Protein AF-A0A5J4VTK4-F1 (afdb_monomer_lite)

Foldseek 3Di:
DEAEPVDDDDAARVVVVLVVVCVVAQAEEYEYAEADEYAHQENEFARGEYEYEYDPPYPHAHEYHYDFDDPPPVCVVVVVVVDDDARRPAARYEFYHAGEYAYERHEYEDHPDEHPYANYEYAEAYYAHYEQYEYYYDPVQVVPPPAARPDAYAHANYEYQFHEYEYELYEYDAGEYEPYANYEYHHDPPPGYDPPDAQAPGEHEYHNYEYENYWYDYPPPATAENYYYERHEYEYANYEYYNPPVHVVVVVVVVVPDDDDDDDDDDDDDDDDQDFPPDAQGAHHEYEHHEYEYYHQYEQECGQRAHYHYHLYEYEDPDLNAAYYQNFNCVQQDDDDDPPPDDDPLRQPDLGLRHYYEFEANYEYEYAPSRQQDPVPADLAAQYHWDPPQDDDPPDDDPHHHPGTYYYDDNRNPGPAHRGDWAWDDKEWEQDPVNQWIKMKTFTAQQHLTTRKKKKKWFDDDQADPVRDGDVVVVVVGVVRMDIDRSNPAPAHRYSGMTIHIDGDPDPDPDGWMWMWMADPSRPDIYDIDTHHYPDDPPVNVVVVVVVVVVVVVVVVVVVVVVVVVVVVVVVVVVVVVVVVVVVVVVVVVVVVVVPD

Radius of gyration: 38.84 Å; chains: 1; bounding box: 82×51×166 Å

pLDDT: mean 75.75, std 18.36, range [23.72, 98.62]

Sequence (597 aa):
MIIDSTSTLIDGQLTQFVAMMLQQDPVYNIQFQKGIMVNETTLNVRYNKLSISKDDDVQEEVIFRTKQTIISPSYLPFQENGAFVEPFPQQLIAVEQSGEIYIKSIVILHFYEKSLNSVIQVKDEAIFNGKQLIFRPIKEQLDGMSSLPTTEQTSPYLQCLGGFTILESCQFQPTNFINSAAIRTMHEIGINGKEGNQLDDCNLTFKDCQIIGMNRIDEAENSGSAIDAIGMKITLEACLFDMNIEQYNMMKNKINKQNIKRNEDEQTQNEVHLIPTCGWNTAYIRQNTGSLILSKGTQLSNLNNGAISLLGANLTIADTDVQFLNNIDNSMLQGFNRNEDEYEPIIIKPTLLRRNIACGYGSRITSPIESFTENGLQEDSLWILKTDEGKKIDGQQQDIVYEIECQLAEGLRDVKSPLFIPHIDEVNGIMSQDKLGLDITIIGRHLIRCGVVKYKICEKMKVTNEDGQEIEEKVEERELHCQTELMENAHHWDNESQFSIQTRYQIVRKWKIMEIWLIFADGSQISEVLDINIGKLSASAILIIAITCLLIFGIFATFLVILLCYEYKQKKKINEFKQKENEDQQNLLETQTSQYE

Organism: NCBI:txid222440

Structure (mmCIF, N/CA/C/O backbone):
data_AF-A0A5J4VTK4-F1
#
_entry.id   AF-A0A5J4VTK4-F1
#
loop_
_atom_site.group_PDB
_atom_site.id
_atom_site.type_symbol
_atom_site.label_atom_id
_atom_site.label_alt_id
_atom_site.label_comp_id
_atom_site.label_asym_id
_atom_site.label_entity_id
_atom_site.label_seq_id
_atom_site.pdbx_PDB_ins_code
_atom_site.Cartn_x
_atom_site.Cartn_y
_atom_site.Cartn_z
_atom_site.occupancy
_atom_site.B_iso_or_equiv
_atom_site.auth_seq_id
_atom_site.auth_comp_id
_atom_site.auth_asym_id
_atom_site.auth_atom_id
_atom_site.pdbx_PDB_model_num
ATOM 1 N N . MET A 1 1 ? -21.214 -11.985 29.141 1.00 86.75 1 MET A N 1
ATOM 2 C CA . MET A 1 1 ? -22.559 -11.473 28.808 1.00 86.75 1 MET A CA 1
ATOM 3 C C . MET A 1 1 ? -23.050 -12.141 27.538 1.00 86.75 1 MET A C 1
ATOM 5 O O . MET A 1 1 ? -22.275 -12.225 26.595 1.00 86.75 1 MET A O 1
ATOM 9 N N . ILE A 1 2 ? -24.305 -12.589 27.508 1.00 90.00 2 ILE A N 1
ATOM 10 C CA . ILE A 1 2 ? -24.976 -13.032 26.279 1.00 90.00 2 ILE A CA 1
ATOM 11 C C . ILE A 1 2 ? -26.026 -11.974 25.934 1.00 90.00 2 ILE A C 1
ATOM 13 O O . ILE A 1 2 ? -26.772 -11.555 26.817 1.00 90.00 2 ILE A O 1
ATOM 17 N N . ILE A 1 3 ? -26.038 -11.515 24.684 1.00 89.00 3 ILE A N 1
ATOM 18 C CA . ILE A 1 3 ? -26.990 -10.536 24.152 1.00 89.00 3 ILE A CA 1
ATOM 19 C C . ILE A 1 3 ? -27.879 -11.262 23.147 1.00 89.00 3 ILE A C 1
ATOM 21 O O . ILE A 1 3 ? -27.452 -11.576 22.040 1.00 89.00 3 ILE A O 1
ATOM 25 N N . ASP A 1 4 ? -29.118 -11.522 23.540 1.00 89.44 4 ASP A N 1
ATOM 26 C CA . ASP A 1 4 ? -30.088 -12.329 22.797 1.00 89.44 4 ASP A CA 1
ATOM 27 C C . ASP A 1 4 ? -31.353 -11.527 22.435 1.00 89.44 4 ASP A C 1
ATOM 29 O O . ASP A 1 4 ? -31.430 -10.307 22.625 1.00 89.44 4 ASP A O 1
ATOM 33 N N . SER A 1 5 ? -32.390 -12.197 21.924 1.00 82.31 5 SER A N 1
ATOM 34 C CA . SER A 1 5 ? -33.684 -11.582 21.589 1.00 82.31 5 SER A CA 1
ATOM 35 C C . SER A 1 5 ? -34.345 -10.837 22.751 1.00 82.31 5 SER A C 1
ATOM 37 O O . SER A 1 5 ? -35.077 -9.884 22.498 1.00 82.31 5 SER A O 1
ATOM 39 N N . THR A 1 6 ? -34.058 -11.205 24.001 1.00 83.31 6 THR A N 1
ATOM 40 C CA . THR A 1 6 ? -34.632 -10.571 25.200 1.00 83.31 6 THR A CA 1
ATOM 41 C C . THR A 1 6 ? -33.852 -9.340 25.661 1.00 83.31 6 THR A C 1
ATOM 43 O O . THR A 1 6 ? -34.375 -8.508 26.399 1.00 83.31 6 THR A O 1
ATOM 46 N N . SER A 1 7 ? -32.615 -9.189 25.188 1.00 83.44 7 SER A N 1
ATOM 47 C CA . SER A 1 7 ? -31.725 -8.095 25.566 1.00 83.44 7 SER A CA 1
ATOM 48 C C . SER A 1 7 ? -32.083 -6.795 24.839 1.00 83.44 7 SER A C 1
ATOM 50 O O . SER A 1 7 ? -32.144 -6.753 23.608 1.00 83.44 7 SER A O 1
ATOM 52 N N . THR A 1 8 ? -32.263 -5.702 25.576 1.00 75.50 8 THR A N 1
ATOM 53 C CA . THR A 1 8 ? -32.376 -4.343 25.022 1.00 75.50 8 THR A CA 1
ATOM 54 C C . THR A 1 8 ? -31.141 -3.542 25.409 1.00 75.50 8 THR A C 1
ATOM 56 O O . THR A 1 8 ? -30.919 -3.325 26.600 1.00 75.50 8 THR A O 1
ATOM 59 N N . LEU A 1 9 ? -30.353 -3.116 24.418 1.00 79.06 9 LEU A N 1
ATOM 60 C CA . LEU A 1 9 ? -29.235 -2.195 24.617 1.00 79.06 9 LEU A CA 1
ATOM 61 C C . LEU A 1 9 ? -29.674 -0.779 24.248 1.00 79.06 9 LEU A C 1
ATOM 63 O O . LEU A 1 9 ? -30.136 -0.547 23.132 1.00 79.06 9 LEU A O 1
ATOM 67 N N . ILE A 1 10 ? -29.546 0.147 25.193 1.00 82.00 10 ILE A N 1
ATOM 68 C CA . ILE A 1 10 ? -29.694 1.592 24.970 1.00 82.00 10 ILE A CA 1
ATOM 69 C C . ILE A 1 10 ? -28.323 2.225 24.703 1.00 82.00 10 ILE A C 1
ATOM 71 O O . ILE A 1 10 ? -27.294 1.689 25.107 1.00 82.00 10 ILE A O 1
ATOM 75 N N . ASP A 1 11 ? -28.305 3.379 24.036 1.00 81.38 11 ASP A N 1
ATOM 76 C CA . ASP A 1 11 ? -27.073 4.049 23.604 1.00 81.38 11 ASP A CA 1
ATOM 77 C C . ASP A 1 11 ? -26.061 4.282 24.745 1.00 81.38 11 ASP A C 1
ATOM 79 O O . ASP A 1 11 ? -26.325 5.052 25.677 1.00 81.38 11 ASP A O 1
ATOM 83 N N . GLY A 1 12 ? -24.854 3.731 24.606 1.00 77.62 12 GLY A N 1
ATOM 84 C CA . GLY A 1 12 ? -23.749 3.847 25.562 1.00 77.62 12 GLY A CA 1
ATOM 85 C C . GLY A 1 12 ? -23.780 2.802 26.681 1.00 77.62 12 GLY A C 1
ATOM 86 O O . GLY A 1 12 ? -22.939 2.840 27.584 1.00 77.62 12 GLY A O 1
ATOM 87 N N . GLN A 1 13 ? -24.758 1.893 26.675 1.00 85.06 13 GLN A N 1
ATOM 88 C CA . GLN A 1 13 ? -24.916 0.907 27.738 1.00 85.06 13 GLN A CA 1
ATOM 89 C C . GLN A 1 13 ? -23.802 -0.143 27.715 1.00 85.06 13 GLN A C 1
ATOM 91 O O . GLN A 1 13 ? -23.363 -0.558 28.789 1.00 85.06 13 GLN A O 1
ATOM 96 N N . LEU A 1 14 ? -23.311 -0.556 26.537 1.00 86.62 14 LEU A N 1
ATOM 97 C CA . LEU A 1 14 ? -22.219 -1.527 26.468 1.00 86.62 14 LEU A CA 1
ATOM 98 C C . LEU A 1 14 ? -20.933 -0.921 27.032 1.00 86.62 14 LEU A C 1
ATOM 100 O O . LEU A 1 14 ? -20.249 -1.580 27.808 1.00 86.62 14 LEU A O 1
ATOM 104 N N . THR A 1 15 ? -20.655 0.348 26.722 1.00 85.25 15 THR A N 1
ATOM 105 C CA . THR A 1 15 ? -19.528 1.114 27.269 1.00 85.25 15 THR A CA 1
ATOM 106 C C . THR A 1 15 ? -19.550 1.112 28.795 1.00 85.25 15 THR A C 1
ATOM 108 O O . THR A 1 15 ? -18.576 0.712 29.435 1.00 85.25 15 THR A O 1
ATOM 111 N N . GLN A 1 16 ? -20.670 1.532 29.391 1.00 85.50 16 GLN A N 1
ATOM 112 C CA . GLN A 1 16 ? -20.808 1.606 30.849 1.00 85.50 16 GLN A CA 1
ATOM 113 C C . GLN A 1 16 ? -20.663 0.228 31.496 1.00 85.50 16 GLN A C 1
ATOM 115 O O . GLN A 1 16 ? -20.003 0.082 32.526 1.00 85.50 16 GLN A O 1
ATOM 120 N N . PHE A 1 17 ? -21.258 -0.788 30.873 1.00 84.50 17 PHE A N 1
ATOM 121 C CA . PHE A 1 17 ? -21.205 -2.152 31.364 1.00 84.50 17 PHE A CA 1
ATOM 122 C C . PHE A 1 17 ? -19.789 -2.732 31.309 1.00 84.50 17 PHE A C 1
ATOM 124 O O . PHE A 1 17 ? -19.308 -3.256 32.310 1.00 84.50 17 PHE A O 1
ATOM 131 N N . VAL A 1 18 ? -19.093 -2.595 30.178 1.00 85.31 18 VAL A N 1
ATOM 132 C CA . VAL A 1 18 ? -17.705 -3.049 30.014 1.00 85.31 18 VAL A CA 1
ATOM 133 C C . VAL A 1 18 ? -16.794 -2.356 31.022 1.00 85.31 18 VAL A C 1
ATOM 135 O O . VAL A 1 18 ? -16.045 -3.034 31.718 1.00 85.31 18 VAL A O 1
ATOM 138 N N . ALA A 1 19 ? -16.906 -1.034 31.177 1.00 84.94 19 ALA A N 1
ATOM 139 C CA . ALA A 1 19 ? -16.098 -0.284 32.136 1.00 84.94 19 ALA A CA 1
ATOM 140 C C . ALA A 1 19 ? -16.278 -0.790 33.578 1.00 84.94 19 ALA A C 1
ATOM 142 O O . ALA A 1 19 ? -15.306 -0.904 34.322 1.00 84.94 19 ALA A O 1
ATOM 143 N N . MET A 1 20 ? -17.510 -1.132 33.964 1.00 84.62 20 MET A N 1
ATOM 144 C CA . MET A 1 20 ? -17.801 -1.719 35.272 1.00 84.62 20 MET A CA 1
ATOM 145 C C . MET A 1 20 ? -17.258 -3.148 35.394 1.00 84.62 20 MET A C 1
ATOM 147 O O . MET A 1 20 ? -16.662 -3.491 36.413 1.00 84.62 20 MET A O 1
ATOM 151 N N . MET A 1 21 ? -17.441 -3.985 34.370 1.00 83.38 21 MET A N 1
ATOM 152 C CA . MET A 1 21 ? -17.022 -5.385 34.428 1.00 83.38 21 MET A CA 1
ATOM 153 C C . MET A 1 21 ? -15.505 -5.538 34.445 1.00 83.38 21 MET A C 1
ATOM 155 O O . MET A 1 21 ? -15.005 -6.350 35.212 1.00 83.38 21 MET A O 1
ATOM 159 N N . LEU A 1 22 ? -14.761 -4.728 33.689 1.00 83.06 22 LEU A N 1
ATOM 160 C CA . LEU A 1 22 ? -13.296 -4.780 33.687 1.00 83.06 22 LEU A CA 1
ATOM 161 C C . LEU A 1 22 ? -12.677 -4.300 35.015 1.00 83.06 22 LEU A C 1
ATOM 163 O O . LEU A 1 22 ? -11.527 -4.609 35.309 1.00 83.06 22 LEU A O 1
ATOM 167 N N . GLN A 1 23 ? -13.424 -3.593 35.869 1.00 83.75 23 GLN A N 1
ATOM 168 C CA . GLN A 1 23 ? -12.978 -3.332 37.245 1.00 83.75 23 GLN A CA 1
ATOM 169 C C . GLN A 1 23 ? -13.120 -4.558 38.157 1.00 83.75 23 GLN A C 1
ATOM 171 O O . GLN A 1 23 ? -12.436 -4.642 39.175 1.00 83.75 23 GLN A O 1
ATOM 176 N N . GLN A 1 24 ? -14.021 -5.484 37.821 1.00 77.81 24 GLN A N 1
ATOM 177 C CA . GLN A 1 24 ? -14.362 -6.643 38.648 1.00 77.81 24 GLN A CA 1
ATOM 178 C C . GLN A 1 24 ? -13.682 -7.929 38.171 1.00 77.81 24 GLN A C 1
ATOM 180 O O . GLN A 1 24 ? -13.294 -8.750 39.000 1.00 77.81 24 GLN A O 1
ATOM 185 N N . ASP A 1 25 ? -13.537 -8.097 36.858 1.00 80.69 25 ASP A N 1
ATOM 186 C CA . ASP A 1 25 ? -12.965 -9.278 36.222 1.00 80.69 25 ASP A CA 1
ATOM 187 C C . ASP A 1 25 ? -11.844 -8.869 35.247 1.00 80.69 25 ASP A C 1
ATOM 189 O O . ASP A 1 25 ? -12.077 -8.068 34.332 1.00 80.69 25 ASP A O 1
ATOM 193 N N . PRO A 1 26 ? -10.614 -9.395 35.407 1.00 83.12 26 PRO A N 1
ATOM 194 C CA . PRO A 1 26 ? -9.536 -9.159 34.456 1.00 83.12 26 PRO A CA 1
ATOM 195 C C . PRO A 1 26 ? -9.819 -9.718 33.056 1.00 83.12 26 PRO A C 1
ATOM 197 O O . PRO A 1 26 ? -9.162 -9.277 32.114 1.00 83.12 26 PRO A O 1
ATOM 200 N N . VAL A 1 27 ? -10.756 -10.662 32.894 1.00 91.62 27 VAL A N 1
ATOM 201 C CA . VAL A 1 27 ? -11.090 -11.280 31.605 1.00 91.62 27 VAL A CA 1
ATOM 202 C C . VAL A 1 27 ? -12.602 -11.321 31.412 1.00 91.62 27 VAL A C 1
ATOM 204 O O . VAL A 1 27 ? -13.312 -12.000 32.143 1.00 91.62 27 VAL A O 1
ATOM 207 N N . TYR A 1 28 ? -13.112 -10.657 30.378 1.00 91.62 28 TYR A N 1
ATOM 208 C CA . TYR A 1 28 ? -14.549 -10.589 30.137 1.00 91.62 28 TYR A CA 1
ATOM 209 C C . TYR A 1 28 ? -14.941 -10.963 28.709 1.00 91.62 28 TYR A C 1
ATOM 211 O O . TYR A 1 28 ? -14.278 -10.576 27.753 1.00 91.62 28 TYR A O 1
ATOM 219 N N . ASN A 1 29 ? -16.056 -11.686 28.558 1.00 93.44 29 ASN A N 1
ATOM 220 C CA . ASN A 1 29 ? -16.553 -12.165 27.266 1.00 93.44 29 ASN A CA 1
ATOM 221 C C . ASN A 1 29 ? -17.979 -11.666 26.998 1.00 93.44 29 ASN A C 1
ATOM 223 O O . ASN A 1 29 ? -18.852 -11.756 27.868 1.00 93.44 29 ASN A O 1
ATOM 227 N N . ILE A 1 30 ? -18.231 -11.188 25.782 1.00 94.12 30 ILE A N 1
ATOM 228 C CA . ILE A 1 30 ? -19.524 -10.724 25.277 1.00 94.12 30 ILE A CA 1
ATOM 229 C C . ILE A 1 30 ? -19.846 -11.497 23.999 1.00 94.12 30 ILE A C 1
ATOM 231 O O . ILE A 1 30 ? -19.037 -11.552 23.074 1.00 94.12 30 ILE A O 1
ATOM 235 N N . GLN A 1 31 ? -21.038 -12.081 23.955 1.00 95.94 31 GLN A N 1
ATOM 236 C CA . GLN A 1 31 ? -21.503 -12.915 22.853 1.00 95.94 31 GLN A CA 1
ATOM 237 C C . GLN A 1 31 ? -22.860 -12.409 22.360 1.00 95.94 31 GLN A C 1
ATOM 239 O O . GLN A 1 31 ? -23.790 -12.255 23.155 1.00 95.94 31 GLN A O 1
ATOM 244 N N . PHE A 1 32 ? -22.972 -12.128 21.064 1.00 95.25 32 PHE A N 1
ATOM 245 C CA . PHE A 1 32 ? -24.200 -11.674 20.416 1.00 95.25 32 PHE A CA 1
ATOM 246 C C . PHE A 1 32 ? -24.893 -12.837 19.701 1.00 95.25 32 PHE A C 1
ATOM 248 O O . PHE A 1 32 ? -24.349 -13.407 18.760 1.00 95.25 32 PHE A O 1
ATOM 255 N N . GLN A 1 33 ? -26.126 -13.123 20.116 1.00 94.44 33 GLN A N 1
ATOM 256 C CA . GLN A 1 33 ? -27.018 -14.157 19.573 1.00 94.44 33 GLN A CA 1
ATOM 257 C C . GLN A 1 33 ? -28.134 -13.582 18.690 1.00 94.44 33 GLN A C 1
ATOM 259 O O . GLN A 1 33 ? -29.095 -14.269 18.351 1.00 94.44 33 GLN A O 1
ATOM 264 N N . LYS A 1 34 ? -28.025 -12.302 18.327 1.00 91.62 34 LYS A N 1
ATOM 265 C CA . LYS A 1 34 ? -28.882 -11.626 17.351 1.00 91.62 34 LYS A CA 1
ATOM 266 C C . LYS A 1 34 ? -28.140 -10.463 16.705 1.00 91.62 34 LYS A C 1
ATOM 268 O O . LYS A 1 34 ? -27.243 -9.890 17.328 1.00 91.62 34 LYS A O 1
ATOM 273 N N . GLY A 1 35 ? -28.575 -10.050 15.518 1.00 89.94 35 GLY A N 1
ATOM 274 C CA . GLY A 1 35 ? -28.160 -8.762 14.968 1.00 89.94 35 GLY A CA 1
ATOM 275 C C . GLY A 1 35 ? -28.711 -7.597 15.778 1.00 89.94 35 GLY A C 1
ATOM 276 O O . GLY A 1 35 ? -29.854 -7.608 16.243 1.00 89.94 35 GLY A O 1
ATOM 277 N N . ILE A 1 36 ? -27.878 -6.581 15.958 1.00 89.94 36 ILE A N 1
ATOM 278 C CA . ILE A 1 36 ? -28.219 -5.365 16.690 1.00 89.94 36 ILE A CA 1
ATOM 279 C C . ILE A 1 36 ? -27.283 -4.234 16.268 1.00 89.94 36 ILE A C 1
ATOM 281 O O . ILE A 1 36 ? -26.106 -4.456 15.988 1.00 89.94 36 ILE A O 1
ATOM 285 N N . MET A 1 37 ? -27.803 -3.010 16.237 1.00 88.75 37 MET A N 1
ATOM 286 C CA . MET A 1 37 ? -26.981 -1.809 16.136 1.00 88.75 37 MET A CA 1
ATOM 287 C C . MET A 1 37 ? -26.679 -1.301 17.541 1.00 88.75 37 MET A C 1
ATOM 289 O O . MET A 1 37 ? -27.594 -1.100 18.337 1.00 88.75 37 MET A O 1
ATOM 293 N N . VAL A 1 38 ? -25.400 -1.105 17.833 1.00 88.75 38 VAL A N 1
ATOM 294 C CA . VAL A 1 38 ? -24.902 -0.665 19.129 1.00 88.75 38 VAL A CA 1
ATOM 295 C C . VAL A 1 38 ? -24.258 0.710 18.956 1.00 88.75 38 VAL A C 1
ATOM 297 O O . VAL A 1 38 ? -23.249 0.847 18.262 1.00 88.75 38 VAL A O 1
ATOM 300 N N . ASN A 1 39 ? -24.865 1.728 19.570 1.00 88.06 39 ASN A N 1
ATOM 301 C CA . ASN A 1 39 ? -24.347 3.095 19.580 1.00 88.06 39 ASN A CA 1
ATOM 302 C C . ASN A 1 39 ? -23.563 3.327 20.872 1.00 88.06 39 ASN A C 1
ATOM 304 O O . ASN A 1 39 ? -24.159 3.380 21.946 1.00 88.06 39 ASN A O 1
ATOM 308 N N . GLU A 1 40 ? -22.247 3.495 20.786 1.00 87.62 40 GLU A N 1
ATOM 309 C CA . GLU A 1 40 ? -21.359 3.496 21.954 1.00 87.62 40 GLU A CA 1
ATOM 310 C C . GLU A 1 40 ? -20.489 4.741 22.050 1.00 87.62 40 GLU A C 1
ATOM 312 O O . GLU A 1 40 ? -20.177 5.375 21.049 1.00 87.62 40 GLU A O 1
ATOM 317 N N . THR A 1 41 ? -20.101 5.113 23.270 1.00 84.69 41 THR A N 1
ATOM 318 C CA . THR A 1 41 ? -19.226 6.272 23.485 1.00 84.69 41 THR A CA 1
ATOM 319 C C . THR A 1 41 ? -17.755 5.897 23.345 1.00 84.69 41 THR A C 1
ATOM 321 O O . THR A 1 41 ? -17.055 6.527 22.563 1.00 84.69 41 THR A O 1
ATOM 324 N N . THR A 1 42 ? -17.286 4.878 24.075 1.00 89.94 42 THR A N 1
ATOM 325 C CA . THR A 1 42 ? -15.923 4.342 23.933 1.00 89.94 42 THR A CA 1
ATOM 326 C C . THR A 1 42 ? -15.808 2.976 24.609 1.00 89.94 42 THR A C 1
ATOM 328 O O . THR A 1 42 ? -16.220 2.797 25.752 1.00 89.94 42 THR A O 1
ATOM 331 N N . LEU A 1 43 ? -15.212 1.999 23.941 1.00 92.62 43 LEU A N 1
ATOM 332 C CA . LEU A 1 43 ? -14.792 0.745 24.556 1.00 92.62 43 LEU A CA 1
ATOM 333 C C . LEU A 1 43 ? -13.307 0.861 24.896 1.00 92.62 43 LEU A C 1
ATOM 335 O O . LEU A 1 43 ? -12.457 0.647 24.035 1.00 92.62 43 LEU A O 1
ATOM 339 N N . ASN A 1 44 ? -13.007 1.229 26.144 1.00 92.50 44 ASN A N 1
ATOM 340 C CA . ASN A 1 44 ? -11.635 1.399 26.621 1.00 92.50 44 ASN A CA 1
ATOM 341 C C . ASN A 1 44 ? -11.154 0.164 27.403 1.00 92.50 44 ASN A C 1
ATOM 343 O O . ASN A 1 44 ? -11.749 -0.201 28.420 1.00 92.50 44 ASN A O 1
ATOM 347 N N . VAL A 1 45 ? -10.068 -0.456 26.939 1.00 93.06 45 VAL A N 1
ATOM 348 C CA . VAL A 1 45 ? -9.442 -1.643 27.533 1.00 93.06 45 VAL A CA 1
ATOM 349 C C . VAL A 1 45 ? -7.976 -1.338 27.852 1.00 93.06 45 VAL A C 1
ATOM 351 O O . VAL A 1 45 ? -7.198 -1.037 26.954 1.00 93.06 45 VAL A O 1
ATOM 354 N N . ARG A 1 46 ? -7.590 -1.427 29.134 1.00 90.31 46 ARG A N 1
ATOM 355 C CA . ARG A 1 46 ? -6.276 -0.955 29.624 1.00 90.31 46 ARG A CA 1
ATOM 356 C C . ARG A 1 46 ? -5.365 -2.024 30.219 1.00 90.31 46 ARG A C 1
ATOM 358 O O . ARG A 1 46 ? -4.211 -2.147 29.848 1.00 90.31 46 ARG A O 1
ATOM 365 N N . TYR A 1 47 ? -5.865 -2.799 31.174 1.00 89.56 47 TYR A N 1
ATOM 366 C CA . TYR A 1 47 ? -5.069 -3.825 31.867 1.00 89.56 47 TYR A CA 1
ATOM 367 C C . TYR A 1 47 ? -5.745 -5.196 31.819 1.00 89.56 47 TYR A C 1
ATOM 369 O O . TYR A 1 47 ? -5.376 -6.117 32.545 1.00 89.56 47 TYR A O 1
ATOM 377 N N . ASN A 1 48 ? -6.781 -5.309 30.996 1.00 92.56 48 ASN A N 1
ATOM 378 C CA . ASN A 1 48 ? -7.742 -6.393 31.028 1.00 92.56 48 ASN A CA 1
ATOM 379 C C . ASN A 1 48 ? -7.878 -7.023 29.649 1.00 92.56 48 ASN A C 1
ATOM 381 O O . ASN A 1 48 ? -7.470 -6.440 28.646 1.00 92.56 48 ASN A O 1
ATOM 385 N N . LYS A 1 49 ? -8.516 -8.190 29.612 1.00 94.69 49 LYS A N 1
ATOM 386 C CA . LYS A 1 49 ? -8.857 -8.895 28.383 1.00 94.69 49 LYS A CA 1
ATOM 387 C C . LYS A 1 49 ? -10.353 -8.804 28.123 1.00 94.69 49 LYS A C 1
ATOM 389 O O . LYS A 1 49 ? -11.150 -9.140 28.997 1.00 94.69 49 LYS A O 1
ATOM 394 N N . LEU A 1 50 ? -10.737 -8.386 26.925 1.00 96.19 50 LEU A N 1
ATOM 395 C CA . LEU A 1 50 ? -12.128 -8.306 26.493 1.00 96.19 50 LEU A CA 1
ATOM 396 C C . LEU A 1 50 ? -12.317 -9.091 25.195 1.00 96.19 50 LEU A C 1
ATOM 398 O O . LEU A 1 50 ? -11.661 -8.816 24.200 1.00 96.19 50 LEU A O 1
ATOM 402 N N . SER A 1 51 ? -13.241 -10.042 25.183 1.00 97.12 51 SER A N 1
ATOM 403 C CA . SER A 1 51 ? -13.651 -10.753 23.973 1.00 97.12 51 SER A CA 1
ATOM 404 C C . SER A 1 51 ? -15.069 -10.356 23.592 1.00 97.12 51 SER A C 1
ATOM 406 O O . SER A 1 51 ? -15.969 -10.382 24.432 1.00 97.12 51 SER A O 1
ATOM 408 N N . ILE A 1 52 ? -15.281 -9.996 22.332 1.00 97.19 52 ILE A N 1
ATOM 409 C CA . ILE A 1 52 ? -16.574 -9.633 21.763 1.00 97.19 52 ILE A CA 1
ATOM 410 C C . ILE A 1 52 ? -16.779 -10.458 20.497 1.00 97.19 52 ILE A C 1
ATOM 412 O O . ILE A 1 52 ? -15.976 -10.401 19.571 1.00 97.19 52 ILE A O 1
ATOM 416 N N . SER A 1 53 ? -17.860 -11.224 20.427 1.00 96.94 53 SER A N 1
ATOM 417 C CA . SER A 1 53 ? -18.125 -12.076 19.267 1.00 96.94 53 SER A CA 1
ATOM 418 C C . SER A 1 53 ? -19.603 -12.137 18.926 1.00 96.94 53 SER A C 1
ATOM 420 O O . SER A 1 53 ? -20.457 -12.054 19.808 1.00 96.94 53 SER A O 1
ATOM 422 N N . LYS A 1 54 ? -19.898 -12.277 17.635 1.00 96.62 54 LYS A N 1
ATOM 423 C CA . LYS A 1 54 ? -21.216 -12.669 17.134 1.00 96.62 54 LYS A CA 1
ATOM 424 C C . LYS A 1 54 ? -21.232 -14.173 16.866 1.00 96.62 54 LYS A C 1
ATOM 426 O O . LYS A 1 54 ? -20.259 -14.697 16.325 1.00 96.62 54 LYS A O 1
ATOM 431 N N . ASP A 1 55 ? -22.326 -14.836 17.225 1.00 92.19 55 ASP A N 1
ATOM 432 C CA . ASP A 1 55 ? -22.511 -16.265 16.968 1.00 92.19 55 ASP A CA 1
ATOM 433 C C . ASP A 1 55 ? -22.602 -16.554 15.472 1.00 92.19 55 ASP A C 1
ATOM 435 O O . ASP A 1 55 ? -23.227 -15.808 14.713 1.00 92.19 55 ASP A O 1
ATOM 439 N N . ASP A 1 56 ? -21.988 -17.664 15.059 1.00 89.62 56 ASP A N 1
ATOM 440 C CA . ASP A 1 56 ? -21.905 -18.061 13.650 1.00 89.62 56 ASP A CA 1
ATOM 441 C C . ASP A 1 56 ? -23.297 -18.381 13.062 1.00 89.62 56 ASP A C 1
ATOM 443 O O . ASP A 1 56 ? -23.521 -18.199 11.867 1.00 89.62 56 ASP A O 1
ATOM 447 N N . ASP A 1 57 ? -24.258 -18.771 13.909 1.00 89.81 57 ASP A N 1
ATOM 448 C CA . ASP A 1 57 ? -25.647 -19.053 13.519 1.00 89.81 57 ASP A CA 1
ATOM 449 C C . ASP A 1 57 ? -26.487 -17.780 13.278 1.00 89.81 57 ASP A C 1
ATOM 451 O O . ASP A 1 57 ? -27.563 -17.843 12.675 1.00 89.81 57 ASP A O 1
ATOM 455 N N . VAL A 1 58 ? -26.015 -16.609 13.724 1.00 89.81 58 VAL A N 1
ATOM 456 C CA . VAL A 1 58 ? -26.729 -15.332 13.574 1.00 89.81 58 VAL A CA 1
ATOM 457 C C . VAL A 1 58 ? -26.510 -14.793 12.168 1.00 89.81 58 VAL A C 1
ATOM 459 O O . VAL A 1 58 ? -25.390 -14.434 11.804 1.00 89.81 58 VAL A O 1
ATOM 462 N N . GLN A 1 59 ? -27.583 -14.675 11.387 1.00 88.56 59 GLN A N 1
ATOM 463 C CA . GLN A 1 59 ? -27.510 -14.161 10.015 1.00 88.56 59 GLN A CA 1
ATOM 464 C C . GLN A 1 59 ? -27.420 -12.635 9.968 1.00 88.56 59 GLN A C 1
ATOM 466 O O . GLN A 1 59 ? -26.749 -12.077 9.102 1.00 88.56 59 GLN A O 1
ATOM 471 N N . GLU A 1 60 ? -28.073 -11.942 10.899 1.00 91.12 60 GLU A N 1
ATOM 472 C CA . GLU A 1 60 ? -28.072 -10.487 10.919 1.00 91.12 60 GLU A CA 1
ATOM 473 C C . GLU A 1 60 ? -26.712 -9.905 11.349 1.00 91.12 60 GLU A C 1
ATOM 475 O O . GLU A 1 60 ? -25.883 -10.547 12.006 1.00 91.12 60 GLU A O 1
ATOM 480 N N . GLU A 1 61 ? -26.476 -8.647 10.975 1.00 92.19 61 GLU A N 1
ATOM 481 C CA . GLU A 1 61 ? -25.260 -7.921 11.335 1.00 92.19 61 GLU A CA 1
ATOM 482 C C . GLU A 1 61 ? -25.328 -7.403 12.779 1.00 92.19 61 GLU A C 1
ATOM 484 O O . GLU A 1 61 ? -26.351 -6.880 13.231 1.00 92.19 61 GLU A O 1
ATOM 489 N N . VAL A 1 62 ? -24.201 -7.485 13.489 1.00 93.44 62 VAL A N 1
ATOM 490 C CA . VAL A 1 62 ? -23.961 -6.698 14.703 1.00 93.44 62 VAL A CA 1
ATOM 491 C C . VAL A 1 62 ? -23.100 -5.512 14.301 1.00 93.44 62 VAL A C 1
ATOM 493 O O . VAL A 1 62 ? -21.999 -5.693 13.782 1.00 93.44 62 VAL A O 1
ATOM 496 N N . ILE A 1 63 ? -23.628 -4.308 14.495 1.00 93.12 63 ILE A N 1
ATOM 497 C CA . ILE A 1 63 ? -23.055 -3.074 13.960 1.00 93.12 63 ILE A CA 1
ATOM 498 C C . ILE A 1 63 ? -22.652 -2.172 15.116 1.00 93.12 63 ILE A C 1
ATOM 500 O O . ILE A 1 63 ? -23.500 -1.793 15.920 1.00 93.12 63 ILE A O 1
ATOM 504 N N . PHE A 1 64 ? -21.379 -1.804 15.186 1.00 94.31 64 PHE A N 1
ATOM 505 C CA . PHE A 1 64 ? -20.858 -0.854 16.161 1.00 94.31 64 PHE A CA 1
ATOM 506 C C . PHE A 1 64 ? -20.739 0.526 15.515 1.00 94.31 64 PHE A C 1
ATOM 508 O O . PHE A 1 64 ? -20.167 0.671 14.432 1.00 94.31 64 PHE A O 1
ATOM 515 N N . ARG A 1 65 ? -21.286 1.541 16.187 1.00 90.12 65 ARG A N 1
ATOM 516 C CA . ARG A 1 65 ? -21.254 2.944 15.763 1.00 90.12 65 ARG A CA 1
ATOM 517 C C . ARG A 1 65 ? -20.932 3.837 16.954 1.00 90.12 65 ARG A C 1
ATOM 519 O O . ARG A 1 65 ? -21.436 3.615 18.052 1.00 90.12 65 ARG A O 1
ATOM 526 N N . THR A 1 66 ? -20.157 4.891 16.727 1.00 88.62 66 THR A N 1
ATOM 527 C CA . THR A 1 66 ? -19.906 5.897 17.763 1.00 88.62 66 THR A CA 1
ATOM 528 C C . THR A 1 66 ? -21.126 6.785 17.983 1.00 88.62 66 THR A C 1
ATOM 530 O O . THR A 1 66 ? -21.705 7.333 17.040 1.00 88.62 66 THR A O 1
ATOM 533 N N . LYS A 1 67 ? -21.496 6.972 19.247 1.00 86.50 67 LYS A N 1
ATOM 534 C CA . LYS A 1 67 ? -22.502 7.929 19.689 1.00 86.50 67 LYS A CA 1
ATOM 535 C C . LYS A 1 67 ? -21.940 9.343 19.561 1.00 86.50 67 LYS A C 1
ATOM 537 O O . LYS A 1 67 ? -20.946 9.685 20.198 1.00 86.50 67 LYS A O 1
ATOM 542 N N . GLN A 1 68 ? -22.597 10.171 18.757 1.00 82.31 68 GLN A N 1
ATOM 543 C CA . GLN A 1 68 ? -22.253 11.584 18.632 1.00 82.31 68 GLN A CA 1
ATOM 544 C C . GLN A 1 68 ? -22.578 12.325 19.931 1.00 82.31 68 GLN A C 1
ATOM 546 O O . GLN A 1 68 ? -23.629 12.108 20.543 1.00 82.31 68 GLN A O 1
ATOM 551 N N . THR A 1 69 ? -21.686 13.220 20.347 1.00 79.62 69 THR A N 1
ATOM 552 C CA . THR A 1 69 ? -21.940 14.059 21.520 1.00 79.62 69 THR A CA 1
ATOM 553 C C . THR A 1 69 ? -22.807 15.244 21.115 1.00 79.62 69 THR A C 1
ATOM 555 O O . THR A 1 69 ? -22.545 15.900 20.108 1.00 79.62 69 THR A O 1
ATOM 558 N N . ILE A 1 70 ? -23.842 15.540 21.904 1.00 76.94 70 ILE A N 1
ATOM 559 C CA . ILE A 1 70 ? -24.638 16.752 21.701 1.00 76.94 70 ILE A CA 1
ATOM 560 C C . ILE A 1 70 ? -23.742 17.946 22.031 1.00 76.94 70 ILE A C 1
ATOM 562 O O . ILE A 1 70 ? -23.296 18.099 23.170 1.00 76.94 70 ILE A O 1
ATOM 566 N N . ILE A 1 71 ? -23.475 18.782 21.029 1.00 72.12 71 ILE A N 1
ATOM 567 C CA . ILE A 1 71 ? -22.686 20.000 21.200 1.00 72.12 71 ILE A CA 1
ATOM 568 C C . ILE A 1 71 ? -23.439 20.913 22.169 1.00 72.12 71 ILE A C 1
ATOM 570 O O . ILE A 1 71 ? -24.585 21.295 21.924 1.00 72.12 71 ILE A O 1
ATOM 574 N N . SER A 1 72 ? -22.803 21.242 23.295 1.00 75.69 72 SER A N 1
ATOM 575 C CA . SER A 1 72 ? -23.395 22.165 24.263 1.00 75.69 72 SER A CA 1
ATOM 576 C C . SER A 1 72 ? -23.643 23.525 23.596 1.00 75.69 72 SER A C 1
ATOM 578 O O . SER A 1 72 ? -22.754 24.013 22.892 1.00 75.69 72 SER A O 1
ATOM 580 N N . PRO A 1 73 ? -24.780 24.197 23.868 1.00 81.12 73 PRO A N 1
ATOM 581 C CA . PRO A 1 73 ? -25.056 25.542 23.360 1.00 81.12 73 PRO A CA 1
ATOM 582 C C . PRO A 1 73 ? -23.945 26.560 23.658 1.00 81.12 73 PRO A C 1
ATOM 584 O O . PRO A 1 73 ? -23.783 27.534 22.932 1.00 81.12 73 PRO A O 1
ATOM 587 N N . SER A 1 74 ? -23.137 26.318 24.697 1.00 80.19 74 SER A N 1
ATOM 588 C CA . SER A 1 74 ? -21.962 27.132 25.031 1.00 80.19 74 SER A CA 1
ATOM 589 C C . SER A 1 74 ? -20.878 27.146 23.948 1.00 80.19 74 SER A C 1
ATOM 591 O O . SER A 1 74 ? -20.058 28.059 23.941 1.00 80.19 74 SER A O 1
ATOM 593 N N . TYR A 1 75 ? -20.849 26.152 23.054 1.00 77.94 75 TYR A N 1
ATOM 594 C CA . TYR A 1 75 ? -19.887 26.069 21.953 1.00 77.94 75 TYR A CA 1
ATOM 595 C C . TYR A 1 75 ? -20.377 26.736 20.659 1.00 77.94 75 TYR A C 1
ATOM 597 O O . TYR A 1 75 ? -19.564 26.967 19.764 1.00 77.94 75 TYR A O 1
ATOM 605 N N . LEU A 1 76 ? -21.662 27.108 20.573 1.00 80.12 76 LEU A N 1
ATOM 606 C CA . LEU A 1 76 ? -22.242 27.749 19.385 1.00 80.12 76 LEU A CA 1
ATOM 607 C C . LEU A 1 76 ? -21.505 29.037 18.976 1.00 80.12 76 LEU A C 1
ATOM 609 O O . LEU A 1 76 ? -21.149 29.142 17.804 1.00 80.12 76 LEU A O 1
ATOM 613 N N . PRO A 1 77 ? -21.145 29.962 19.895 1.00 81.69 77 PRO A N 1
ATOM 614 C CA . PRO A 1 77 ? -20.418 31.173 19.508 1.00 81.69 77 PRO A CA 1
ATOM 615 C C . PRO A 1 77 ? -19.029 30.885 18.921 1.00 81.69 77 PRO A C 1
ATOM 617 O O . PRO A 1 77 ? -18.497 31.683 18.157 1.00 81.69 77 PRO A O 1
ATOM 620 N N . PHE A 1 78 ? -18.407 29.757 19.277 1.00 80.50 78 PHE A N 1
ATOM 621 C CA . PHE A 1 78 ? -17.105 29.372 18.730 1.00 80.50 78 PHE A CA 1
ATOM 622 C C . PHE A 1 78 ? -17.257 28.780 17.328 1.00 80.50 78 PHE A C 1
ATOM 624 O O . PHE A 1 78 ? -16.475 29.122 16.444 1.00 80.50 78 PHE A O 1
ATOM 631 N N . GLN A 1 79 ? -18.291 27.963 17.103 1.00 77.62 79 GLN A N 1
ATOM 632 C CA . GLN A 1 79 ? -18.624 27.454 15.769 1.00 77.62 79 GLN A CA 1
ATOM 633 C C . GLN A 1 79 ? -18.994 28.582 14.801 1.00 77.62 79 GLN A C 1
ATOM 635 O O . GLN A 1 79 ? -18.526 28.581 13.666 1.00 77.62 79 GLN A O 1
ATOM 640 N N . GLU A 1 80 ? -19.760 29.578 15.258 1.00 83.06 80 GLU A N 1
ATOM 641 C CA . GLU A 1 80 ? -20.096 30.776 14.470 1.00 83.06 80 GLU A CA 1
ATOM 642 C C . GLU A 1 80 ? -18.849 31.573 14.048 1.00 83.06 80 GLU A C 1
ATOM 644 O O . GLU A 1 80 ? -18.843 32.198 12.990 1.00 83.06 80 GLU A O 1
ATOM 649 N N . ASN A 1 81 ? -17.769 31.494 14.831 1.00 80.31 81 ASN A N 1
ATOM 650 C CA . ASN A 1 81 ? -16.469 32.094 14.523 1.00 80.31 81 ASN A CA 1
ATOM 651 C C . ASN A 1 81 ? -15.508 31.138 13.783 1.00 80.31 81 ASN A C 1
ATOM 653 O O . ASN A 1 81 ? -14.317 31.428 13.673 1.00 80.31 81 ASN A O 1
ATOM 657 N N . GLY A 1 82 ? -16.001 30.002 13.279 1.00 75.69 82 GLY A N 1
ATOM 658 C CA . GLY A 1 82 ? -15.231 29.053 12.471 1.00 75.69 82 GLY A CA 1
ATOM 659 C C . GLY A 1 82 ? -14.395 28.039 13.257 1.00 75.69 82 GLY A C 1
ATOM 660 O O . GLY A 1 82 ? -13.580 27.341 12.656 1.00 75.69 82 GLY A O 1
ATOM 661 N N . ALA A 1 83 ? -14.567 27.922 14.579 1.00 77.19 83 ALA A N 1
ATOM 662 C CA . ALA A 1 83 ? -13.869 26.902 15.357 1.00 77.19 83 ALA A CA 1
ATOM 663 C C . ALA A 1 83 ? -14.433 25.502 15.069 1.00 77.19 83 ALA A C 1
ATOM 665 O O . ALA A 1 83 ? -15.642 25.272 15.155 1.00 77.19 83 ALA A O 1
ATOM 666 N N . PHE A 1 84 ? -13.545 24.546 14.789 1.00 79.88 84 PHE A N 1
ATOM 667 C CA . PHE A 1 84 ? -13.913 23.136 14.723 1.00 79.88 84 PHE A CA 1
ATOM 668 C C . PHE A 1 84 ? -14.198 22.607 16.134 1.00 79.88 84 PHE A C 1
ATOM 670 O O . PHE A 1 84 ? -13.376 22.749 17.040 1.00 79.88 84 PHE A O 1
ATOM 677 N N . VAL A 1 85 ? -15.365 21.990 16.315 1.00 79.19 85 VAL A N 1
ATOM 678 C CA . VAL A 1 85 ? -15.759 21.336 17.567 1.00 79.19 85 VAL A CA 1
ATOM 679 C C . VAL A 1 85 ? -15.842 19.849 17.296 1.00 79.19 85 VAL A C 1
ATOM 681 O O . VAL A 1 85 ? -16.657 19.434 16.480 1.00 79.19 85 VAL A O 1
ATOM 684 N N . GLU A 1 86 ? -15.007 19.074 17.984 1.00 83.94 86 GLU A N 1
ATOM 685 C CA . GLU A 1 86 ? -14.934 17.621 17.836 1.00 83.94 86 GLU A CA 1
ATOM 686 C C . GLU A 1 86 ? -16.272 16.958 18.233 1.00 83.94 86 GLU A C 1
ATOM 688 O O . GLU A 1 86 ? -16.646 17.002 19.411 1.00 83.94 86 GLU A O 1
ATOM 693 N N . PRO A 1 87 ? -17.004 16.340 17.285 1.00 81.56 87 PRO A N 1
ATOM 694 C CA . PRO A 1 87 ? -18.277 15.679 17.578 1.00 81.56 87 PRO A CA 1
ATOM 695 C C . PRO A 1 87 ? -18.106 14.346 18.324 1.00 81.56 87 PRO A C 1
ATOM 697 O O . PRO A 1 87 ? -19.046 13.885 18.991 1.00 81.56 87 PRO A O 1
ATOM 700 N N . PHE A 1 88 ? -16.916 13.741 18.244 1.00 85.88 88 PHE A N 1
ATOM 701 C CA . PHE A 1 88 ? -16.576 12.473 18.882 1.00 85.88 88 PHE A CA 1
ATOM 702 C C . PHE A 1 88 ? -15.366 12.667 19.798 1.00 85.88 88 PHE A C 1
ATOM 704 O O . PHE A 1 88 ? -14.229 12.584 19.344 1.00 85.88 88 PHE A O 1
ATOM 711 N N . PRO A 1 89 ? -15.562 12.925 21.102 1.00 82.00 89 PRO A N 1
ATOM 712 C CA . PRO A 1 89 ? -14.466 13.278 22.004 1.00 82.00 89 PRO A CA 1
ATOM 713 C C . PRO A 1 89 ? -13.466 12.135 22.231 1.00 82.00 89 PRO A C 1
ATOM 715 O O . PRO A 1 89 ? -12.393 12.372 22.782 1.00 82.00 89 PRO A O 1
ATOM 718 N N . GLN A 1 90 ? -13.824 10.902 21.860 1.00 88.06 90 GLN A N 1
ATOM 719 C CA . GLN A 1 90 ? -13.044 9.688 22.082 1.00 88.06 90 GLN A CA 1
ATOM 720 C C . GLN A 1 90 ? -13.191 8.725 20.901 1.00 88.06 90 GLN A C 1
ATOM 722 O O . GLN A 1 90 ? -14.130 8.826 20.108 1.00 88.06 90 GLN A O 1
ATOM 727 N N . GLN A 1 91 ? -12.260 7.775 20.815 1.00 92.69 91 GLN A N 1
ATOM 728 C CA . GLN A 1 91 ? -12.309 6.670 19.864 1.00 92.69 91 GLN A CA 1
ATOM 729 C C . GLN A 1 91 ? -13.425 5.693 20.244 1.00 92.69 91 GLN A C 1
ATOM 731 O O . GLN A 1 91 ? -13.714 5.498 21.430 1.00 92.69 91 GLN A O 1
ATOM 736 N N . LEU A 1 92 ? -14.014 5.027 19.247 1.00 94.44 92 LEU A N 1
ATOM 737 C CA . LEU A 1 92 ? -15.005 3.978 19.492 1.00 94.44 92 LEU A CA 1
ATOM 738 C C . LEU A 1 92 ? -14.388 2.822 20.278 1.00 94.44 92 LEU A C 1
ATOM 740 O O . LEU A 1 92 ? -15.029 2.281 21.174 1.00 94.44 92 LEU A O 1
ATOM 744 N N . ILE A 1 93 ? -13.147 2.460 19.949 1.00 96.75 93 ILE A N 1
ATOM 745 C CA . ILE A 1 93 ? -12.382 1.416 20.630 1.00 96.75 93 ILE A CA 1
ATOM 746 C C . ILE A 1 93 ? -10.986 1.952 20.928 1.00 96.75 93 ILE A C 1
ATOM 748 O O . ILE A 1 93 ? -10.268 2.364 20.018 1.00 96.75 93 ILE A O 1
ATOM 752 N N . ALA A 1 94 ? -10.596 1.922 22.197 1.00 95.75 94 ALA A N 1
ATOM 753 C CA . ALA A 1 94 ? -9.263 2.288 22.648 1.00 95.75 94 ALA A CA 1
ATOM 754 C C . ALA A 1 94 ? -8.660 1.118 23.429 1.00 95.75 94 ALA A C 1
ATOM 756 O O . ALA A 1 94 ? -9.235 0.666 24.420 1.00 95.75 94 ALA A O 1
ATOM 757 N N . VAL A 1 95 ? -7.509 0.624 22.979 1.00 96.06 95 VAL A N 1
ATOM 758 C CA . VAL A 1 95 ? -6.740 -0.410 23.677 1.00 96.06 95 VAL A CA 1
ATOM 759 C C . VAL A 1 95 ? -5.397 0.190 24.056 1.00 96.06 95 VAL A C 1
ATOM 761 O O . VAL A 1 95 ? -4.626 0.611 23.194 1.00 96.06 95 VAL A O 1
ATOM 764 N N . GLU A 1 96 ? -5.146 0.285 25.351 1.00 93.12 96 GLU A N 1
ATOM 765 C CA . GLU A 1 96 ? -3.988 0.981 25.909 1.00 93.12 96 GLU A CA 1
ATOM 766 C C . GLU A 1 96 ? -3.235 0.049 26.863 1.00 93.12 96 GLU A C 1
ATOM 768 O O . GLU A 1 96 ? -3.754 -0.988 27.281 1.00 93.12 96 GLU A O 1
ATOM 773 N N . GLN A 1 97 ? -2.022 0.441 27.241 1.00 89.44 97 GLN A N 1
ATOM 774 C CA . GLN A 1 97 ? -1.191 -0.225 28.242 1.00 89.44 97 GLN A CA 1
ATOM 775 C C . GLN A 1 97 ? -0.976 -1.712 27.939 1.00 89.44 97 GLN A C 1
ATOM 777 O O . GLN A 1 97 ? -0.325 -2.027 26.952 1.00 89.44 97 GLN A O 1
ATOM 782 N N . SER A 1 98 ? -1.474 -2.621 28.778 1.00 90.69 98 SER A N 1
ATOM 783 C CA . SER A 1 98 ? -1.350 -4.074 28.590 1.00 90.69 98 SER A CA 1
ATOM 784 C C . SER A 1 98 ? -2.701 -4.721 28.267 1.00 90.69 98 SER A C 1
ATOM 786 O O . SER A 1 98 ? -2.925 -5.892 28.584 1.00 90.69 98 SER A O 1
ATOM 788 N N . GLY A 1 99 ? -3.645 -3.933 27.749 1.00 94.56 99 GLY A N 1
ATOM 789 C CA . GLY A 1 99 ? -4.996 -4.366 27.441 1.00 94.56 99 GLY A CA 1
ATOM 790 C C . GLY A 1 99 ? -5.013 -5.286 26.230 1.00 94.56 99 GLY A C 1
ATOM 791 O O . GLY A 1 99 ? -4.226 -5.128 25.301 1.00 94.56 99 GLY A O 1
ATOM 792 N N . GLU A 1 100 ? -5.932 -6.242 26.223 1.00 96.94 100 GLU A N 1
ATOM 793 C CA . GLU A 1 100 ? -6.127 -7.160 25.107 1.00 96.94 100 GLU A CA 1
ATOM 794 C C . GLU A 1 100 ? -7.598 -7.166 24.709 1.00 96.94 100 GLU A C 1
ATOM 796 O O . GLU A 1 100 ? -8.477 -7.372 25.547 1.00 96.94 100 GLU A O 1
ATOM 801 N N . ILE A 1 101 ? -7.884 -6.959 23.428 1.00 97.50 101 ILE A N 1
ATOM 802 C CA . ILE A 1 101 ? -9.237 -7.093 22.899 1.00 97.50 101 ILE A CA 1
ATOM 803 C C . ILE A 1 101 ? -9.265 -8.074 21.732 1.00 97.50 101 ILE A C 1
ATOM 805 O O . ILE A 1 101 ? -8.420 -8.033 20.838 1.00 97.50 101 ILE A O 1
ATOM 809 N N . TYR A 1 102 ? -10.258 -8.955 21.743 1.00 98.06 102 TYR A N 1
ATOM 810 C CA . TYR A 1 102 ? -10.601 -9.836 20.638 1.00 98.06 102 TYR A CA 1
ATOM 811 C C . TYR A 1 102 ? -12.000 -9.484 20.138 1.00 98.06 102 TYR A C 1
ATOM 813 O O . TYR A 1 102 ? -12.943 -9.457 20.927 1.00 98.06 102 TYR A O 1
ATOM 821 N N . ILE A 1 103 ? -12.148 -9.216 18.843 1.00 98.19 103 ILE A N 1
ATOM 822 C CA . ILE A 1 103 ? -13.432 -8.891 18.218 1.00 98.19 103 ILE A CA 1
ATOM 823 C C . ILE A 1 103 ? -13.640 -9.794 17.007 1.00 98.19 103 ILE A C 1
ATOM 825 O O . ILE A 1 103 ? -12.801 -9.823 16.108 1.00 98.19 103 ILE A O 1
ATOM 829 N N . LYS A 1 104 ? -14.770 -10.507 16.960 1.00 98.06 104 LYS A N 1
ATOM 830 C CA . LYS A 1 104 ? -15.112 -11.423 15.866 1.00 98.06 104 LYS A CA 1
ATOM 831 C C . LYS A 1 104 ? -16.477 -11.121 15.244 1.00 98.06 104 LYS A C 1
ATOM 833 O O . LYS A 1 104 ? -17.477 -11.050 15.959 1.00 98.06 104 LYS A O 1
ATOM 838 N N . SER A 1 105 ? -16.514 -11.051 13.911 1.00 96.94 105 SER A N 1
ATOM 839 C CA . SER A 1 105 ? -17.737 -10.990 13.090 1.00 96.94 105 SER A CA 1
ATOM 840 C C . SER A 1 105 ? -18.631 -9.777 13.392 1.00 96.94 105 SER A C 1
ATOM 842 O O . SER A 1 105 ? -19.858 -9.893 13.456 1.00 96.94 105 SER A O 1
ATOM 844 N N . ILE A 1 106 ? -18.005 -8.612 13.580 1.00 96.69 106 ILE A N 1
ATOM 845 C CA . ILE A 1 106 ? -18.661 -7.330 13.872 1.00 96.69 106 ILE A CA 1
ATOM 846 C C . ILE A 1 106 ? -18.445 -6.355 12.707 1.00 96.69 106 ILE A C 1
ATOM 848 O O . ILE A 1 106 ? -17.351 -6.269 12.144 1.00 96.69 106 ILE A O 1
ATOM 852 N N . VAL A 1 107 ? -19.482 -5.589 12.369 1.00 95.62 107 VAL A N 1
ATOM 853 C CA . VAL A 1 107 ? -19.394 -4.459 11.436 1.00 95.62 107 VAL A CA 1
ATOM 854 C C . VAL A 1 107 ? -19.049 -3.201 12.226 1.00 95.62 107 VAL A C 1
ATOM 856 O O . VAL A 1 107 ? -19.740 -2.867 13.185 1.00 95.62 107 VAL A O 1
ATOM 859 N N . ILE A 1 108 ? -18.009 -2.482 11.818 1.00 95.31 108 ILE A N 1
ATOM 860 C CA . ILE A 1 108 ? -17.572 -1.234 12.446 1.00 95.31 108 ILE A CA 1
ATOM 861 C C . ILE A 1 108 ? -17.851 -0.092 11.477 1.00 95.31 108 ILE A C 1
ATOM 863 O O . ILE A 1 108 ? -17.283 -0.043 10.382 1.00 95.31 108 ILE A O 1
ATOM 867 N N . LEU A 1 109 ? -18.740 0.818 11.880 1.00 91.75 109 LEU A N 1
ATOM 868 C CA . LEU A 1 109 ? -19.029 2.019 11.108 1.00 91.75 109 LEU A CA 1
ATOM 869 C C . LEU A 1 109 ? -18.009 3.117 11.397 1.00 91.75 109 LEU A C 1
ATOM 871 O O . LEU A 1 109 ? -17.621 3.329 12.547 1.00 91.75 109 LEU A O 1
ATOM 875 N N . HIS A 1 110 ? -17.622 3.849 10.351 1.00 89.44 110 HIS A N 1
ATOM 876 C CA . HIS A 1 110 ? -16.898 5.113 10.520 1.00 89.44 110 HIS A CA 1
ATOM 877 C C . HIS A 1 110 ? -17.793 6.185 11.174 1.00 89.44 110 HIS A C 1
ATOM 879 O O . HIS A 1 110 ? -18.991 5.982 11.381 1.00 89.44 110 HIS A O 1
ATOM 885 N N . PHE A 1 111 ? -17.210 7.327 11.516 1.00 84.56 111 PHE A N 1
ATOM 886 C CA . PHE A 1 111 ? -17.891 8.504 12.031 1.00 84.56 111 PHE A CA 1
ATOM 887 C C . PHE A 1 111 ? -18.854 9.123 11.012 1.00 84.56 111 PHE A C 1
ATOM 889 O O . PHE A 1 111 ? -18.667 9.054 9.795 1.00 84.56 111 PHE A O 1
ATOM 896 N N . TYR A 1 112 ? -19.921 9.720 11.551 1.00 78.75 112 TYR A N 1
ATOM 897 C CA . TYR A 1 112 ? -20.946 10.424 10.771 1.00 78.75 112 TYR A CA 1
ATOM 898 C C . TYR A 1 112 ? -20.489 11.816 10.367 1.00 78.75 112 TYR A C 1
ATOM 900 O O . TYR A 1 112 ? -20.580 12.190 9.203 1.00 78.75 112 TYR A O 1
ATOM 908 N N . GLU A 1 113 ? -19.964 12.550 11.341 1.00 77.00 113 GLU A N 1
ATOM 909 C CA . GLU A 1 113 ? -19.332 13.844 11.136 1.00 77.00 113 GLU A CA 1
ATOM 910 C C . GLU A 1 113 ? -17.814 13.681 11.060 1.00 77.00 113 GLU A C 1
ATOM 912 O O . GLU A 1 113 ? -17.249 12.703 11.559 1.00 77.00 113 GLU A O 1
ATOM 917 N N . LYS A 1 114 ? -17.144 14.684 10.491 1.00 79.25 114 LYS A N 1
ATOM 918 C CA . LYS A 1 114 ? -15.681 14.767 10.505 1.00 79.25 114 LYS A CA 1
ATOM 919 C C . LYS A 1 114 ? -15.160 14.710 11.942 1.00 79.25 114 LYS A C 1
ATOM 921 O O . LYS A 1 114 ? -15.681 15.393 12.821 1.00 79.25 114 LYS A O 1
ATOM 926 N N . SER A 1 115 ? -14.111 13.925 12.151 1.00 83.00 115 SER A N 1
ATOM 927 C CA . SER A 1 115 ? -13.446 13.751 13.443 1.00 83.00 115 SER A CA 1
ATOM 928 C C . SER A 1 115 ? -11.935 13.850 13.278 1.00 83.00 115 SER A C 1
ATOM 930 O O . SER A 1 115 ? -11.401 13.587 12.196 1.00 83.00 115 SER A O 1
ATOM 932 N N . LEU A 1 116 ? -11.251 14.223 14.355 1.00 83.50 116 LEU A N 1
ATOM 933 C CA . LEU A 1 116 ? -9.802 14.125 14.515 1.00 83.50 116 LEU A CA 1
ATOM 934 C C . LEU A 1 116 ? -9.395 12.800 15.170 1.00 83.50 116 LEU A C 1
ATOM 936 O O . LEU A 1 116 ? -8.236 12.395 15.080 1.00 83.50 116 LEU A O 1
ATOM 940 N N . ASN A 1 117 ? -10.334 12.115 15.822 1.00 88.56 117 ASN A N 1
ATOM 941 C CA . ASN A 1 117 ? -10.088 10.839 16.474 1.00 88.56 117 ASN A CA 1
ATOM 942 C C . ASN A 1 117 ? -10.193 9.686 15.480 1.00 88.56 117 ASN A C 1
ATOM 944 O O . ASN A 1 117 ? -11.003 9.708 14.557 1.00 88.56 117 ASN A O 1
ATOM 948 N N . SER A 1 118 ? -9.369 8.662 15.682 1.00 92.69 118 SER A N 1
ATOM 949 C CA . SER A 1 118 ? -9.467 7.382 14.984 1.00 92.69 118 SER A CA 1
ATOM 950 C C . SER A 1 118 ? -10.663 6.569 15.488 1.00 92.69 118 SER A C 1
ATOM 952 O O . SER A 1 118 ? -11.103 6.739 16.625 1.00 92.69 118 SER A O 1
ATOM 954 N N . VAL A 1 119 ? -11.217 5.678 14.660 1.00 94.62 119 VAL A N 1
ATOM 955 C CA . VAL A 1 119 ? -12.307 4.792 15.119 1.00 94.62 119 VAL A CA 1
ATOM 956 C C . VAL A 1 119 ? -11.767 3.794 16.146 1.00 94.62 119 VAL A C 1
ATOM 958 O O . VAL A 1 119 ? -12.349 3.621 17.217 1.00 94.62 119 VAL A O 1
ATOM 961 N N . ILE A 1 120 ? -10.625 3.181 15.835 1.00 97.25 120 ILE A N 1
ATOM 962 C CA . ILE A 1 120 ? -9.891 2.259 16.697 1.00 97.25 120 ILE A CA 1
ATOM 963 C C . ILE A 1 120 ? -8.493 2.812 16.936 1.00 97.25 120 ILE A C 1
ATOM 965 O O . ILE A 1 120 ? -7.786 3.157 15.985 1.00 97.25 120 ILE A O 1
ATOM 969 N N . GLN A 1 121 ? -8.072 2.824 18.198 1.00 96.06 121 GLN A N 1
ATOM 970 C CA . GLN A 1 121 ? -6.718 3.186 18.584 1.00 96.06 121 GLN A CA 1
ATOM 971 C C . GLN A 1 121 ? -6.075 2.117 19.463 1.00 96.06 121 GLN A C 1
ATOM 973 O O . GLN A 1 121 ? -6.674 1.655 20.432 1.00 96.06 121 GLN A O 1
ATOM 978 N N . VAL A 1 122 ? -4.836 1.762 19.128 1.00 95.00 122 VAL A N 1
ATOM 979 C CA . VAL A 1 122 ? -4.003 0.806 19.869 1.00 95.00 122 VAL A CA 1
ATOM 980 C C . VAL A 1 122 ? -2.712 1.507 20.284 1.00 95.00 122 VAL A C 1
ATOM 982 O O . VAL A 1 122 ? -2.082 2.163 19.451 1.00 95.00 122 VAL A O 1
ATOM 985 N N . LYS A 1 123 ? -2.326 1.418 21.561 1.00 91.31 123 LYS A N 1
ATOM 986 C CA . LYS A 1 123 ? -1.123 2.069 22.116 1.00 91.31 123 LYS A CA 1
ATOM 987 C C . LYS A 1 123 ? -0.362 1.161 23.077 1.00 91.31 123 LYS A C 1
ATOM 989 O O . LYS A 1 123 ? -0.889 0.158 23.544 1.00 91.31 123 LYS A O 1
ATOM 994 N N . ASP A 1 124 ? 0.848 1.583 23.433 1.00 88.38 124 ASP A N 1
ATOM 995 C CA . ASP A 1 124 ? 1.701 0.938 24.433 1.00 88.38 124 ASP A CA 1
ATOM 996 C C . ASP A 1 124 ? 2.037 -0.522 24.064 1.00 88.38 124 ASP A C 1
ATOM 998 O O . ASP A 1 124 ? 2.617 -0.763 23.010 1.00 88.38 124 ASP A O 1
ATOM 1002 N N . GLU A 1 125 ? 1.689 -1.494 24.911 1.00 88.62 125 GLU A N 1
ATOM 1003 C CA . GLU A 1 125 ? 1.892 -2.938 24.706 1.00 88.62 125 GLU A CA 1
ATOM 1004 C C . GLU A 1 125 ? 0.563 -3.658 24.425 1.00 88.62 125 GLU A C 1
ATOM 1006 O O . GLU A 1 125 ? 0.459 -4.878 24.569 1.00 88.62 125 GLU A O 1
ATOM 1011 N N . ALA A 1 126 ? -0.472 -2.898 24.061 1.00 93.88 126 ALA A N 1
ATOM 1012 C CA . ALA A 1 126 ? -1.814 -3.414 23.883 1.00 93.88 126 ALA A CA 1
ATOM 1013 C C . ALA A 1 126 ? -1.902 -4.411 22.725 1.00 93.88 126 ALA A C 1
ATOM 1015 O O . ALA A 1 126 ? -1.167 -4.328 21.741 1.00 93.88 126 ALA A O 1
ATOM 1016 N N . ILE A 1 127 ? -2.856 -5.331 22.823 1.00 96.62 127 ILE A N 1
ATOM 1017 C CA . ILE A 1 127 ? -3.111 -6.349 21.810 1.00 96.62 127 ILE A CA 1
ATOM 1018 C C . ILE A 1 127 ? -4.526 -6.165 21.258 1.00 96.62 127 ILE A C 1
ATOM 1020 O O . ILE A 1 127 ? -5.510 -6.258 21.992 1.00 96.62 127 ILE A O 1
ATOM 1024 N N . PHE A 1 128 ? -4.643 -5.949 19.951 1.00 98.25 128 PHE A N 1
ATOM 1025 C CA . PHE A 1 128 ? -5.914 -5.927 19.234 1.00 98.25 128 PHE A CA 1
ATOM 1026 C C . PHE A 1 128 ? -5.983 -7.090 18.247 1.00 98.25 128 PHE A C 1
ATOM 1028 O O . PHE A 1 128 ? -5.194 -7.170 17.309 1.00 98.25 128 PHE A O 1
ATOM 1035 N N . ASN A 1 129 ? -6.966 -7.968 18.417 1.00 98.38 129 ASN A N 1
ATOM 1036 C CA . ASN A 1 129 ? -7.235 -9.077 17.512 1.00 98.38 129 ASN A CA 1
ATOM 1037 C C . ASN A 1 129 ? -8.625 -8.910 16.890 1.00 98.38 129 ASN A C 1
ATOM 1039 O O . ASN A 1 129 ? -9.638 -9.070 17.566 1.00 98.38 129 ASN A O 1
ATOM 1043 N N . GLY A 1 130 ? -8.683 -8.607 15.598 1.00 98.31 130 GLY A N 1
ATOM 1044 C CA . GLY A 1 130 ? -9.916 -8.548 14.823 1.00 98.31 130 GLY A CA 1
ATOM 1045 C C . GLY A 1 130 ? -10.029 -9.739 13.881 1.00 98.31 130 GLY A C 1
ATOM 1046 O O . GLY A 1 130 ? -9.104 -10.010 13.123 1.00 98.31 130 GLY A O 1
ATOM 1047 N N . LYS A 1 131 ? -11.166 -10.433 13.888 1.00 98.31 131 LYS A N 1
ATOM 1048 C CA . LYS A 1 131 ? -11.460 -11.520 12.952 1.00 98.31 131 LYS A CA 1
ATOM 1049 C C . LYS A 1 131 ? -12.782 -11.279 12.240 1.00 98.31 131 LYS A C 1
ATOM 1051 O O . LYS A 1 131 ? -13.794 -11.037 12.893 1.00 98.31 131 LYS A O 1
ATOM 1056 N N . GLN A 1 132 ? -12.795 -11.387 10.914 1.00 97.44 132 GLN A N 1
ATOM 1057 C CA . GLN A 1 132 ? -13.998 -11.209 10.093 1.00 97.44 132 GLN A CA 1
ATOM 1058 C C . GLN A 1 132 ? -14.704 -9.873 10.372 1.00 97.44 132 GLN A C 1
ATOM 1060 O O . GLN A 1 132 ? -15.932 -9.801 10.434 1.00 97.44 132 GLN A O 1
ATOM 1065 N N . LEU A 1 133 ? -13.922 -8.817 10.609 1.00 97.75 133 LEU A N 1
ATOM 1066 C CA . LEU A 1 133 ? -14.461 -7.476 10.802 1.00 97.75 133 LEU A CA 1
ATOM 1067 C C . LEU A 1 133 ? -14.774 -6.848 9.449 1.00 97.75 133 LEU A C 1
ATOM 1069 O O . LEU A 1 133 ? -14.013 -7.013 8.496 1.00 97.75 133 LEU A O 1
ATOM 1073 N N . ILE A 1 134 ? -15.864 -6.087 9.386 1.00 95.19 134 ILE A N 1
ATOM 1074 C CA . ILE A 1 134 ? -16.211 -5.299 8.201 1.00 95.19 134 ILE A CA 1
ATOM 1075 C C . ILE A 1 134 ? -16.132 -3.823 8.573 1.00 95.19 134 ILE A C 1
ATOM 1077 O O . ILE A 1 134 ? -16.958 -3.328 9.338 1.00 95.19 134 ILE A O 1
ATOM 1081 N N . PHE A 1 135 ? -15.151 -3.120 8.020 1.00 93.69 135 PHE A N 1
ATOM 1082 C CA . PHE A 1 135 ? -15.018 -1.674 8.136 1.00 93.69 135 PHE A CA 1
ATOM 1083 C C . PHE A 1 135 ? -15.831 -1.025 7.024 1.00 93.69 135 PHE A C 1
ATOM 1085 O O . PHE A 1 135 ? -15.544 -1.205 5.837 1.00 93.69 135 PHE A O 1
ATOM 1092 N N . ARG A 1 136 ? -16.880 -0.310 7.417 1.00 87.88 136 ARG A N 1
ATOM 1093 C CA . ARG A 1 136 ? -17.897 0.209 6.505 1.00 87.88 136 ARG A CA 1
ATOM 1094 C C . ARG A 1 136 ? -18.135 1.698 6.771 1.00 87.88 136 ARG A C 1
ATOM 1096 O O . ARG A 1 136 ? -18.209 2.107 7.931 1.00 87.88 136 ARG A O 1
ATOM 1103 N N . PRO A 1 137 ? -18.312 2.524 5.732 1.00 81.69 137 PRO A N 1
ATOM 1104 C CA . PRO A 1 137 ? -18.715 3.909 5.928 1.00 81.69 137 PRO A CA 1
ATOM 1105 C C . PRO A 1 137 ? -20.241 3.967 6.206 1.00 81.69 137 PRO A C 1
ATOM 1107 O O . PRO A 1 137 ? -20.952 2.984 6.008 1.00 81.69 137 PRO A O 1
ATOM 1110 N N . ILE A 1 138 ? -20.790 5.047 6.764 1.00 74.81 138 ILE A N 1
ATOM 1111 C CA . ILE A 1 138 ? -22.144 4.997 7.361 1.00 74.81 138 ILE A CA 1
ATOM 1112 C C . ILE A 1 138 ? -23.286 4.670 6.376 1.00 74.81 138 ILE A C 1
ATOM 1114 O O . ILE A 1 138 ? -23.296 5.088 5.225 1.00 74.81 138 ILE A O 1
ATOM 1118 N N . LYS A 1 139 ? -24.298 3.950 6.890 1.00 56.59 139 LYS A N 1
ATOM 1119 C CA . LYS A 1 139 ? -25.448 3.366 6.178 1.00 56.59 139 LYS A CA 1
ATOM 1120 C C . LYS A 1 139 ? -26.279 4.333 5.322 1.00 56.59 139 LYS A C 1
ATOM 1122 O O . LYS A 1 139 ? -26.772 3.894 4.292 1.00 56.59 139 LYS A O 1
ATOM 1127 N N . GLU A 1 140 ? -26.409 5.618 5.664 1.00 53.22 140 GLU A N 1
ATOM 1128 C CA . GLU A 1 140 ? -27.097 6.581 4.777 1.00 53.22 140 GLU A CA 1
ATOM 1129 C C . GLU A 1 140 ? -26.362 6.791 3.434 1.00 53.22 140 GLU A C 1
ATOM 1131 O O . GLU A 1 140 ? -26.944 7.306 2.486 1.00 53.22 140 GLU A O 1
ATOM 1136 N N . GLN A 1 141 ? -25.107 6.343 3.321 1.00 49.25 141 GLN A N 1
ATOM 1137 C CA . GLN A 1 141 ? -24.339 6.333 2.075 1.00 49.25 141 GLN A CA 1
ATOM 1138 C C . GLN A 1 141 ? -24.573 5.061 1.234 1.00 49.25 141 GLN A C 1
ATOM 1140 O O . GLN A 1 141 ? -24.086 5.001 0.110 1.00 49.25 141 GLN A O 1
ATOM 1145 N N . LEU A 1 142 ? -25.279 4.044 1.763 1.00 45.72 142 LEU A N 1
ATOM 1146 C CA . LEU A 1 142 ? -25.533 2.741 1.116 1.00 45.72 142 LEU A CA 1
ATOM 1147 C C . LEU A 1 142 ? -26.845 2.684 0.317 1.00 45.72 142 LEU A C 1
ATOM 1149 O O . LEU A 1 142 ? -26.958 1.849 -0.584 1.00 45.72 142 LEU A O 1
ATOM 1153 N N . ASP A 1 143 ? -27.824 3.547 0.605 1.00 36.72 143 ASP A N 1
ATOM 1154 C CA . ASP A 1 143 ? -29.098 3.552 -0.124 1.00 36.72 143 ASP A CA 1
ATOM 1155 C C . ASP A 1 143 ? -28.897 4.087 -1.553 1.00 36.72 143 ASP A C 1
ATOM 1157 O O . ASP A 1 143 ? -28.756 5.286 -1.787 1.00 36.72 143 ASP A O 1
ATOM 1161 N N . GLY A 1 144 ? -28.880 3.163 -2.521 1.00 43.72 144 GLY A N 1
ATOM 1162 C CA . GLY A 1 144 ? -28.732 3.453 -3.951 1.00 43.72 144 GLY A CA 1
ATOM 1163 C C . GLY A 1 144 ? -27.312 3.316 -4.516 1.00 43.72 144 GLY A C 1
ATOM 1164 O O . GLY A 1 144 ? -27.035 3.903 -5.560 1.00 43.72 144 GLY A O 1
ATOM 1165 N N . MET A 1 145 ? -26.405 2.569 -3.868 1.00 38.09 145 MET A N 1
ATOM 1166 C CA . MET A 1 145 ? -25.010 2.448 -4.323 1.00 38.09 145 MET A CA 1
ATOM 1167 C C . MET A 1 145 ? -24.854 1.780 -5.704 1.00 38.09 145 MET A C 1
ATOM 1169 O O . MET A 1 145 ? -24.709 0.566 -5.829 1.00 38.09 145 MET A O 1
ATOM 1173 N N . SER A 1 146 ? -24.761 2.621 -6.733 1.00 42.22 146 SER A N 1
ATOM 1174 C CA . SER A 1 146 ? -23.894 2.430 -7.903 1.00 42.22 146 SER A CA 1
ATOM 1175 C C . SER A 1 146 ? -22.695 3.400 -7.887 1.00 42.22 146 SER A C 1
ATOM 1177 O O . SER A 1 146 ? -22.024 3.567 -8.902 1.00 42.22 146 SER A O 1
ATOM 1179 N N . SER A 1 147 ? -22.444 4.099 -6.769 1.00 42.94 147 SER A N 1
ATOM 1180 C CA . SER A 1 147 ? -21.411 5.141 -6.646 1.00 42.94 147 SER A CA 1
ATOM 1181 C C . SER A 1 147 ? -20.807 5.227 -5.237 1.00 42.94 147 SER A C 1
ATOM 1183 O O . SER A 1 147 ? -21.454 4.858 -4.261 1.00 42.94 147 SER A O 1
ATOM 1185 N N . LEU A 1 148 ? -19.582 5.762 -5.148 1.00 47.72 148 LEU A N 1
ATOM 1186 C CA . LEU A 1 148 ? -18.845 6.031 -3.903 1.00 47.72 148 LEU A CA 1
ATOM 1187 C C . LEU A 1 148 ? -19.621 6.942 -2.922 1.00 47.72 148 LEU A C 1
ATOM 1189 O O . LEU A 1 148 ? -20.361 7.823 -3.374 1.00 47.72 148 LEU A O 1
ATOM 1193 N N . PRO A 1 149 ? -19.383 6.817 -1.600 1.00 48.12 149 PRO A N 1
ATOM 1194 C CA . PRO A 1 149 ? -19.909 7.741 -0.597 1.00 48.12 149 PRO A CA 1
ATOM 1195 C C . PRO A 1 149 ? -19.586 9.209 -0.913 1.00 48.12 149 PRO A C 1
ATOM 1197 O O . PRO A 1 149 ? -18.457 9.549 -1.269 1.00 48.12 149 PRO A O 1
ATOM 1200 N N . THR A 1 150 ? -20.566 10.105 -0.758 1.00 48.09 150 THR A N 1
ATOM 1201 C CA . THR A 1 150 ? -20.403 11.544 -1.043 1.00 48.09 150 THR A CA 1
ATOM 1202 C C . THR A 1 150 ? -19.681 12.320 0.055 1.00 48.09 150 THR A C 1
ATOM 1204 O O . THR A 1 150 ? -19.193 13.415 -0.216 1.00 48.09 150 THR A O 1
ATOM 1207 N N . THR A 1 151 ? -19.628 11.794 1.278 1.00 57.31 151 THR A N 1
ATOM 1208 C CA . THR A 1 151 ? -18.963 12.430 2.424 1.00 57.31 151 THR A CA 1
ATOM 1209 C C . THR A 1 151 ? -17.592 11.814 2.650 1.00 57.3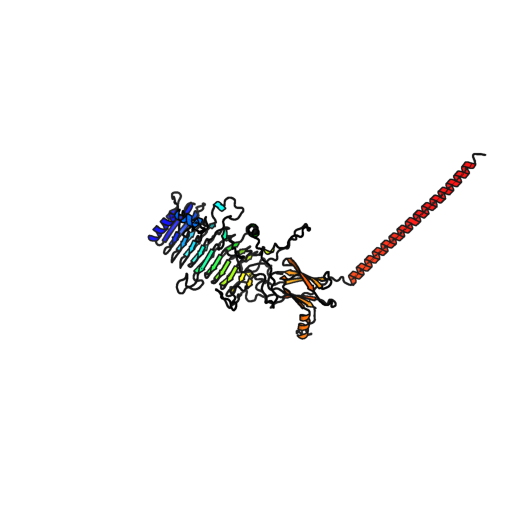1 151 THR A C 1
ATOM 1211 O O . THR A 1 151 ? -17.451 10.596 2.760 1.00 57.31 151 THR A O 1
ATOM 1214 N N . GLU A 1 152 ? -16.592 12.677 2.726 1.00 71.50 152 GLU A N 1
ATOM 1215 C CA . GLU A 1 152 ? -15.191 12.310 2.859 1.00 71.50 152 GLU A CA 1
ATOM 1216 C C . GLU A 1 152 ? -14.795 12.289 4.345 1.00 71.50 152 GLU A C 1
ATOM 1218 O O . GLU A 1 152 ? -15.119 13.214 5.096 1.00 71.50 152 GLU A O 1
ATOM 1223 N N . GLN A 1 153 ? -14.103 11.232 4.766 1.00 77.62 153 GLN A N 1
ATOM 1224 C CA . GLN A 1 153 ? -13.654 11.040 6.144 1.00 77.62 153 GLN A CA 1
ATOM 1225 C C . GLN A 1 153 ? -12.372 11.822 6.423 1.00 77.62 153 GLN A C 1
ATOM 1227 O O . GLN A 1 153 ? -11.575 12.030 5.525 1.00 77.62 153 GLN A O 1
ATOM 1232 N N . THR A 1 154 ? -12.132 12.257 7.658 1.00 80.44 154 THR A N 1
ATOM 1233 C CA . THR A 1 154 ? -10.915 13.025 8.018 1.00 80.44 154 THR A CA 1
ATOM 1234 C C . THR A 1 154 ? -9.994 12.295 8.988 1.00 80.44 154 THR A C 1
ATOM 1236 O O . THR A 1 154 ? -8.928 12.795 9.338 1.00 80.44 154 THR A O 1
ATOM 1239 N N . SER A 1 155 ? -10.379 11.098 9.425 1.00 86.12 155 SER A N 1
ATOM 1240 C CA . SER A 1 155 ? -9.643 10.306 10.407 1.00 86.12 155 SER A CA 1
ATOM 1241 C C . SER A 1 155 ? -9.587 8.826 10.024 1.00 86.12 155 SER A C 1
ATOM 1243 O O . SER A 1 155 ? -10.446 8.351 9.275 1.00 86.12 155 SER A O 1
ATOM 1245 N N . PRO A 1 156 ? -8.579 8.076 10.505 1.00 91.00 156 PRO A N 1
ATOM 1246 C CA . PRO A 1 156 ? -8.421 6.673 10.146 1.00 91.00 156 PRO A CA 1
ATOM 1247 C C . PRO A 1 156 ? -9.467 5.782 10.832 1.00 91.00 156 PRO A C 1
ATOM 1249 O O . PRO A 1 156 ? -9.951 6.080 11.928 1.00 91.00 156 PRO A O 1
ATOM 1252 N N . TYR A 1 157 ? -9.748 4.627 10.225 1.00 93.94 157 TYR A N 1
ATOM 1253 C CA . TYR A 1 157 ? -10.399 3.521 10.931 1.00 93.94 157 TYR A CA 1
ATOM 1254 C C . TYR A 1 157 ? -9.493 2.979 12.035 1.00 93.94 157 TYR A C 1
ATOM 1256 O O . TYR A 1 157 ? -9.960 2.730 13.140 1.00 93.94 157 TYR A O 1
ATOM 1264 N N . LEU A 1 158 ? -8.205 2.801 11.740 1.00 95.62 158 LEU A N 1
ATOM 1265 C CA . LEU A 1 158 ? -7.250 2.181 12.651 1.00 95.62 158 LEU A CA 1
ATOM 1266 C C . LEU A 1 158 ? -6.011 3.057 12.817 1.00 95.62 158 LEU A C 1
ATOM 1268 O O . LEU A 1 158 ? -5.369 3.424 11.834 1.00 95.62 158 LEU A O 1
ATOM 1272 N N . GLN A 1 159 ? -5.659 3.348 14.066 1.00 95.00 159 GLN A N 1
ATOM 1273 C CA . GLN A 1 159 ? -4.419 4.018 14.429 1.00 95.00 159 GLN A CA 1
ATOM 1274 C C . GLN A 1 159 ? -3.636 3.192 15.452 1.00 95.00 159 GLN A C 1
ATOM 1276 O O . GLN A 1 159 ? -4.069 3.035 16.594 1.00 95.00 159 GLN A O 1
ATOM 1281 N N . CYS A 1 160 ? -2.455 2.717 15.068 1.00 94.38 160 CYS A N 1
ATOM 1282 C CA . CYS A 1 160 ? -1.541 2.000 15.955 1.00 94.38 160 CYS A CA 1
ATOM 1283 C C . CYS A 1 160 ? -0.381 2.925 16.345 1.00 94.38 160 CYS A C 1
ATOM 1285 O O . CYS A 1 160 ? 0.392 3.346 15.490 1.00 94.38 160 CYS A O 1
ATOM 1287 N N . LEU A 1 161 ? -0.260 3.262 17.628 1.00 91.44 161 LEU A N 1
ATOM 1288 C CA . LEU A 1 161 ? 0.892 4.000 18.172 1.00 91.44 161 LEU A CA 1
ATOM 1289 C C . LEU A 1 161 ? 1.901 3.073 18.873 1.00 91.44 161 LEU A C 1
ATOM 1291 O O . LEU A 1 161 ? 3.006 3.484 19.217 1.00 91.44 161 LEU A O 1
ATOM 1295 N N . GLY A 1 162 ? 1.510 1.818 19.087 1.00 88.38 162 GLY A N 1
ATOM 1296 C CA . GLY A 1 162 ? 2.305 0.763 19.697 1.00 88.38 162 GLY A CA 1
ATOM 1297 C C . GLY A 1 162 ? 1.535 -0.558 19.684 1.00 88.38 162 GLY A C 1
ATOM 1298 O O . GLY A 1 162 ? 0.471 -0.657 19.065 1.00 88.38 162 GLY A O 1
ATOM 1299 N N . GLY A 1 163 ? 2.065 -1.551 20.387 1.00 90.31 163 GLY A N 1
ATOM 1300 C CA . GLY A 1 163 ? 1.409 -2.830 20.614 1.00 90.31 163 GLY A CA 1
ATOM 1301 C C . GLY A 1 163 ? 1.367 -3.750 19.394 1.00 90.31 163 GLY A C 1
ATOM 1302 O O . GLY A 1 163 ? 2.152 -3.636 18.448 1.00 90.31 163 GLY A O 1
ATOM 1303 N N . PHE A 1 164 ? 0.434 -4.694 19.448 1.00 94.88 164 PHE A N 1
ATOM 1304 C CA . PHE A 1 164 ? 0.275 -5.778 18.487 1.00 94.88 164 PHE A CA 1
ATOM 1305 C C . PHE A 1 164 ? -1.142 -5.761 17.935 1.00 94.88 164 PHE A C 1
ATOM 1307 O O . PHE A 1 164 ? -2.114 -5.854 18.683 1.00 94.88 164 PHE A O 1
ATOM 1314 N N . THR A 1 165 ? -1.277 -5.647 16.620 1.00 97.88 165 THR A N 1
ATOM 1315 C CA . THR A 1 165 ? -2.580 -5.673 15.953 1.00 97.88 165 THR A CA 1
ATOM 1316 C C . THR A 1 165 ? -2.616 -6.791 14.923 1.00 97.88 165 THR A C 1
ATOM 1318 O O . THR A 1 165 ? -1.773 -6.839 14.032 1.00 97.88 165 THR A O 1
ATOM 1321 N N . ILE A 1 166 ? -3.602 -7.681 15.017 1.00 98.38 166 ILE A N 1
ATOM 1322 C CA . ILE A 1 166 ? -3.838 -8.758 14.051 1.00 98.38 166 ILE A CA 1
ATOM 1323 C C . ILE A 1 166 ? -5.256 -8.620 13.505 1.00 98.38 166 ILE A C 1
ATOM 1325 O O . ILE A 1 166 ? -6.222 -8.612 14.264 1.00 98.38 166 ILE A O 1
ATOM 1329 N N . LEU A 1 167 ? -5.377 -8.532 12.184 1.00 98.62 167 LEU A N 1
ATOM 1330 C CA . LEU A 1 167 ? -6.636 -8.538 11.449 1.00 98.62 167 LEU A CA 1
ATOM 1331 C C . LEU A 1 167 ? -6.678 -9.774 10.547 1.00 98.62 167 LEU A C 1
ATOM 1333 O O . LEU A 1 167 ? -5.827 -9.930 9.677 1.00 98.62 167 LEU A O 1
ATOM 1337 N N . GLU A 1 168 ? -7.655 -10.652 10.760 1.00 98.56 168 GLU A N 1
ATOM 1338 C CA . GLU A 1 168 ? -7.824 -11.912 10.026 1.00 98.56 168 GLU A CA 1
ATOM 1339 C C . GLU A 1 168 ? -9.168 -11.933 9.287 1.00 98.56 168 GLU A C 1
ATOM 1341 O O . GLU A 1 168 ? -10.223 -11.755 9.896 1.00 98.56 168 GLU A O 1
ATOM 1346 N N . SER A 1 169 ? -9.147 -12.183 7.979 1.00 98.00 169 SER A N 1
ATOM 1347 C CA . SER A 1 169 ? -10.327 -12.236 7.109 1.00 98.00 169 SER A CA 1
ATOM 1348 C C . SER A 1 169 ? -11.199 -10.975 7.176 1.00 98.00 169 SER A C 1
ATOM 1350 O O . SER A 1 169 ? -12.424 -11.055 7.085 1.00 98.00 169 SER A O 1
ATOM 1352 N N . CYS A 1 170 ? -10.588 -9.811 7.402 1.00 98.00 170 CYS A N 1
ATOM 1353 C CA . CYS A 1 170 ? -11.300 -8.541 7.522 1.00 98.00 170 CYS A CA 1
ATOM 1354 C C . CYS A 1 170 ? -11.521 -7.891 6.150 1.00 98.00 170 CYS A C 1
ATOM 1356 O O . CYS A 1 170 ? -10.695 -8.012 5.246 1.00 98.00 170 CYS A O 1
ATOM 1358 N N . GLN A 1 171 ? -12.613 -7.143 6.016 1.00 95.25 171 GLN A N 1
ATOM 1359 C CA . GLN A 1 171 ? -12.963 -6.415 4.801 1.00 95.25 171 GLN A CA 1
ATOM 1360 C C . GLN A 1 171 ? -13.041 -4.915 5.080 1.00 95.25 171 GLN A C 1
ATOM 1362 O O . GLN A 1 171 ? -13.740 -4.481 5.994 1.00 95.25 171 GLN A O 1
ATOM 1367 N N . PHE A 1 172 ? -12.382 -4.118 4.247 1.00 92.06 172 PHE A N 1
ATOM 1368 C CA . PHE A 1 172 ? -12.526 -2.669 4.217 1.00 92.06 172 PHE A CA 1
ATOM 1369 C C . PHE A 1 172 ? -13.299 -2.267 2.964 1.00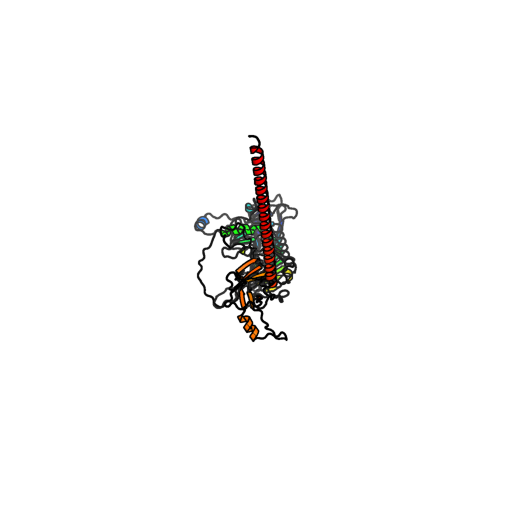 92.06 172 PHE A C 1
ATOM 1371 O O . PHE A 1 172 ? -12.895 -2.584 1.844 1.00 92.06 172 PHE A O 1
ATOM 1378 N N . GLN A 1 173 ? -14.436 -1.602 3.167 1.00 86.69 173 GLN A N 1
ATOM 1379 C CA . GLN A 1 173 ? -15.299 -1.147 2.082 1.00 86.69 173 GLN A CA 1
ATOM 1380 C C . GLN A 1 173 ? -14.838 0.211 1.519 1.00 86.69 173 GLN A C 1
ATOM 1382 O O . GLN A 1 173 ? -14.256 1.014 2.263 1.00 86.69 173 GLN A O 1
ATOM 1387 N N . PRO A 1 174 ? -15.147 0.507 0.240 1.00 81.88 174 PRO A N 1
ATOM 1388 C CA . PRO A 1 174 ? -14.703 1.730 -0.422 1.00 81.88 174 PRO A CA 1
ATOM 1389 C C . PRO A 1 174 ? -15.054 2.994 0.363 1.00 81.88 174 PRO A C 1
ATOM 1391 O O . PRO A 1 174 ? -16.211 3.216 0.720 1.00 81.88 174 PRO A O 1
ATOM 1394 N N . THR A 1 175 ? -14.046 3.816 0.655 1.00 78.00 175 THR A N 1
ATOM 1395 C CA . THR A 1 175 ? -14.172 5.019 1.493 1.00 78.00 175 THR A CA 1
ATOM 1396 C C . THR A 1 175 ? -13.128 6.056 1.075 1.00 78.00 175 THR A C 1
ATOM 1398 O O . THR A 1 175 ? -11.985 5.706 0.788 1.00 78.00 175 THR A O 1
ATOM 1401 N N . ASN A 1 176 ? -13.504 7.337 1.087 1.00 76.88 176 ASN A N 1
ATOM 1402 C CA . ASN A 1 176 ? -12.593 8.449 0.813 1.00 76.88 176 ASN A CA 1
ATOM 1403 C C . ASN A 1 176 ? -12.151 9.127 2.113 1.00 76.88 176 ASN A C 1
ATOM 1405 O O . ASN A 1 176 ? -12.984 9.355 2.990 1.00 76.88 176 ASN A O 1
ATOM 1409 N N . PHE A 1 177 ? -10.879 9.508 2.196 1.00 76.75 177 PHE A N 1
ATOM 1410 C CA . PHE A 1 177 ? -10.257 10.157 3.344 1.00 76.75 177 PHE A CA 1
ATOM 1411 C C . PHE A 1 177 ? -9.570 11.460 2.923 1.00 76.75 177 PHE A C 1
ATOM 1413 O O . PHE A 1 177 ? -8.604 11.420 2.175 1.00 76.75 177 PHE A O 1
ATOM 1420 N N . ILE A 1 178 ? -10.019 12.617 3.402 1.00 75.94 178 ILE A N 1
ATOM 1421 C CA . ILE A 1 178 ? -9.309 13.890 3.243 1.00 75.94 178 ILE A CA 1
ATOM 1422 C C . ILE A 1 178 ? -8.136 13.941 4.221 1.00 75.94 178 ILE A C 1
ATOM 1424 O O . ILE A 1 178 ? -8.339 13.763 5.424 1.00 75.94 178 ILE A O 1
ATOM 1428 N N . ASN A 1 179 ? -6.938 14.256 3.722 1.00 74.31 179 ASN A N 1
ATOM 1429 C CA . ASN A 1 179 ? -5.738 14.546 4.521 1.00 74.31 179 ASN A CA 1
ATOM 1430 C C . ASN A 1 179 ? -5.412 13.471 5.580 1.00 74.31 179 ASN A C 1
ATOM 1432 O O . ASN A 1 179 ? -4.808 13.752 6.615 1.00 74.31 179 ASN A O 1
ATOM 1436 N N . SER A 1 180 ? -5.839 12.229 5.344 1.00 80.81 180 SER A N 1
ATOM 1437 C CA . SER A 1 180 ? -5.707 11.117 6.280 1.00 80.81 180 SER A CA 1
ATOM 1438 C C . SER A 1 180 ? -5.660 9.796 5.518 1.00 80.81 180 SER A C 1
ATOM 1440 O O . SER A 1 180 ? -6.234 9.681 4.438 1.00 80.81 180 SER A O 1
ATOM 1442 N N . ALA A 1 181 ? -4.963 8.803 6.064 1.00 86.38 181 ALA A N 1
ATOM 1443 C CA . ALA A 1 181 ? -5.013 7.431 5.563 1.00 86.38 181 ALA A CA 1
ATOM 1444 C C . ALA A 1 181 ? -6.096 6.642 6.309 1.00 86.38 181 ALA A C 1
ATOM 1446 O O . ALA A 1 181 ? -6.476 6.997 7.425 1.00 86.38 181 ALA A O 1
ATOM 1447 N N . ALA A 1 182 ? -6.573 5.547 5.720 1.00 89.44 182 ALA A N 1
ATOM 1448 C CA . ALA A 1 182 ? -7.550 4.680 6.373 1.00 89.44 182 ALA A CA 1
ATOM 1449 C C . ALA A 1 182 ? -6.961 3.945 7.583 1.00 89.44 182 ALA A C 1
ATOM 1451 O O . ALA A 1 182 ? -7.642 3.733 8.590 1.00 89.44 182 ALA A O 1
ATOM 1452 N N . ILE A 1 183 ? -5.693 3.560 7.468 1.00 93.94 183 ILE A N 1
ATOM 1453 C CA . ILE A 1 183 ? -4.907 2.884 8.490 1.00 93.94 183 ILE A CA 1
ATOM 1454 C C . ILE A 1 183 ? -3.625 3.688 8.683 1.00 93.94 183 ILE A C 1
ATOM 1456 O O . ILE A 1 183 ? -2.945 4.026 7.712 1.00 93.94 183 ILE A O 1
ATOM 1460 N N . ARG A 1 184 ? -3.297 3.996 9.938 1.00 92.69 184 ARG A N 1
ATOM 1461 C CA . ARG A 1 184 ? -2.085 4.734 10.293 1.00 92.69 184 ARG A CA 1
ATOM 1462 C C . ARG A 1 184 ? -1.291 4.008 11.360 1.00 92.69 184 ARG A C 1
ATOM 1464 O O . ARG A 1 184 ? -1.866 3.567 12.356 1.00 92.69 184 ARG A O 1
ATOM 1471 N N . THR A 1 185 ? 0.023 3.949 11.193 1.00 91.38 185 THR A N 1
ATOM 1472 C CA . THR A 1 185 ? 0.931 3.549 12.271 1.00 91.38 185 THR A CA 1
ATOM 1473 C C . THR A 1 185 ? 1.910 4.671 12.577 1.00 91.38 185 THR A C 1
ATOM 1475 O O . THR A 1 185 ? 2.358 5.375 11.675 1.00 91.38 185 THR A O 1
ATOM 1478 N N . MET A 1 186 ? 2.196 4.885 13.858 1.00 87.56 186 MET A N 1
ATOM 1479 C CA . MET A 1 186 ? 3.159 5.891 14.296 1.00 87.56 186 MET A CA 1
ATOM 1480 C C . MET A 1 186 ? 3.876 5.419 15.554 1.00 87.56 186 MET A C 1
ATOM 1482 O O . MET A 1 186 ? 3.479 5.730 16.681 1.00 87.56 186 MET A O 1
ATOM 1486 N N . HIS A 1 187 ? 4.941 4.652 15.340 1.00 80.62 187 HIS A N 1
ATOM 1487 C CA . HIS A 1 187 ? 5.834 4.208 16.392 1.00 80.62 187 HIS A CA 1
ATOM 1488 C C . HIS A 1 187 ? 7.186 4.905 16.266 1.00 80.62 187 HIS A C 1
ATOM 1490 O O . HIS A 1 187 ? 7.975 4.614 15.373 1.00 80.62 187 HIS A O 1
ATOM 1496 N N . GLU A 1 188 ? 7.448 5.823 17.190 1.00 69.56 188 GLU A N 1
ATOM 1497 C CA . GLU A 1 188 ? 8.722 6.525 17.301 1.00 69.56 188 GLU A CA 1
ATOM 1498 C C . GLU A 1 188 ? 9.367 6.187 18.647 1.00 69.56 188 GLU A C 1
ATOM 1500 O O . GLU A 1 188 ? 8.735 6.287 19.711 1.00 69.56 188 GLU A O 1
ATOM 1505 N N . ILE A 1 189 ? 10.637 5.775 18.593 1.00 60.78 189 ILE A N 1
ATOM 1506 C CA . ILE A 1 189 ? 11.434 5.432 19.775 1.00 60.78 189 ILE A CA 1
ATOM 1507 C C . ILE A 1 189 ? 11.525 6.670 20.681 1.00 60.78 189 ILE A C 1
ATOM 1509 O O . ILE A 1 189 ? 11.932 7.742 20.243 1.00 60.78 189 ILE A O 1
ATOM 1513 N N . GLY A 1 190 ? 11.150 6.521 21.955 1.00 53.12 190 GLY A N 1
ATOM 1514 C CA . GLY A 1 190 ? 11.205 7.590 22.963 1.00 53.12 190 GLY A CA 1
ATOM 1515 C C . GLY A 1 190 ? 9.970 8.496 23.051 1.00 53.12 190 GLY A C 1
ATOM 1516 O O . GLY A 1 190 ? 9.868 9.255 24.011 1.00 53.12 190 GLY A O 1
ATOM 1517 N N . ILE A 1 191 ? 9.019 8.398 22.112 1.00 58.47 191 ILE A N 1
ATOM 1518 C CA . ILE A 1 191 ? 7.736 9.124 22.174 1.00 58.47 191 ILE A CA 1
ATOM 1519 C C . ILE A 1 191 ? 6.601 8.172 22.568 1.00 58.47 191 ILE A C 1
ATOM 1521 O O . ILE A 1 191 ? 5.874 8.455 23.517 1.00 58.47 191 ILE A O 1
ATOM 1525 N N . ASN A 1 192 ? 6.496 7.018 21.896 1.00 51.84 192 ASN A N 1
ATOM 1526 C CA . ASN A 1 192 ? 5.413 6.043 22.107 1.00 51.84 192 ASN A CA 1
ATOM 1527 C C . ASN A 1 192 ? 5.907 4.644 22.546 1.00 51.84 192 ASN A C 1
ATOM 1529 O O . ASN A 1 192 ? 5.111 3.714 22.645 1.00 51.84 192 ASN A O 1
ATOM 1533 N N . GLY A 1 193 ? 7.214 4.467 22.778 1.00 50.69 193 GLY A N 1
ATOM 1534 C CA . GLY A 1 193 ? 7.829 3.193 23.179 1.00 50.69 193 GLY A CA 1
ATOM 1535 C C . GLY A 1 193 ? 8.438 3.237 24.582 1.00 50.69 193 GLY A C 1
ATOM 1536 O O . GLY A 1 193 ? 8.826 4.303 25.063 1.00 50.69 193 GLY A O 1
ATOM 1537 N N . LYS A 1 194 ? 8.557 2.075 25.236 1.00 55.50 194 LYS A N 1
ATOM 1538 C CA . LYS A 1 194 ? 9.345 1.952 26.472 1.00 55.50 194 LYS A CA 1
ATOM 1539 C C . LYS A 1 194 ? 10.836 2.128 26.162 1.00 55.50 194 LYS A C 1
ATOM 1541 O O . LYS A 1 194 ? 11.293 1.870 25.049 1.00 55.50 194 LYS A O 1
ATOM 1546 N N . GLU A 1 195 ? 11.594 2.580 27.157 1.00 49.09 195 GLU A N 1
ATOM 1547 C CA . GLU A 1 195 ? 13.047 2.745 27.065 1.00 49.09 195 GLU A CA 1
ATOM 1548 C C . GLU A 1 195 ? 13.695 1.399 26.678 1.00 49.09 195 GLU A C 1
ATOM 1550 O O . GLU A 1 195 ? 13.569 0.417 27.407 1.00 49.09 195 GLU A O 1
ATOM 1555 N N . GLY A 1 196 ? 14.337 1.340 25.505 1.00 53.50 196 GLY A N 1
ATOM 1556 C CA . GLY A 1 196 ? 14.944 0.119 24.955 1.00 53.50 196 GLY A CA 1
ATOM 1557 C C . GLY A 1 196 ? 14.201 -0.538 23.784 1.00 53.50 196 GLY A C 1
ATOM 1558 O O . GLY A 1 196 ? 14.775 -1.448 23.186 1.00 53.50 196 GLY A O 1
ATOM 1559 N N . ASN A 1 197 ? 12.997 -0.075 23.421 1.00 57.62 197 ASN A N 1
ATOM 1560 C CA . ASN A 1 197 ? 12.299 -0.578 22.233 1.00 57.62 197 ASN A CA 1
ATOM 1561 C C . ASN A 1 197 ? 13.056 -0.226 20.940 1.00 57.62 197 ASN A C 1
ATOM 1563 O O . ASN A 1 197 ? 13.557 0.891 20.780 1.00 57.62 197 ASN A O 1
ATOM 1567 N N . GLN A 1 198 ? 13.110 -1.176 20.012 1.00 61.06 198 GLN A N 1
ATOM 1568 C CA . GLN A 1 198 ? 13.630 -1.016 18.659 1.00 61.06 198 GLN A CA 1
ATOM 1569 C C . GLN A 1 198 ? 12.490 -0.786 17.657 1.00 61.06 198 GLN A C 1
ATOM 1571 O O . GLN A 1 198 ? 11.320 -1.075 17.918 1.00 61.06 198 GLN A O 1
ATOM 1576 N N . LEU A 1 199 ? 12.848 -0.275 16.476 1.00 59.41 199 LEU A N 1
ATOM 1577 C CA . LEU A 1 199 ? 11.970 -0.337 15.306 1.00 59.41 199 LEU A CA 1
ATOM 1578 C C . LEU A 1 199 ? 11.579 -1.810 15.079 1.00 59.41 199 LEU A C 1
ATOM 1580 O O . LEU A 1 199 ? 12.433 -2.682 15.211 1.00 59.41 199 LEU A O 1
ATOM 1584 N N . ASP A 1 200 ? 10.311 -2.065 14.747 1.00 64.44 200 ASP A N 1
ATOM 1585 C CA . ASP A 1 200 ? 9.691 -3.398 14.574 1.00 64.44 200 ASP A CA 1
ATOM 1586 C C . ASP A 1 200 ? 9.256 -4.175 15.836 1.00 64.44 200 ASP A C 1
ATOM 1588 O O . ASP A 1 200 ? 8.653 -5.243 15.695 1.00 64.44 200 ASP A O 1
ATOM 1592 N N . ASP A 1 201 ? 9.447 -3.647 17.051 1.00 75.62 201 ASP A N 1
ATOM 1593 C CA . ASP A 1 201 ? 8.932 -4.297 18.275 1.00 75.62 201 ASP A CA 1
ATOM 1594 C C . ASP A 1 201 ? 7.396 -4.327 18.334 1.00 75.62 201 ASP A C 1
ATOM 1596 O O . ASP A 1 201 ? 6.796 -5.220 18.935 1.00 75.62 201 ASP A O 1
ATOM 1600 N N . CYS A 1 202 ? 6.756 -3.353 17.684 1.00 85.69 202 CYS A N 1
ATOM 1601 C CA . CYS A 1 202 ? 5.309 -3.279 17.521 1.00 85.69 202 CYS A CA 1
ATOM 1602 C C . CYS A 1 202 ? 4.926 -3.755 16.115 1.00 85.69 202 CYS A C 1
ATOM 1604 O O . CYS A 1 202 ? 5.596 -3.413 15.132 1.00 85.69 202 CYS A O 1
ATOM 1606 N N . ASN A 1 203 ? 3.819 -4.497 15.999 1.00 93.19 203 ASN A N 1
ATOM 1607 C CA . ASN A 1 203 ? 3.404 -5.070 14.722 1.00 93.19 203 ASN A CA 1
ATOM 1608 C C . ASN A 1 203 ? 1.937 -4.823 14.354 1.00 93.19 203 ASN A C 1
ATOM 1610 O O . ASN A 1 203 ? 1.049 -4.688 15.196 1.00 93.19 203 ASN A O 1
ATOM 1614 N N . LEU A 1 204 ? 1.703 -4.789 13.046 1.00 97.00 204 LEU A N 1
ATOM 1615 C CA . LEU A 1 204 ? 0.390 -4.791 12.424 1.00 97.00 204 LEU A CA 1
ATOM 1616 C C . LEU A 1 204 ? 0.363 -5.895 11.363 1.00 97.00 204 LEU A C 1
ATOM 1618 O O . LEU A 1 204 ? 1.093 -5.845 10.377 1.00 97.00 204 LEU A O 1
ATOM 1622 N N . THR A 1 205 ? -0.467 -6.911 11.571 1.00 98.12 205 THR A N 1
ATOM 1623 C CA . THR A 1 205 ? -0.565 -8.081 10.693 1.00 98.12 205 THR A CA 1
ATOM 1624 C C . THR A 1 205 ? -1.952 -8.173 10.077 1.00 98.12 205 THR A C 1
ATOM 1626 O O . THR A 1 205 ? -2.948 -8.180 10.796 1.00 98.12 205 THR A O 1
ATOM 1629 N N . PHE A 1 206 ? -2.013 -8.313 8.757 1.00 98.50 206 PHE A N 1
ATOM 1630 C CA . PHE A 1 206 ? -3.222 -8.622 8.005 1.00 98.50 206 PHE A CA 1
ATOM 1631 C C . PHE A 1 206 ? -3.110 -10.033 7.426 1.00 98.50 206 PHE A C 1
ATOM 1633 O O . PHE A 1 206 ? -2.086 -10.380 6.839 1.00 98.50 206 PHE A O 1
ATOM 1640 N N . LYS A 1 207 ? -4.161 -10.837 7.588 1.00 98.38 207 LYS A N 1
ATOM 1641 C CA . LYS A 1 207 ? -4.263 -12.200 7.055 1.00 98.38 207 LYS A CA 1
ATOM 1642 C C . LYS A 1 207 ? -5.577 -12.355 6.318 1.00 98.38 207 LYS A C 1
ATOM 1644 O O . LYS A 1 207 ? -6.615 -12.086 6.913 1.00 98.38 207 LYS A O 1
ATOM 1649 N N . ASP A 1 208 ? -5.545 -12.776 5.060 1.00 97.94 208 ASP A N 1
ATOM 1650 C CA . ASP A 1 208 ? -6.747 -13.001 4.243 1.00 97.94 208 ASP A CA 1
ATOM 1651 C C . ASP A 1 208 ? -7.671 -11.763 4.164 1.00 97.94 208 ASP A C 1
ATOM 1653 O O . ASP A 1 208 ? -8.894 -11.879 4.068 1.00 97.94 208 ASP A O 1
ATOM 1657 N N . CYS A 1 209 ? -7.104 -10.557 4.274 1.00 97.81 209 CYS A N 1
ATOM 1658 C CA . CYS A 1 209 ? -7.868 -9.310 4.313 1.00 97.81 209 CYS A CA 1
ATOM 1659 C C . CYS A 1 209 ? -8.119 -8.750 2.909 1.00 97.81 209 CYS A C 1
ATOM 1661 O O . CYS A 1 209 ? -7.279 -8.859 2.018 1.00 97.81 209 CYS A O 1
ATOM 1663 N N . GLN A 1 210 ? -9.252 -8.071 2.737 1.00 94.75 210 GLN A N 1
ATOM 1664 C CA . GLN A 1 210 ? -9.608 -7.368 1.505 1.00 94.75 210 GLN A CA 1
ATOM 1665 C C . GLN A 1 210 ? -9.701 -5.869 1.767 1.00 94.75 210 GLN A C 1
ATOM 1667 O O . GLN A 1 210 ? -10.499 -5.425 2.595 1.00 94.75 210 GLN A O 1
ATOM 1672 N N . ILE A 1 211 ? -8.897 -5.086 1.055 1.00 91.44 211 ILE A N 1
ATOM 1673 C CA . ILE A 1 211 ? -8.821 -3.634 1.199 1.00 91.44 211 ILE A CA 1
ATOM 1674 C C . ILE A 1 211 ? -9.124 -3.014 -0.162 1.00 91.44 211 ILE A C 1
ATOM 1676 O O . ILE A 1 211 ? -8.241 -2.889 -1.010 1.00 91.44 211 ILE A O 1
ATOM 1680 N N . ILE A 1 212 ? -10.394 -2.656 -0.370 1.00 83.12 212 ILE A N 1
ATOM 1681 C CA . ILE A 1 212 ? -10.915 -2.280 -1.687 1.00 83.12 212 ILE A CA 1
ATOM 1682 C C . ILE A 1 212 ? -11.367 -0.818 -1.688 1.00 83.12 212 ILE A C 1
ATOM 1684 O O . ILE A 1 212 ? -12.195 -0.420 -0.868 1.00 83.12 212 ILE A O 1
ATOM 1688 N N . GLY A 1 213 ? -10.869 -0.032 -2.644 1.00 74.38 213 GLY A N 1
ATOM 1689 C CA . GLY A 1 213 ? -11.355 1.316 -2.948 1.00 74.38 213 GLY A CA 1
ATOM 1690 C C . GLY A 1 213 ? -11.154 2.332 -1.820 1.00 74.38 213 GLY A C 1
ATOM 1691 O O . GLY A 1 213 ? -12.016 3.188 -1.607 1.00 74.38 213 GLY A O 1
ATOM 1692 N N . MET A 1 214 ? -10.065 2.219 -1.050 1.00 80.19 214 MET A N 1
ATOM 1693 C CA . MET A 1 214 ? -9.729 3.205 -0.019 1.00 80.19 214 MET A CA 1
ATOM 1694 C C . MET A 1 214 ? -8.875 4.321 -0.614 1.00 80.19 214 MET A C 1
ATOM 1696 O O . MET A 1 214 ? -7.716 4.112 -0.962 1.00 80.19 214 MET A O 1
ATOM 1700 N N . ASN A 1 215 ? -9.439 5.523 -0.689 1.00 73.00 215 ASN A N 1
ATOM 1701 C CA . ASN A 1 215 ? -8.795 6.658 -1.340 1.00 73.00 215 ASN A CA 1
ATOM 1702 C C . ASN A 1 215 ? -8.410 7.719 -0.325 1.00 73.00 215 ASN A C 1
ATOM 1704 O O . ASN A 1 215 ? -9.254 8.151 0.456 1.00 73.00 215 ASN A O 1
ATOM 1708 N N . ARG A 1 216 ? -7.180 8.222 -0.403 1.00 73.88 216 ARG A N 1
ATOM 1709 C CA . ARG A 1 216 ? -6.790 9.461 0.272 1.00 73.88 216 ARG A CA 1
ATOM 1710 C C . ARG A 1 216 ? -6.887 10.623 -0.713 1.00 73.88 216 ARG A C 1
ATOM 1712 O O . ARG A 1 216 ? -6.280 10.571 -1.772 1.00 73.88 216 ARG A O 1
ATOM 1719 N N . ILE A 1 217 ? -7.628 11.663 -0.360 1.00 67.06 217 ILE A N 1
ATOM 1720 C CA . ILE A 1 217 ? -7.730 12.935 -1.071 1.00 67.06 217 ILE A CA 1
ATOM 1721 C C . ILE A 1 217 ? -6.840 13.920 -0.306 1.00 67.06 217 ILE A C 1
ATOM 1723 O O . ILE A 1 217 ? -7.143 14.268 0.831 1.00 67.06 217 ILE A O 1
ATOM 1727 N N . ASP A 1 218 ? -5.716 14.317 -0.890 1.00 59.34 218 ASP A N 1
ATOM 1728 C CA . ASP A 1 218 ? -4.835 15.353 -0.339 1.00 59.34 218 ASP A CA 1
ATOM 1729 C C . ASP A 1 218 ? -4.901 16.576 -1.266 1.00 59.34 218 ASP A C 1
ATOM 1731 O O . ASP A 1 218 ? -4.932 16.411 -2.489 1.00 59.34 218 ASP A O 1
ATOM 1735 N N . GLU A 1 219 ? -5.010 17.783 -0.702 1.00 46.16 219 GLU A N 1
ATOM 1736 C CA . GLU A 1 219 ? -5.067 19.037 -1.476 1.00 46.16 219 GLU A CA 1
ATOM 1737 C C . GLU A 1 219 ? -3.699 19.408 -2.072 1.00 46.16 219 GLU A C 1
ATOM 1739 O O . GLU A 1 219 ? -3.633 20.119 -3.076 1.00 46.16 219 GLU A O 1
ATOM 1744 N N . ALA A 1 220 ? -2.604 18.904 -1.493 1.00 44.41 220 ALA A N 1
ATOM 1745 C CA . ALA A 1 220 ? -1.306 18.896 -2.153 1.00 44.41 220 ALA A CA 1
ATOM 1746 C C . ALA A 1 220 ? -1.274 17.719 -3.139 1.00 44.41 220 ALA A C 1
ATOM 1748 O O . ALA A 1 220 ? -1.657 16.612 -2.771 1.00 44.41 220 ALA A O 1
ATOM 1749 N N . GLU A 1 221 ? -0.843 17.948 -4.384 1.00 41.22 221 GLU A N 1
ATOM 1750 C CA . GLU A 1 221 ? -0.717 16.941 -5.454 1.00 41.22 221 GLU A CA 1
ATOM 1751 C C . GLU A 1 221 ? 0.019 15.682 -4.960 1.00 41.22 221 GLU A C 1
ATOM 1753 O O . GLU A 1 221 ? 1.234 15.662 -5.069 1.00 41.22 221 GLU A O 1
ATOM 1758 N N . ASN A 1 222 ? -0.669 14.698 -4.348 1.00 43.47 222 ASN A N 1
ATOM 1759 C CA . ASN A 1 222 ? -0.106 13.429 -3.849 1.00 43.47 222 ASN A CA 1
ATOM 1760 C C . ASN A 1 222 ? -1.154 12.530 -3.134 1.00 43.47 222 ASN A C 1
ATOM 1762 O O . ASN A 1 222 ? -1.015 12.154 -1.968 1.00 43.47 222 ASN A O 1
ATOM 1766 N N . SER A 1 223 ? -2.218 12.127 -3.836 1.00 48.25 223 SER A N 1
ATOM 1767 C CA . SER A 1 223 ? -3.238 11.206 -3.298 1.00 48.25 223 SER A CA 1
ATOM 1768 C C . SER A 1 223 ? -2.751 9.750 -3.245 1.00 48.25 223 SER A C 1
ATOM 1770 O O . SER A 1 223 ? -3.116 8.920 -4.069 1.00 48.25 223 SER A O 1
ATOM 1772 N N . GLY A 1 224 ? -1.929 9.384 -2.266 1.00 55.22 224 GLY A N 1
ATOM 1773 C CA . GLY A 1 224 ? -1.563 7.980 -2.077 1.00 55.22 224 GLY A CA 1
ATOM 1774 C C . GLY A 1 224 ? -1.223 7.669 -0.639 1.00 55.22 224 GLY A C 1
ATOM 1775 O O . GLY A 1 224 ? -0.123 7.999 -0.204 1.00 55.22 224 GLY A O 1
ATOM 1776 N N . SER A 1 225 ? -2.176 7.054 0.073 1.00 66.44 225 SER A N 1
ATOM 1777 C CA . SER A 1 225 ? -1.952 5.954 1.029 1.00 66.44 225 SER A CA 1
ATOM 1778 C C . SER A 1 225 ? -3.266 5.553 1.699 1.00 66.44 225 SER A C 1
ATOM 1780 O O . SER A 1 225 ? -3.835 6.331 2.465 1.00 66.44 225 SER A O 1
ATOM 1782 N N . ALA A 1 226 ? -3.735 4.329 1.462 1.00 83.62 226 ALA A N 1
ATOM 1783 C CA . ALA A 1 226 ? -4.712 3.693 2.345 1.00 83.62 226 ALA A CA 1
ATOM 1784 C C . ALA A 1 226 ? -4.051 3.279 3.668 1.00 83.62 226 ALA A C 1
ATOM 1786 O O . ALA A 1 226 ? -4.689 3.336 4.720 1.00 83.62 226 ALA A O 1
ATOM 1787 N N . ILE A 1 227 ? -2.765 2.915 3.607 1.00 91.25 227 ILE A N 1
ATOM 1788 C CA . ILE A 1 227 ? -1.920 2.601 4.759 1.00 91.25 227 ILE A CA 1
ATOM 1789 C C . ILE A 1 227 ? -0.740 3.572 4.774 1.00 91.25 227 ILE A C 1
ATOM 1791 O O . ILE A 1 227 ? 0.062 3.571 3.843 1.00 91.25 227 ILE A O 1
ATOM 1795 N N . ASP A 1 228 ? -0.641 4.378 5.827 1.00 90.75 228 ASP A N 1
ATOM 1796 C CA . ASP A 1 228 ? 0.479 5.294 6.074 1.00 90.75 228 ASP A CA 1
ATOM 1797 C C . ASP A 1 228 ? 1.178 4.888 7.372 1.00 90.75 228 ASP A C 1
ATOM 1799 O O . ASP A 1 228 ? 0.600 4.988 8.460 1.00 90.75 228 ASP A O 1
ATOM 1803 N N . ALA A 1 229 ? 2.384 4.346 7.248 1.00 91.75 229 ALA A N 1
ATOM 1804 C CA . ALA A 1 229 ? 3.047 3.623 8.315 1.00 91.75 229 ALA A CA 1
ATOM 1805 C C . ALA A 1 229 ? 4.389 4.236 8.699 1.00 91.75 229 ALA A C 1
ATOM 1807 O O . ALA A 1 229 ? 5.224 4.499 7.835 1.00 91.75 229 ALA A O 1
ATOM 1808 N N . ILE A 1 230 ? 4.606 4.406 10.006 1.00 90.00 230 ILE A N 1
ATOM 1809 C CA . ILE A 1 230 ? 5.852 4.918 10.575 1.00 90.00 230 ILE A CA 1
ATOM 1810 C C . ILE A 1 230 ? 6.358 3.981 11.679 1.00 90.00 230 ILE A C 1
ATOM 1812 O O . ILE A 1 230 ? 5.679 3.775 12.688 1.00 90.00 230 ILE A O 1
ATOM 1816 N N . GLY A 1 231 ? 7.549 3.409 11.476 1.00 86.19 231 GLY A N 1
ATOM 1817 C CA . GLY A 1 231 ? 8.365 2.718 12.490 1.00 86.19 231 GLY A CA 1
ATOM 1818 C C . GLY A 1 231 ? 7.869 1.363 13.009 1.00 86.19 231 GLY A C 1
ATOM 1819 O O . GLY A 1 231 ? 8.559 0.720 13.803 1.00 86.19 231 GLY A O 1
ATOM 1820 N N . MET A 1 232 ? 6.698 0.901 12.563 1.00 90.81 232 MET A N 1
ATOM 1821 C CA . MET A 1 232 ? 6.140 -0.413 12.910 1.00 90.81 232 MET A CA 1
ATOM 1822 C C . MET A 1 232 ? 6.389 -1.454 11.823 1.00 90.81 232 MET A C 1
ATOM 1824 O O . MET A 1 232 ? 6.396 -1.132 10.632 1.00 90.81 232 MET A O 1
ATOM 1828 N N . LYS A 1 233 ? 6.449 -2.723 12.239 1.00 95.25 233 LYS A N 1
ATOM 1829 C CA . LYS A 1 233 ? 6.456 -3.862 11.325 1.00 95.25 233 LYS A CA 1
ATOM 1830 C C . LYS A 1 233 ? 5.052 -4.147 10.802 1.00 95.25 233 LYS A C 1
ATOM 1832 O O . LYS A 1 233 ? 4.159 -4.492 11.577 1.00 95.25 233 LYS A O 1
ATOM 1837 N N . ILE A 1 234 ? 4.870 -4.095 9.488 1.00 97.06 234 ILE A N 1
ATOM 1838 C CA . ILE A 1 234 ? 3.637 -4.486 8.805 1.00 97.06 234 ILE A CA 1
ATOM 1839 C C . ILE A 1 234 ? 3.834 -5.828 8.105 1.00 97.06 234 ILE A C 1
ATOM 1841 O O . ILE A 1 234 ? 4.823 -6.046 7.412 1.00 97.06 234 ILE A O 1
ATOM 1845 N N . THR A 1 235 ? 2.902 -6.758 8.293 1.00 98.06 235 THR A N 1
ATOM 1846 C CA . THR A 1 235 ? 2.905 -8.064 7.619 1.00 98.06 235 THR A CA 1
ATOM 1847 C C . THR A 1 235 ? 1.578 -8.288 6.911 1.00 98.06 235 THR A C 1
ATOM 1849 O O . THR A 1 235 ? 0.521 -8.208 7.533 1.00 98.06 235 THR A O 1
ATOM 1852 N N . LEU A 1 236 ? 1.643 -8.556 5.611 1.00 98.25 236 LEU A N 1
ATOM 1853 C CA . LEU A 1 236 ? 0.513 -8.809 4.728 1.00 98.25 236 LEU A CA 1
ATOM 1854 C C . LEU A 1 236 ? 0.605 -10.257 4.238 1.00 98.25 236 LEU A C 1
ATOM 1856 O O . LEU A 1 236 ? 1.555 -10.637 3.548 1.00 98.25 236 LEU A O 1
ATOM 1860 N N . GLU A 1 237 ? -0.363 -11.076 4.637 1.00 98.06 237 GLU A N 1
ATOM 1861 C CA . GLU A 1 237 ? -0.458 -12.484 4.256 1.00 98.06 237 GLU A CA 1
ATOM 1862 C C . GLU A 1 237 ? -1.771 -12.712 3.500 1.00 98.06 237 GLU A C 1
ATOM 1864 O O . GLU A 1 237 ? -2.842 -12.431 4.043 1.00 98.06 237 GLU A O 1
ATOM 1869 N N . ALA A 1 238 ? -1.705 -13.209 2.261 1.00 97.25 238 ALA A N 1
ATOM 1870 C CA . ALA A 1 238 ? -2.886 -13.519 1.442 1.00 97.25 238 ALA A CA 1
ATOM 1871 C C . ALA A 1 238 ? -3.902 -12.363 1.328 1.00 97.25 238 ALA A C 1
ATOM 1873 O O . ALA A 1 238 ? -5.116 -12.567 1.316 1.00 97.25 238 ALA A O 1
ATOM 1874 N N . CYS A 1 239 ? -3.415 -11.122 1.286 1.00 97.31 239 CYS A N 1
ATOM 187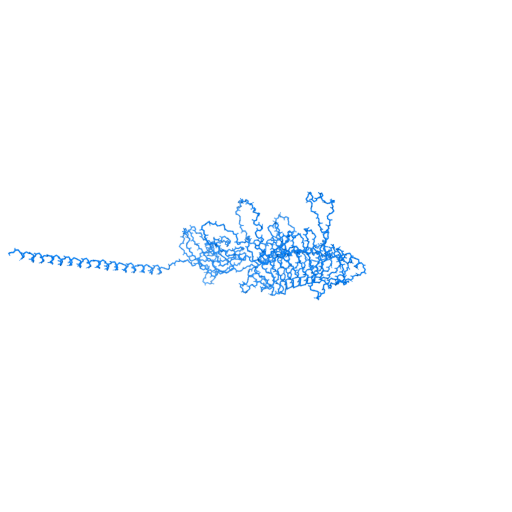5 C CA . CYS A 1 239 ? -4.274 -9.941 1.243 1.00 97.31 239 CYS A CA 1
ATOM 1876 C C . CYS A 1 239 ? -4.562 -9.496 -0.196 1.00 97.31 239 CYS A C 1
ATOM 1878 O O . CYS A 1 239 ? -3.702 -9.602 -1.067 1.00 97.31 239 CYS A O 1
ATOM 1880 N N . LEU A 1 240 ? -5.747 -8.930 -0.426 1.00 94.62 240 LEU A N 1
ATOM 1881 C CA . LEU A 1 240 ? -6.126 -8.306 -1.693 1.00 94.62 240 LEU A CA 1
ATOM 1882 C C . LEU A 1 240 ? -6.247 -6.793 -1.522 1.00 94.62 240 LEU A C 1
ATOM 1884 O O . LEU A 1 240 ? -7.053 -6.311 -0.722 1.00 94.62 240 LEU A O 1
ATOM 1888 N N . PHE A 1 241 ? -5.494 -6.064 -2.334 1.00 92.94 241 PHE A N 1
ATOM 1889 C CA . PHE A 1 241 ? -5.558 -4.618 -2.467 1.00 92.94 241 PHE A CA 1
ATOM 1890 C C . PHE A 1 241 ? -6.019 -4.268 -3.879 1.00 92.94 241 PHE A C 1
ATOM 1892 O O . PHE A 1 241 ? -5.370 -4.660 -4.849 1.00 92.94 241 PHE A O 1
ATOM 1899 N N . ASP A 1 242 ? -7.130 -3.542 -3.994 1.00 85.88 242 ASP A N 1
ATOM 1900 C CA . ASP A 1 242 ? -7.687 -3.148 -5.292 1.00 85.88 242 ASP A CA 1
ATOM 1901 C C . ASP A 1 242 ? -8.361 -1.775 -5.219 1.00 85.88 242 ASP A C 1
ATOM 1903 O O . ASP A 1 242 ? -9.110 -1.477 -4.290 1.00 85.88 242 ASP A O 1
ATOM 1907 N N . MET A 1 243 ? -8.118 -0.937 -6.218 1.00 73.12 243 MET A N 1
ATOM 1908 C CA . MET A 1 243 ? -8.700 0.399 -6.347 1.00 73.12 243 MET A CA 1
ATOM 1909 C C . MET A 1 243 ? -9.975 0.466 -7.200 1.00 73.12 243 MET A C 1
ATOM 1911 O O . MET A 1 243 ? -10.569 1.535 -7.266 1.00 73.12 243 MET A O 1
ATOM 1915 N N . ASN A 1 244 ? -10.410 -0.638 -7.820 1.00 64.06 244 ASN A N 1
ATOM 1916 C CA . ASN A 1 244 ? -11.568 -0.753 -8.719 1.00 64.06 244 ASN A CA 1
ATOM 1917 C C . ASN A 1 244 ? -11.682 0.397 -9.756 1.00 64.06 244 ASN A C 1
ATOM 1919 O O . ASN A 1 244 ? -12.175 1.490 -9.484 1.00 64.06 244 ASN A O 1
ATOM 1923 N N . ILE A 1 245 ? -11.278 0.120 -10.999 1.00 50.16 245 ILE A N 1
ATOM 1924 C CA . ILE A 1 245 ? -11.112 1.079 -12.113 1.00 50.16 245 ILE A CA 1
ATOM 1925 C C . ILE A 1 245 ? -12.340 1.984 -12.370 1.00 50.16 245 ILE A C 1
ATOM 1927 O O . ILE A 1 245 ? -12.174 3.147 -12.752 1.00 50.16 245 ILE A O 1
ATOM 1931 N N . GLU A 1 246 ? -13.571 1.513 -12.132 1.00 48.03 246 GLU A N 1
ATOM 1932 C CA . GLU A 1 246 ? -14.785 2.333 -12.303 1.00 48.03 246 GLU A CA 1
ATOM 1933 C C . GLU A 1 246 ? -14.845 3.528 -11.331 1.00 48.03 246 GLU A C 1
ATOM 1935 O O . GLU A 1 246 ? -15.411 4.575 -11.654 1.00 48.03 246 GLU A O 1
ATOM 1940 N N . GLN A 1 247 ? -14.207 3.413 -10.164 1.00 46.53 247 GLN A N 1
ATOM 1941 C CA . GLN A 1 247 ? -14.211 4.417 -9.099 1.00 46.53 247 GLN A CA 1
ATOM 1942 C C . GLN A 1 247 ? -13.256 5.591 -9.385 1.00 46.53 247 GLN A C 1
ATOM 1944 O O . GLN A 1 247 ? -13.599 6.746 -9.116 1.00 46.53 247 GLN A O 1
ATOM 1949 N N . TYR A 1 248 ? -12.102 5.329 -10.010 1.00 45.06 248 TYR A N 1
ATOM 1950 C CA . TYR A 1 248 ? -11.113 6.353 -10.389 1.00 45.06 248 TYR A CA 1
ATOM 1951 C C . TYR A 1 248 ? -11.670 7.357 -11.416 1.00 45.06 248 TYR A C 1
ATOM 1953 O O . TYR A 1 248 ? -11.513 8.574 -11.275 1.00 45.06 248 TYR A O 1
ATOM 1961 N N . ASN A 1 249 ? -12.402 6.861 -12.421 1.00 42.88 249 ASN A N 1
ATOM 1962 C CA . ASN A 1 249 ? -12.973 7.689 -13.490 1.00 42.88 249 ASN A CA 1
ATOM 1963 C C . ASN A 1 249 ? -14.012 8.706 -12.979 1.00 42.88 249 ASN A C 1
ATOM 1965 O O . ASN A 1 249 ? -14.163 9.784 -13.558 1.00 42.88 249 ASN A O 1
ATOM 1969 N N . MET A 1 250 ? -14.700 8.412 -11.871 1.00 39.34 250 MET A N 1
ATOM 1970 C CA . MET A 1 250 ? -15.671 9.333 -11.268 1.00 39.34 250 MET A CA 1
ATOM 1971 C C . MET A 1 250 ? -15.001 10.482 -10.489 1.00 39.34 250 MET A C 1
ATOM 1973 O O . MET A 1 250 ? -15.553 11.583 -10.436 1.00 39.34 250 MET A O 1
ATOM 1977 N N . MET A 1 251 ? -13.805 10.268 -9.925 1.00 44.50 251 MET A N 1
ATOM 1978 C CA . MET A 1 251 ? -13.056 11.278 -9.158 1.00 44.50 251 MET A CA 1
ATOM 1979 C C . MET A 1 251 ? -12.379 12.336 -10.034 1.00 44.50 251 MET A C 1
ATOM 1981 O O . MET A 1 251 ? -12.403 13.520 -9.686 1.00 44.50 251 MET A O 1
ATOM 1985 N N . LYS A 1 252 ? -11.840 11.948 -11.199 1.00 41.41 252 LYS A N 1
ATOM 1986 C CA . LYS A 1 252 ? -11.185 12.882 -12.137 1.00 41.41 252 LYS A CA 1
ATOM 1987 C C . LYS A 1 252 ? -12.109 14.045 -12.537 1.00 41.41 252 LYS A C 1
ATOM 1989 O O . LYS A 1 252 ? -11.673 15.187 -12.670 1.00 41.41 252 LYS A O 1
ATOM 1994 N N . ASN A 1 253 ? -13.415 13.784 -12.615 1.00 36.00 253 ASN A N 1
ATOM 1995 C CA . ASN A 1 253 ? -14.432 14.790 -12.932 1.00 36.00 253 ASN A CA 1
ATOM 1996 C C . ASN A 1 253 ? -14.671 15.831 -11.818 1.00 36.00 253 ASN A C 1
ATOM 1998 O O . ASN A 1 253 ? -15.209 16.901 -12.109 1.00 36.00 253 ASN A O 1
ATOM 2002 N N . LYS A 1 254 ? -14.286 15.559 -10.561 1.00 36.53 254 LYS A N 1
ATOM 2003 C CA . LYS A 1 254 ? -14.386 16.528 -9.452 1.00 36.53 254 LYS A CA 1
ATOM 2004 C C . LYS A 1 254 ? -13.150 17.427 -9.345 1.00 36.53 254 LYS A C 1
ATOM 2006 O O . LYS A 1 254 ? -13.313 18.621 -9.112 1.00 36.53 254 LYS A O 1
ATOM 2011 N N . ILE A 1 255 ? -11.951 16.883 -9.573 1.00 38.75 255 ILE A N 1
ATOM 2012 C CA . ILE A 1 255 ? -10.676 17.621 -9.468 1.00 38.75 255 ILE A CA 1
ATOM 2013 C C . ILE A 1 255 ? -10.508 18.619 -10.631 1.00 38.75 255 ILE A C 1
ATOM 2015 O O . ILE A 1 255 ? -10.082 19.751 -10.422 1.00 38.75 255 ILE A O 1
ATOM 2019 N N . ASN A 1 256 ? -10.992 18.281 -11.833 1.00 33.19 256 ASN A N 1
ATOM 2020 C CA . ASN A 1 256 ? -10.938 19.157 -13.017 1.00 33.19 256 ASN A CA 1
ATOM 2021 C C . ASN A 1 256 ? -11.757 20.468 -12.916 1.00 33.19 256 ASN A C 1
ATOM 2023 O O . ASN A 1 256 ? -11.791 21.246 -13.870 1.00 33.19 256 ASN A O 1
ATOM 2027 N N . LYS A 1 257 ? -12.436 20.747 -11.792 1.00 30.62 257 LYS A N 1
ATOM 2028 C CA . LYS A 1 257 ? -13.164 22.011 -11.570 1.00 30.62 257 LYS A CA 1
ATOM 2029 C C . LYS A 1 257 ? -12.345 23.116 -10.894 1.00 30.62 257 LYS A C 1
ATOM 2031 O O . LYS A 1 257 ? -12.854 24.230 -10.785 1.00 30.62 257 LYS A O 1
ATOM 2036 N N . GLN A 1 258 ? -11.096 22.870 -10.501 1.00 31.64 258 GLN A N 1
ATOM 2037 C CA . GLN A 1 258 ? -10.209 23.894 -9.934 1.00 31.64 258 GLN A CA 1
ATOM 2038 C C . GLN A 1 258 ? -8.910 23.999 -10.744 1.00 31.64 258 GLN A C 1
ATOM 2040 O O . GLN A 1 258 ? -7.852 23.544 -10.333 1.00 31.64 258 GLN A O 1
ATOM 2045 N N . ASN A 1 259 ? -8.996 24.615 -11.927 1.00 30.52 259 ASN A N 1
ATOM 2046 C CA . ASN A 1 259 ? -7.820 24.934 -12.736 1.00 30.52 259 ASN A CA 1
ATOM 2047 C C . ASN A 1 259 ? -6.951 25.994 -12.042 1.00 30.52 259 ASN A C 1
ATOM 2049 O O . ASN A 1 259 ? -7.345 27.157 -11.912 1.00 30.52 259 ASN A O 1
ATOM 2053 N N . ILE A 1 260 ? -5.745 25.584 -11.655 1.00 30.94 260 ILE A N 1
ATOM 2054 C CA . ILE A 1 260 ? -4.641 26.440 -11.227 1.00 30.94 260 ILE A CA 1
ATOM 2055 C C . ILE A 1 260 ? -4.032 27.089 -12.478 1.00 30.94 260 ILE A C 1
ATOM 2057 O O . ILE A 1 260 ? -3.515 26.410 -13.360 1.00 30.94 260 ILE A O 1
ATOM 2061 N N . LYS A 1 261 ? -4.077 28.423 -12.555 1.00 30.25 261 LYS A N 1
ATOM 2062 C CA . LYS A 1 261 ? -3.190 29.198 -13.433 1.00 30.25 261 LYS A CA 1
ATOM 2063 C C . LYS A 1 261 ? -1.814 29.254 -12.769 1.00 30.25 261 LYS A C 1
ATOM 2065 O O . LYS A 1 261 ? -1.703 29.830 -11.688 1.00 30.25 261 LYS A O 1
ATOM 2070 N N . ARG A 1 262 ? -0.776 28.714 -13.406 1.00 26.05 262 ARG A N 1
ATOM 2071 C CA . ARG A 1 262 ? 0.621 29.039 -13.080 1.00 26.05 262 ARG A CA 1
ATOM 2072 C C . ARG A 1 262 ? 1.270 29.731 -14.272 1.00 26.05 262 ARG A C 1
ATOM 2074 O O . ARG A 1 262 ? 1.044 29.343 -15.412 1.00 26.05 262 ARG A O 1
ATOM 2081 N N . ASN A 1 263 ? 2.006 30.792 -13.958 1.00 25.48 263 ASN A N 1
ATOM 2082 C CA . ASN A 1 263 ? 2.808 31.564 -14.893 1.00 25.48 263 ASN A CA 1
ATOM 2083 C C . ASN A 1 263 ? 4.098 30.797 -15.200 1.00 25.48 263 ASN A C 1
ATOM 2085 O O . ASN A 1 263 ? 4.723 30.258 -14.286 1.00 25.48 263 ASN A O 1
ATOM 2089 N N . GLU A 1 264 ? 4.465 30.777 -16.474 1.00 27.36 264 GLU A N 1
ATOM 2090 C CA . GLU A 1 264 ? 5.764 30.340 -16.973 1.00 27.36 264 GLU A CA 1
ATOM 2091 C C . GLU A 1 264 ? 6.753 31.498 -16.807 1.00 27.36 264 GLU A C 1
ATOM 2093 O O . GLU A 1 264 ? 6.512 32.575 -17.346 1.00 27.36 264 GLU A O 1
ATOM 2098 N N . ASP A 1 265 ? 7.848 31.280 -16.081 1.00 24.86 265 ASP A N 1
ATOM 2099 C CA . ASP A 1 265 ? 9.051 32.103 -16.193 1.00 24.86 265 ASP A CA 1
ATOM 2100 C C . ASP A 1 265 ? 10.247 31.180 -16.460 1.00 24.86 265 ASP A C 1
ATOM 2102 O O . ASP A 1 265 ? 10.402 30.119 -15.849 1.00 24.86 265 ASP A O 1
ATOM 2106 N N . GLU A 1 266 ? 11.052 31.600 -17.433 1.00 32.38 266 GLU A N 1
ATOM 2107 C CA . GLU A 1 266 ? 12.184 30.902 -18.040 1.00 32.38 266 GLU A CA 1
ATOM 2108 C C . GLU A 1 266 ? 13.307 30.588 -17.033 1.00 32.38 266 GLU A C 1
ATOM 2110 O O . GLU A 1 266 ? 13.729 31.452 -16.261 1.00 32.38 266 GLU A O 1
ATOM 2115 N N . GLN A 1 267 ? 13.878 29.379 -17.107 1.00 27.20 267 GLN A N 1
ATOM 2116 C CA . GLN A 1 267 ? 15.189 29.083 -16.525 1.00 27.20 267 GLN A CA 1
ATOM 2117 C C . GLN A 1 267 ? 16.128 28.415 -17.531 1.00 27.20 267 GLN A C 1
ATOM 2119 O O . GLN A 1 267 ? 15.789 27.471 -18.241 1.00 27.20 267 GLN A O 1
ATOM 2124 N N . THR A 1 268 ? 17.332 28.975 -17.563 1.00 25.02 268 THR A N 1
ATOM 2125 C CA . THR A 1 268 ? 18.477 28.680 -18.418 1.00 25.02 268 THR A CA 1
ATOM 2126 C C . THR A 1 268 ? 19.163 27.364 -18.042 1.00 25.02 268 THR A C 1
ATOM 2128 O O . THR A 1 268 ? 19.346 27.052 -16.867 1.00 25.02 268 THR A O 1
ATOM 2131 N N . GLN A 1 269 ? 19.584 26.621 -19.069 1.00 26.77 269 GLN A N 1
ATOM 2132 C CA . GLN A 1 269 ? 20.264 25.326 -18.984 1.00 26.77 269 GLN A CA 1
ATOM 2133 C C . GLN A 1 269 ? 21.666 25.430 -18.358 1.00 26.77 269 GLN A C 1
ATOM 2135 O O . GLN A 1 269 ? 22.527 26.135 -18.879 1.00 26.77 269 GLN A O 1
ATOM 2140 N N . ASN A 1 270 ? 21.903 24.640 -17.309 1.00 23.72 270 ASN A N 1
ATOM 2141 C CA . ASN A 1 270 ? 23.221 24.138 -16.912 1.00 23.72 270 ASN A CA 1
ATOM 2142 C C . ASN A 1 270 ? 23.194 22.601 -16.984 1.00 23.72 270 ASN A C 1
ATOM 2144 O O . ASN A 1 270 ? 22.118 22.008 -16.912 1.00 23.72 270 ASN A O 1
ATOM 2148 N N . GLU A 1 271 ? 24.368 21.987 -17.168 1.00 29.50 271 GLU A N 1
ATOM 2149 C CA . GLU A 1 271 ? 24.580 20.550 -17.407 1.00 29.50 271 GLU A CA 1
ATOM 2150 C C . GLU A 1 271 ? 23.648 19.644 -16.584 1.00 29.50 271 GLU A C 1
ATOM 2152 O O . GLU A 1 271 ? 23.671 19.614 -15.353 1.00 29.50 271 GLU A O 1
ATOM 2157 N N . VAL A 1 272 ? 22.794 18.921 -17.311 1.00 29.62 272 VAL A N 1
ATOM 2158 C CA . VAL A 1 272 ? 21.682 18.135 -16.777 1.00 29.62 272 VAL A CA 1
ATOM 2159 C C . VAL A 1 272 ? 22.218 16.812 -16.238 1.00 29.62 272 VAL A C 1
ATOM 2161 O O . VAL A 1 272 ? 22.439 15.856 -16.986 1.00 29.62 272 VAL A O 1
ATOM 2164 N N . HIS A 1 273 ? 22.403 16.742 -14.919 1.00 31.78 273 HIS A N 1
ATOM 2165 C CA . HIS A 1 273 ? 22.289 15.466 -14.219 1.00 31.78 273 HIS A CA 1
ATOM 2166 C C . HIS A 1 273 ? 20.935 14.833 -14.564 1.00 31.78 273 HIS A C 1
ATOM 2168 O O . HIS A 1 273 ? 19.930 15.527 -14.686 1.00 31.78 273 HIS A O 1
ATOM 2174 N N . LEU A 1 274 ? 20.933 13.516 -14.763 1.00 35.06 274 LEU A N 1
ATOM 2175 C CA . LEU A 1 274 ? 19.762 12.709 -15.099 1.00 35.06 274 LEU A CA 1
ATOM 2176 C C . LEU A 1 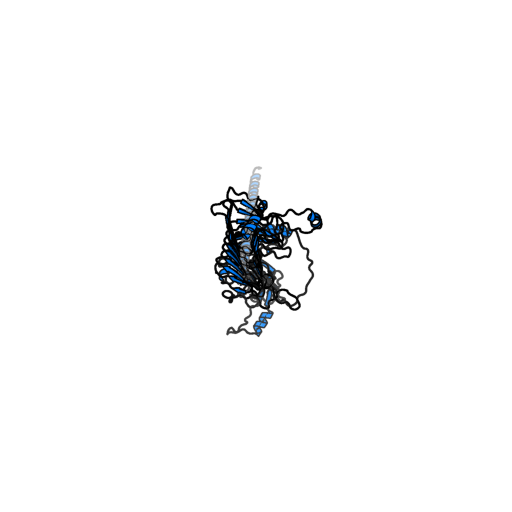274 ? 18.695 12.853 -14.000 1.00 35.06 274 LEU A C 1
ATOM 2178 O O . LEU A 1 274 ? 18.764 12.158 -12.993 1.00 35.06 274 LEU A O 1
ATOM 2182 N N . ILE A 1 275 ? 17.731 13.760 -14.163 1.00 36.94 275 ILE A N 1
ATOM 2183 C CA . ILE A 1 275 ? 16.565 13.843 -13.278 1.00 36.94 275 ILE A CA 1
ATOM 2184 C C . ILE A 1 275 ? 15.463 12.995 -13.929 1.00 36.94 275 ILE A C 1
ATOM 2186 O O . ILE A 1 275 ? 15.036 13.331 -15.034 1.00 36.94 275 ILE A O 1
ATOM 2190 N N . PRO A 1 276 ? 15.005 11.897 -13.302 1.00 43.06 276 PRO A N 1
ATOM 2191 C CA . PRO A 1 276 ? 13.875 11.126 -13.810 1.00 43.06 276 PRO A CA 1
ATOM 2192 C C . PRO A 1 276 ? 12.636 12.026 -13.895 1.00 43.06 276 PRO A C 1
ATOM 2194 O O . PRO A 1 276 ? 12.233 12.594 -12.881 1.00 43.06 276 PRO A O 1
ATOM 2197 N N . THR A 1 277 ? 11.986 12.142 -15.057 1.00 45.50 277 THR A N 1
ATOM 2198 C CA . THR A 1 277 ? 10.740 12.936 -15.137 1.00 45.50 277 THR A CA 1
ATOM 2199 C C . THR A 1 277 ? 9.502 12.169 -14.663 1.00 45.50 277 THR A C 1
ATOM 2201 O O . THR A 1 277 ? 8.465 12.779 -14.411 1.00 45.50 277 THR A O 1
ATOM 2204 N N . CYS A 1 278 ? 9.608 10.849 -14.435 1.00 54.19 278 CYS A N 1
ATOM 2205 C CA . CYS A 1 278 ? 8.591 10.045 -13.741 1.00 54.19 278 CYS A CA 1
ATOM 2206 C C . CYS A 1 278 ? 8.623 10.224 -12.210 1.00 54.19 278 CYS A C 1
ATOM 2208 O O . CYS A 1 278 ? 8.547 9.230 -11.486 1.00 54.19 278 CYS A O 1
ATOM 2210 N N . GLY A 1 279 ? 8.798 11.426 -11.669 1.00 57.66 279 GLY A N 1
ATOM 2211 C CA . GLY A 1 279 ? 8.759 11.580 -10.214 1.00 57.66 279 GLY A CA 1
ATOM 2212 C C . GLY A 1 279 ? 7.428 11.059 -9.655 1.00 57.66 279 GLY A C 1
ATOM 2213 O O . GLY A 1 279 ? 6.383 11.647 -9.917 1.00 57.66 279 GLY A O 1
ATOM 2214 N N . TRP A 1 280 ? 7.446 9.959 -8.898 1.00 66.31 280 TRP A N 1
ATOM 2215 C CA . TRP A 1 280 ? 6.340 9.573 -8.027 1.00 66.31 280 TRP A CA 1
ATOM 2216 C C . TRP A 1 280 ? 6.906 9.134 -6.679 1.00 66.31 280 TRP A C 1
ATOM 2218 O O . TRP A 1 280 ? 7.851 8.353 -6.599 1.00 66.31 280 TRP A O 1
ATOM 2228 N N . ASN A 1 281 ? 6.347 9.680 -5.608 1.00 58.69 281 ASN A N 1
ATOM 2229 C CA . ASN A 1 281 ? 6.697 9.357 -4.222 1.00 58.69 281 ASN A CA 1
ATOM 2230 C C . ASN A 1 281 ? 5.474 8.885 -3.417 1.00 58.69 281 ASN A C 1
ATOM 2232 O O . ASN A 1 281 ? 5.574 8.556 -2.231 1.00 58.69 281 ASN A O 1
ATOM 2236 N N . THR A 1 282 ? 4.313 8.823 -4.066 1.00 67.25 282 THR A N 1
ATOM 2237 C CA . THR A 1 282 ? 3.064 8.327 -3.494 1.00 67.25 282 THR A CA 1
ATOM 2238 C C . THR A 1 282 ? 2.821 6.871 -3.845 1.00 67.25 282 THR A C 1
ATOM 2240 O O . THR A 1 282 ? 3.389 6.336 -4.792 1.00 67.25 282 THR A O 1
ATOM 2243 N N . ALA A 1 283 ? 2.008 6.211 -3.024 1.00 79.88 283 ALA A N 1
ATOM 2244 C CA . ALA A 1 283 ? 1.601 4.830 -3.223 1.00 79.88 283 ALA A CA 1
ATOM 2245 C C . ALA A 1 283 ? 0.388 4.491 -2.352 1.00 79.88 283 ALA A C 1
ATOM 2247 O O . ALA A 1 283 ? 0.050 5.233 -1.435 1.00 79.88 283 ALA A O 1
ATOM 2248 N N . TYR A 1 284 ? -0.255 3.354 -2.605 1.00 87.06 284 TYR A N 1
ATOM 2249 C CA . TYR A 1 284 ? -1.352 2.850 -1.780 1.00 87.06 284 TYR A CA 1
ATOM 2250 C C . TYR A 1 284 ? -0.895 2.460 -0.367 1.00 87.06 284 TYR A C 1
ATOM 2252 O O . TYR A 1 284 ? -1.637 2.650 0.600 1.00 87.06 284 TYR A O 1
ATOM 2260 N N . ILE A 1 285 ? 0.331 1.945 -0.251 1.00 91.69 285 ILE A N 1
ATOM 2261 C CA . ILE A 1 285 ? 1.005 1.661 1.014 1.00 91.69 285 ILE A CA 1
ATOM 2262 C C . ILE A 1 285 ? 2.267 2.516 1.081 1.00 91.69 285 ILE A C 1
ATOM 2264 O O . ILE A 1 285 ? 3.163 2.370 0.249 1.00 91.69 285 ILE A O 1
ATOM 2268 N N . ARG A 1 286 ? 2.365 3.378 2.089 1.00 91.94 286 ARG A N 1
ATOM 2269 C CA . ARG A 1 286 ? 3.584 4.128 2.392 1.00 91.94 286 ARG A CA 1
ATOM 2270 C C . ARG A 1 286 ? 4.185 3.621 3.692 1.00 91.94 286 ARG A C 1
ATOM 2272 O O . ARG A 1 286 ? 3.522 3.637 4.724 1.00 91.94 286 ARG A O 1
ATOM 2279 N N . GLN A 1 287 ? 5.438 3.182 3.625 1.00 92.25 287 GLN A N 1
ATOM 2280 C CA . GLN A 1 287 ? 6.208 2.709 4.770 1.00 92.25 287 GLN A CA 1
ATOM 2281 C C . GLN A 1 287 ? 7.419 3.621 4.977 1.00 92.25 287 GLN A C 1
ATOM 2283 O O . GLN A 1 287 ? 8.356 3.630 4.176 1.00 92.25 287 GLN A O 1
ATOM 2288 N N . ASN A 1 288 ? 7.400 4.372 6.072 1.00 89.25 288 ASN A N 1
ATOM 2289 C CA . ASN A 1 288 ? 8.495 5.218 6.517 1.00 89.25 288 ASN A CA 1
ATOM 2290 C C . ASN A 1 288 ? 9.141 4.597 7.759 1.00 89.25 288 ASN A C 1
ATOM 2292 O O . ASN A 1 288 ? 8.542 4.576 8.829 1.00 89.25 288 ASN A O 1
ATOM 2296 N N . THR A 1 289 ? 10.369 4.100 7.643 1.00 88.62 289 THR A N 1
ATOM 2297 C CA . THR A 1 289 ? 11.060 3.290 8.663 1.00 88.62 289 THR A CA 1
ATOM 2298 C C . THR A 1 289 ? 10.325 1.994 9.048 1.00 88.62 289 THR A C 1
ATOM 2300 O O . THR A 1 289 ? 9.175 1.769 8.675 1.00 88.62 289 THR A O 1
ATOM 2303 N N . GLY A 1 290 ? 10.998 1.091 9.767 1.00 90.44 290 GLY A N 1
ATOM 2304 C CA . GLY A 1 290 ? 10.470 -0.245 10.087 1.00 90.44 290 GLY A CA 1
ATOM 2305 C C . GLY A 1 290 ? 10.459 -1.197 8.883 1.00 90.44 290 GLY A C 1
ATOM 2306 O O . GLY A 1 290 ? 11.180 -0.988 7.901 1.00 90.44 290 GLY A O 1
ATOM 2307 N N . SER A 1 291 ? 9.642 -2.248 8.964 1.00 95.00 291 SER A N 1
ATOM 2308 C CA . SER A 1 291 ? 9.607 -3.326 7.966 1.00 95.00 291 SER A CA 1
ATOM 2309 C C . SER A 1 291 ? 8.211 -3.595 7.392 1.00 95.00 291 SER A C 1
ATOM 2311 O O . SER A 1 291 ? 7.240 -3.704 8.132 1.00 95.00 291 SER A O 1
ATOM 2313 N N . LEU A 1 292 ? 8.117 -3.808 6.079 1.00 97.44 292 LEU A N 1
ATOM 2314 C CA . LEU A 1 292 ? 6.932 -4.287 5.364 1.00 97.44 292 LEU A CA 1
ATOM 2315 C C . LEU A 1 292 ? 7.202 -5.689 4.799 1.00 97.44 292 LEU A C 1
ATOM 2317 O O . LEU A 1 292 ? 8.169 -5.892 4.068 1.00 97.44 292 LEU A O 1
ATOM 2321 N N . ILE A 1 293 ? 6.348 -6.659 5.123 1.00 97.88 293 ILE A N 1
ATOM 2322 C CA . ILE A 1 293 ? 6.451 -8.044 4.648 1.00 97.88 293 ILE A CA 1
ATOM 2323 C C . ILE A 1 293 ? 5.219 -8.403 3.820 1.00 97.88 293 ILE A C 1
ATOM 2325 O O . ILE A 1 293 ? 4.101 -8.264 4.311 1.00 97.88 293 ILE A O 1
ATOM 2329 N N . LEU A 1 294 ? 5.426 -8.908 2.603 1.00 97.94 294 LEU A N 1
ATOM 2330 C CA . LEU A 1 294 ? 4.386 -9.462 1.731 1.00 97.94 294 LEU A CA 1
ATOM 2331 C C . LEU A 1 294 ? 4.589 -10.970 1.585 1.00 97.94 294 LEU A C 1
ATOM 2333 O O . LEU A 1 294 ? 5.704 -11.418 1.318 1.00 97.94 294 LEU A O 1
ATOM 2337 N N . SER A 1 295 ? 3.526 -11.754 1.744 1.00 96.69 295 SER A N 1
ATOM 2338 C CA . SER A 1 295 ? 3.591 -13.220 1.646 1.00 96.69 295 SER A CA 1
ATOM 2339 C C . SER A 1 295 ? 2.248 -13.845 1.249 1.00 96.69 295 SER A C 1
ATOM 2341 O O . SER A 1 295 ? 1.209 -13.169 1.229 1.00 96.69 295 SER A O 1
ATOM 2343 N N . LYS A 1 296 ? 2.277 -15.150 0.966 1.00 94.56 296 LYS A N 1
ATOM 2344 C CA . LYS A 1 296 ? 1.140 -16.046 0.719 1.00 94.56 296 LYS A CA 1
ATOM 2345 C C . LYS A 1 296 ? 0.171 -15.544 -0.350 1.00 94.56 296 LYS A C 1
ATOM 2347 O O . LYS A 1 296 ? -1.026 -15.458 -0.095 1.00 94.56 296 LYS A O 1
ATOM 2352 N N . GLY A 1 297 ? 0.670 -15.152 -1.516 1.00 91.62 297 GLY A N 1
ATOM 2353 C CA . GLY A 1 297 ? -0.197 -14.755 -2.625 1.00 91.62 297 GLY A CA 1
ATOM 2354 C C . GLY A 1 297 ? -0.880 -13.401 -2.444 1.00 91.62 297 GLY A C 1
ATOM 2355 O O . GLY A 1 297 ? -1.963 -13.184 -2.979 1.00 91.62 297 GLY A O 1
ATOM 2356 N N . THR A 1 298 ? -0.284 -12.488 -1.669 1.00 96.56 298 THR A N 1
ATOM 2357 C CA . THR A 1 298 ? -0.777 -11.105 -1.557 1.00 96.56 298 THR A CA 1
ATOM 2358 C C . THR A 1 298 ? -0.801 -10.428 -2.936 1.00 96.56 298 THR A C 1
ATOM 2360 O O . THR A 1 298 ? 0.181 -10.489 -3.675 1.00 96.56 298 THR A O 1
ATOM 2363 N N . GLN A 1 299 ? -1.907 -9.760 -3.273 1.00 94.31 299 GLN A N 1
ATOM 2364 C CA . GLN A 1 299 ? -2.129 -9.115 -4.571 1.00 94.31 299 GLN A CA 1
ATOM 2365 C C . GLN A 1 299 ? -2.320 -7.605 -4.423 1.00 94.31 299 GLN A C 1
ATOM 2367 O O . GLN A 1 299 ? -3.154 -7.145 -3.640 1.00 94.31 299 GLN A O 1
ATOM 2372 N N . LEU A 1 300 ? -1.575 -6.841 -5.220 1.00 92.88 300 LEU A N 1
ATOM 2373 C CA . LEU A 1 300 ? -1.623 -5.380 -5.303 1.00 92.88 300 LEU A CA 1
ATOM 2374 C C . LEU A 1 300 ? -2.054 -4.989 -6.717 1.00 92.88 300 LEU A C 1
ATOM 2376 O O . LEU A 1 300 ? -1.232 -5.024 -7.638 1.00 92.88 300 LEU A O 1
ATOM 2380 N N . SER A 1 301 ? -3.340 -4.666 -6.883 1.00 87.00 301 SER A N 1
ATOM 2381 C CA . SER A 1 301 ? -3.981 -4.552 -8.196 1.00 87.00 301 SER A CA 1
ATOM 2382 C C . SER A 1 301 ? -4.599 -3.178 -8.463 1.00 87.00 301 SER A C 1
ATOM 2384 O O . SER A 1 301 ? -5.250 -2.600 -7.596 1.00 87.00 301 SER A O 1
ATOM 2386 N N . ASN A 1 302 ? -4.468 -2.678 -9.695 1.00 80.06 302 ASN A N 1
ATOM 2387 C CA . ASN A 1 302 ? -5.108 -1.438 -10.169 1.00 80.06 302 ASN A CA 1
ATOM 2388 C C . ASN A 1 302 ? -4.738 -0.171 -9.366 1.00 80.06 302 ASN A C 1
ATOM 2390 O O . ASN A 1 302 ? -5.484 0.808 -9.347 1.00 80.06 302 ASN A O 1
ATOM 2394 N N . LEU A 1 303 ? -3.594 -0.168 -8.680 1.00 81.69 303 LEU A N 1
ATOM 2395 C CA . LEU A 1 303 ? -3.148 0.909 -7.796 1.00 81.69 303 LEU A CA 1
ATOM 2396 C C . LEU A 1 303 ? -2.452 2.017 -8.604 1.00 81.69 303 LEU A C 1
ATOM 2398 O O . LEU A 1 303 ? -1.232 2.152 -8.591 1.00 81.69 303 LEU A O 1
ATOM 2402 N N . ASN A 1 304 ? -3.247 2.815 -9.321 1.00 72.12 304 ASN A N 1
ATOM 2403 C CA . ASN A 1 304 ? -2.795 3.801 -10.320 1.00 72.12 304 ASN A CA 1
ATOM 2404 C C . ASN A 1 304 ? -1.713 4.788 -9.835 1.00 72.12 304 ASN A C 1
ATOM 2406 O O . ASN A 1 304 ? -0.891 5.248 -10.625 1.00 72.12 304 ASN A O 1
ATOM 2410 N N . ASN A 1 305 ? -1.705 5.127 -8.544 1.00 71.19 305 ASN A N 1
ATOM 2411 C CA . ASN A 1 305 ? -0.755 6.088 -7.974 1.00 71.19 305 ASN A CA 1
ATOM 2412 C C . ASN A 1 305 ? 0.538 5.438 -7.463 1.00 71.19 305 ASN A C 1
ATOM 2414 O O . ASN A 1 305 ? 1.412 6.151 -6.991 1.00 71.19 305 ASN A O 1
ATOM 2418 N N . GLY A 1 306 ? 0.671 4.114 -7.554 1.00 81.75 306 GLY A N 1
ATOM 2419 C CA . GLY A 1 306 ? 1.752 3.363 -6.925 1.00 81.75 306 GLY A CA 1
ATOM 2420 C C . GLY A 1 306 ? 1.218 2.293 -5.983 1.00 81.75 306 GLY A C 1
ATOM 2421 O O . GLY A 1 306 ? 0.284 2.562 -5.226 1.00 81.75 306 GLY A O 1
ATOM 2422 N N . ALA A 1 307 ? 1.819 1.102 -5.961 1.00 89.75 307 ALA A N 1
ATOM 2423 C CA . ALA A 1 307 ? 1.480 0.099 -4.952 1.00 89.75 307 ALA A CA 1
ATOM 2424 C C . ALA A 1 307 ? 2.179 0.382 -3.613 1.00 89.75 307 ALA A C 1
ATOM 2426 O O . ALA A 1 307 ? 1.510 0.459 -2.580 1.00 89.75 307 ALA A O 1
ATOM 2427 N N . ILE A 1 308 ? 3.502 0.587 -3.631 1.00 93.31 308 ILE A N 1
ATOM 2428 C CA . ILE A 1 308 ? 4.324 0.765 -2.423 1.00 93.31 308 ILE A CA 1
ATOM 2429 C C . ILE A 1 308 ? 5.277 1.961 -2.562 1.00 93.31 308 ILE A C 1
ATOM 2431 O O . ILE A 1 308 ? 5.882 2.162 -3.612 1.00 93.31 308 ILE A O 1
ATOM 2435 N N . SER A 1 309 ? 5.430 2.737 -1.489 1.00 91.75 309 SER A N 1
ATOM 2436 C CA . SER A 1 309 ? 6.432 3.798 -1.342 1.00 91.75 309 SER A CA 1
ATOM 2437 C C . SER A 1 309 ? 7.231 3.566 -0.059 1.00 91.75 309 SER A C 1
ATOM 2439 O O . SER A 1 309 ? 6.641 3.351 1.004 1.00 91.75 309 SER A O 1
ATOM 2441 N N . LEU A 1 310 ? 8.562 3.560 -0.165 1.00 92.56 310 LEU A N 1
ATOM 2442 C CA . LEU A 1 310 ? 9.490 3.255 0.928 1.00 92.56 310 LEU A CA 1
ATOM 2443 C C . LEU A 1 310 ? 10.417 4.436 1.218 1.00 92.56 310 LEU A C 1
ATOM 2445 O O . LEU A 1 310 ? 11.016 4.991 0.297 1.00 92.56 310 LEU A O 1
ATOM 2449 N N . LEU A 1 311 ? 10.610 4.745 2.500 1.00 90.62 311 LEU A N 1
ATOM 2450 C CA . LEU A 1 311 ? 11.621 5.686 2.984 1.00 90.62 311 LEU A CA 1
ATOM 2451 C C . LEU A 1 311 ? 12.271 5.120 4.249 1.00 90.62 311 LEU A C 1
ATOM 2453 O O . LEU A 1 311 ? 11.570 4.840 5.217 1.00 90.62 311 LEU A O 1
ATOM 2457 N N . GLY A 1 312 ? 13.592 4.918 4.257 1.00 90.38 312 GLY A N 1
ATOM 2458 C CA . GLY A 1 312 ? 14.297 4.364 5.419 1.00 90.38 312 GLY A CA 1
ATOM 2459 C C . GLY A 1 312 ? 13.809 2.984 5.886 1.00 90.38 312 GLY A C 1
ATOM 2460 O O . GLY A 1 312 ? 14.003 2.647 7.053 1.00 90.38 312 GLY A O 1
ATOM 2461 N N . ALA A 1 313 ? 13.112 2.225 5.030 1.00 92.56 313 ALA A N 1
ATOM 2462 C CA . ALA A 1 313 ? 12.346 1.036 5.411 1.00 92.56 313 ALA A CA 1
ATOM 2463 C C . ALA A 1 313 ? 12.796 -0.234 4.675 1.00 92.56 313 ALA A C 1
ATOM 2465 O O . ALA A 1 313 ? 13.330 -0.182 3.564 1.00 92.56 313 ALA A O 1
ATOM 2466 N N . ASN A 1 314 ? 12.518 -1.394 5.271 1.00 95.69 314 ASN A N 1
ATOM 2467 C CA . ASN A 1 314 ? 12.788 -2.693 4.658 1.00 95.69 314 ASN A CA 1
ATOM 2468 C C . ASN A 1 314 ? 11.512 -3.285 4.053 1.00 95.69 314 ASN A C 1
ATOM 2470 O O . ASN A 1 314 ? 10.539 -3.500 4.768 1.00 95.69 314 ASN A O 1
ATOM 2474 N N . LEU A 1 315 ? 11.528 -3.626 2.766 1.00 97.38 315 LEU A N 1
ATOM 2475 C CA . LEU A 1 315 ? 10.490 -4.430 2.123 1.00 97.38 315 LEU A CA 1
ATOM 2476 C C . LEU A 1 315 ? 11.001 -5.854 1.903 1.00 97.38 315 LEU A C 1
ATOM 2478 O O . LEU A 1 315 ? 12.033 -6.055 1.268 1.00 97.38 315 LEU A O 1
ATOM 2482 N N . THR A 1 316 ? 10.261 -6.842 2.401 1.00 97.38 316 THR A N 1
ATOM 2483 C CA . THR A 1 316 ? 10.509 -8.267 2.151 1.00 97.38 316 THR A CA 1
ATOM 2484 C C . THR A 1 316 ? 9.305 -8.890 1.458 1.00 97.38 316 THR A C 1
ATOM 2486 O O . THR A 1 316 ? 8.229 -8.982 2.043 1.00 97.38 316 THR A O 1
ATOM 2489 N N . ILE A 1 317 ? 9.488 -9.349 0.228 1.00 96.25 317 ILE A N 1
ATOM 2490 C CA . ILE A 1 317 ? 8.525 -10.180 -0.490 1.00 96.25 317 ILE A CA 1
ATOM 2491 C C . ILE A 1 317 ? 8.991 -11.621 -0.312 1.00 96.25 317 ILE A C 1
ATOM 2493 O O . ILE A 1 317 ? 10.025 -12.012 -0.846 1.00 96.25 317 ILE A O 1
ATOM 2497 N N . ALA A 1 318 ? 8.291 -12.373 0.534 1.00 92.81 318 ALA A N 1
ATOM 2498 C CA . ALA A 1 318 ? 8.753 -13.680 0.992 1.00 92.81 318 ALA A CA 1
ATOM 2499 C C . ALA A 1 318 ? 8.460 -14.805 -0.010 1.00 92.81 318 ALA A C 1
ATOM 2501 O O . ALA A 1 318 ? 9.238 -15.752 -0.105 1.00 92.81 318 ALA A O 1
ATOM 2502 N N . ASP A 1 319 ? 7.358 -14.690 -0.754 1.00 91.75 319 ASP A N 1
ATOM 2503 C CA . ASP A 1 319 ? 6.844 -15.750 -1.617 1.00 91.75 319 ASP A CA 1
ATOM 2504 C C . ASP A 1 319 ? 6.746 -15.290 -3.078 1.00 91.75 319 ASP A C 1
ATOM 2506 O O . ASP A 1 319 ? 6.404 -14.143 -3.371 1.00 91.75 319 ASP A O 1
ATOM 2510 N N . THR A 1 320 ? 7.015 -16.211 -4.006 1.00 88.88 320 THR A N 1
ATOM 2511 C CA . THR A 1 320 ? 6.998 -15.965 -5.461 1.00 88.88 320 THR A CA 1
ATOM 2512 C C . THR A 1 320 ? 5.599 -15.716 -6.023 1.00 88.88 320 THR A C 1
ATOM 2514 O O . THR A 1 320 ? 5.468 -15.245 -7.149 1.00 88.88 320 THR A O 1
ATOM 2517 N N . ASP A 1 321 ? 4.553 -16.036 -5.262 1.00 89.81 321 ASP A N 1
ATOM 2518 C CA . ASP A 1 321 ? 3.151 -15.886 -5.650 1.00 89.81 321 ASP A CA 1
ATOM 2519 C C . ASP A 1 321 ? 2.558 -14.511 -5.298 1.00 89.81 321 ASP A C 1
ATOM 2521 O O . ASP A 1 321 ? 1.407 -14.240 -5.641 1.00 89.81 321 ASP A O 1
ATOM 2525 N N . VAL A 1 322 ? 3.328 -13.625 -4.652 1.00 92.88 322 VAL A N 1
ATOM 2526 C CA . VAL A 1 322 ? 2.967 -12.209 -4.482 1.00 92.88 322 VAL A CA 1
ATOM 2527 C C . VAL A 1 322 ? 2.960 -11.522 -5.847 1.00 92.88 322 VAL A C 1
ATOM 2529 O O . VAL A 1 322 ? 3.919 -11.653 -6.603 1.00 92.88 322 VAL A O 1
ATOM 2532 N N . GLN A 1 323 ? 1.896 -10.777 -6.157 1.00 89.75 323 GLN A N 1
ATOM 2533 C CA . GLN A 1 323 ? 1.681 -10.204 -7.490 1.00 89.75 323 GLN A CA 1
ATOM 2534 C C . GLN A 1 323 ? 1.374 -8.707 -7.454 1.00 89.75 323 GLN A C 1
ATOM 2536 O O . GLN A 1 323 ? 0.548 -8.234 -6.669 1.00 89.75 323 GLN A O 1
ATOM 2541 N N . PHE A 1 324 ? 1.984 -7.978 -8.389 1.00 88.25 324 PHE A N 1
ATOM 2542 C CA . PHE A 1 324 ? 1.626 -6.608 -8.740 1.00 88.25 324 PHE A CA 1
ATOM 2543 C C . PHE A 1 324 ? 0.932 -6.610 -10.101 1.00 88.25 324 PHE A C 1
ATOM 2545 O O . PHE A 1 324 ? 1.551 -6.973 -11.099 1.00 88.25 324 PHE A O 1
ATOM 2552 N N . LEU A 1 325 ? -0.340 -6.218 -10.152 1.00 83.56 325 LEU A N 1
ATOM 2553 C CA . LEU A 1 325 ? -1.167 -6.378 -11.348 1.00 83.56 325 LEU A CA 1
ATOM 2554 C C . LEU A 1 325 ? -1.753 -5.039 -11.790 1.00 83.56 325 LEU A C 1
ATOM 2556 O O . LEU A 1 325 ? -2.453 -4.376 -11.031 1.00 83.56 325 LEU A O 1
ATOM 2560 N N . ASN A 1 326 ? -1.526 -4.649 -13.045 1.00 77.38 326 ASN A N 1
ATOM 2561 C CA . ASN A 1 326 ? -2.220 -3.506 -13.658 1.00 77.38 326 ASN A CA 1
ATOM 2562 C C . ASN A 1 326 ? -2.119 -2.174 -12.863 1.00 77.38 326 ASN A C 1
ATOM 2564 O O . ASN A 1 326 ? -3.021 -1.339 -12.910 1.00 77.38 326 ASN A O 1
ATOM 2568 N N . ASN A 1 327 ? -1.031 -1.957 -12.113 1.00 80.00 327 ASN A N 1
ATOM 2569 C CA . ASN A 1 327 ? -0.791 -0.725 -11.347 1.00 80.00 327 ASN A CA 1
ATOM 2570 C C . ASN A 1 327 ? -0.291 0.390 -12.273 1.00 80.00 327 ASN A C 1
ATOM 2572 O O . ASN A 1 327 ? 0.902 0.683 -12.300 1.00 80.00 327 ASN A O 1
ATOM 2576 N N . ILE A 1 328 ? -1.179 0.961 -13.087 1.00 73.06 328 ILE A N 1
ATOM 2577 C CA . ILE A 1 328 ? -0.821 1.875 -14.181 1.00 73.06 328 ILE A CA 1
ATOM 2578 C C . ILE A 1 328 ? -1.428 3.261 -13.956 1.00 73.06 328 ILE A C 1
ATOM 2580 O O . ILE A 1 328 ? -2.633 3.390 -13.735 1.00 73.06 328 ILE A O 1
ATOM 2584 N N . ASP A 1 329 ? -0.611 4.313 -14.066 1.00 67.69 329 ASP A N 1
ATOM 2585 C CA . ASP A 1 329 ? -1.129 5.681 -14.024 1.00 67.69 329 ASP A CA 1
ATOM 2586 C C . ASP A 1 329 ? -1.793 6.076 -15.350 1.00 67.69 329 ASP A C 1
ATOM 2588 O O . ASP A 1 329 ? -1.147 6.324 -16.367 1.00 67.69 329 ASP A O 1
ATOM 2592 N N . ASN A 1 330 ? -3.116 6.196 -15.300 1.00 54.62 330 ASN A N 1
ATOM 2593 C CA . ASN A 1 330 ? -3.961 6.612 -16.412 1.00 54.62 330 ASN A CA 1
ATOM 2594 C C . ASN A 1 330 ? -4.138 8.143 -16.496 1.00 54.62 330 ASN A C 1
ATOM 2596 O O . ASN A 1 330 ? -4.833 8.639 -17.385 1.00 54.62 330 ASN A O 1
ATOM 2600 N N . SER A 1 331 ? -3.557 8.932 -15.588 1.00 51.31 331 SER A N 1
ATOM 2601 C CA . SER A 1 331 ? -3.716 10.392 -15.564 1.00 51.31 331 SER A CA 1
ATOM 2602 C C . SER A 1 331 ? -3.096 11.079 -16.789 1.00 51.31 331 SER A C 1
ATOM 2604 O O . SER A 1 331 ? -3.690 12.030 -17.305 1.00 51.31 331 SER A O 1
ATOM 2606 N N . MET A 1 332 ? -2.008 10.521 -17.340 1.00 45.72 332 MET A N 1
ATOM 2607 C CA . MET A 1 332 ? -1.337 10.998 -18.560 1.00 45.72 332 MET A CA 1
ATOM 2608 C C . MET A 1 332 ? -2.120 10.733 -19.866 1.00 45.72 332 MET A C 1
ATOM 2610 O O . MET A 1 332 ? -1.676 11.124 -20.941 1.00 45.72 332 MET A O 1
ATOM 2614 N N . LEU A 1 333 ? -3.313 10.125 -19.796 1.00 42.09 333 LEU A N 1
ATOM 2615 C CA . LEU A 1 333 ? -4.205 9.884 -20.945 1.00 42.09 333 LEU A CA 1
ATOM 2616 C C . LEU A 1 333 ? -4.817 11.141 -21.576 1.00 42.09 333 LEU A C 1
ATOM 2618 O O . LEU A 1 333 ? -5.518 11.034 -22.581 1.00 42.09 333 LEU A O 1
ATOM 2622 N N . GLN A 1 334 ? -4.668 12.321 -20.976 1.00 38.25 334 GLN A N 1
ATOM 2623 C CA . GLN A 1 334 ? -5.371 13.513 -21.449 1.00 38.25 334 GLN A CA 1
ATOM 2624 C C . GLN A 1 334 ? -4.459 14.725 -21.459 1.00 38.25 334 GLN A C 1
ATOM 2626 O O . GLN A 1 334 ? -4.195 15.325 -20.423 1.00 38.25 334 GLN A O 1
ATOM 2631 N N . GLY A 1 335 ? -4.050 15.115 -22.663 1.00 34.28 335 GLY A N 1
ATOM 2632 C CA . GLY A 1 335 ? -3.354 16.373 -22.855 1.00 34.28 335 GLY A CA 1
ATOM 2633 C C . GLY A 1 335 ? -2.916 16.642 -24.284 1.00 34.28 335 GLY A C 1
ATOM 2634 O O . GLY A 1 335 ? -1.740 16.887 -24.465 1.00 34.28 335 GLY A O 1
ATOM 2635 N N . PHE A 1 336 ? -3.826 16.655 -25.268 1.00 30.84 336 PHE A N 1
ATOM 2636 C CA . PHE A 1 336 ? -3.697 17.562 -26.420 1.00 30.84 336 PHE A CA 1
ATOM 2637 C C . PHE A 1 336 ? -5.082 18.047 -26.864 1.00 30.84 336 PHE A C 1
ATOM 2639 O O . PHE A 1 336 ? -6.006 17.261 -27.073 1.00 30.84 336 PHE A O 1
ATOM 2646 N N . ASN A 1 337 ? -5.232 19.370 -26.934 1.00 30.59 337 ASN A N 1
ATOM 2647 C CA . ASN A 1 337 ? -6.444 20.035 -27.391 1.00 30.59 337 ASN A CA 1
ATOM 2648 C C . ASN A 1 337 ? -6.758 19.671 -28.846 1.00 30.59 337 ASN A C 1
ATOM 2650 O O . ASN A 1 337 ? -5.872 19.603 -29.694 1.00 30.59 337 ASN A O 1
ATOM 2654 N N . ARG A 1 338 ? -8.058 19.505 -29.105 1.00 33.28 338 ARG A N 1
ATOM 2655 C CA . ARG A 1 338 ? -8.678 19.437 -30.429 1.00 33.28 338 ARG A CA 1
ATOM 2656 C C . ARG A 1 338 ? -8.219 20.608 -31.305 1.00 33.28 338 ARG A C 1
ATOM 2658 O O . ARG A 1 338 ? -8.444 21.756 -30.931 1.00 33.28 338 ARG A O 1
ATOM 2665 N N . ASN A 1 339 ? -7.709 20.315 -32.498 1.00 34.16 339 ASN A N 1
ATOM 2666 C CA . ASN A 1 339 ? -8.011 21.162 -33.650 1.00 34.16 339 ASN A CA 1
ATOM 2667 C C . ASN A 1 339 ? -9.439 20.808 -34.093 1.00 34.16 339 ASN A C 1
ATOM 2669 O O . ASN A 1 339 ? -9.796 19.632 -34.128 1.00 34.16 339 ASN A O 1
ATOM 2673 N N . GLU A 1 340 ? -10.273 21.811 -34.366 1.00 37.28 340 GLU A N 1
ATOM 2674 C CA . GLU A 1 340 ? -11.723 21.666 -34.590 1.00 37.28 340 GLU A CA 1
ATOM 2675 C C . GLU A 1 340 ? -12.125 20.884 -35.863 1.00 37.28 340 GLU A C 1
ATOM 2677 O O . GLU A 1 340 ? -13.317 20.740 -36.119 1.00 37.28 340 GLU A O 1
ATOM 2682 N N . ASP A 1 341 ? -11.179 20.311 -36.616 1.00 41.91 341 ASP A N 1
ATOM 2683 C CA . ASP A 1 341 ? -11.431 19.796 -37.970 1.00 41.91 341 ASP A CA 1
ATOM 2684 C C . ASP A 1 341 ? -11.173 18.288 -38.197 1.00 41.91 341 ASP A C 1
ATOM 2686 O O . ASP A 1 341 ? -11.323 17.819 -39.324 1.00 41.91 341 ASP A O 1
ATOM 2690 N N . GLU A 1 342 ? -10.864 17.481 -37.173 1.00 38.03 342 GLU A N 1
ATOM 2691 C CA . GLU A 1 342 ? -10.700 16.020 -37.341 1.00 38.03 342 GLU A CA 1
ATOM 2692 C C . GLU A 1 342 ? -11.754 15.210 -36.558 1.00 38.03 342 GLU A C 1
ATOM 2694 O O . GLU A 1 342 ? -11.865 15.279 -35.334 1.00 38.03 342 GLU A O 1
ATOM 2699 N N . TYR A 1 343 ? -12.571 14.449 -37.300 1.00 43.19 343 TYR A N 1
ATOM 2700 C CA . TYR A 1 343 ? -13.785 13.753 -36.839 1.00 43.19 343 TYR A CA 1
ATOM 2701 C C . TYR A 1 343 ? -13.561 12.371 -36.203 1.00 43.19 343 TYR A C 1
ATOM 2703 O O . TYR A 1 343 ? -14.528 11.642 -35.981 1.00 43.19 343 TYR A O 1
ATOM 2711 N N . GLU A 1 344 ? -12.333 12.007 -35.844 1.00 38.03 344 GLU A N 1
ATOM 2712 C CA . GLU A 1 344 ? -12.073 10.802 -35.053 1.00 38.03 344 GLU A CA 1
ATOM 2713 C C . GLU A 1 344 ? -11.134 11.142 -33.891 1.00 38.03 344 GLU A C 1
ATOM 2715 O O . GLU A 1 344 ? -10.096 11.767 -34.107 1.00 38.03 344 GLU A O 1
ATOM 2720 N N . PRO A 1 345 ? -11.474 10.783 -32.637 1.00 33.66 345 PRO A N 1
ATOM 2721 C CA . PRO A 1 345 ? -10.538 10.944 -31.538 1.00 33.66 345 PRO A CA 1
ATOM 2722 C C . PRO A 1 345 ? -9.317 10.066 -31.818 1.00 33.66 345 PRO A C 1
ATOM 2724 O O . PRO A 1 345 ? -9.439 8.843 -31.878 1.00 33.66 345 PRO A O 1
ATOM 2727 N N . ILE A 1 346 ? -8.138 10.675 -31.959 1.00 34.53 346 ILE A N 1
ATOM 2728 C CA . ILE A 1 346 ? -6.876 9.936 -31.918 1.00 34.53 346 ILE A CA 1
ATOM 2729 C C . ILE A 1 346 ? -6.789 9.322 -30.517 1.00 34.53 346 ILE A C 1
ATOM 2731 O O . ILE A 1 346 ? -6.515 10.009 -29.532 1.00 34.53 346 ILE A O 1
ATOM 2735 N N . ILE A 1 347 ? -7.085 8.027 -30.407 1.00 34.31 347 ILE A N 1
ATOM 2736 C CA . ILE A 1 347 ? -6.840 7.255 -29.191 1.00 34.31 347 ILE A CA 1
ATOM 2737 C C . ILE A 1 347 ? -5.334 7.004 -29.147 1.00 34.31 347 ILE A C 1
ATOM 2739 O O . ILE A 1 347 ? -4.854 5.982 -29.635 1.00 34.31 347 ILE A O 1
ATOM 2743 N N . ILE A 1 348 ? -4.580 7.942 -28.577 1.00 35.16 348 ILE A N 1
ATOM 2744 C CA . ILE A 1 348 ? -3.209 7.656 -28.149 1.00 35.16 348 ILE A CA 1
ATOM 2745 C C . ILE A 1 348 ? -3.341 6.634 -27.017 1.00 35.16 348 ILE A C 1
ATOM 2747 O O . ILE A 1 348 ? -3.954 6.918 -25.983 1.00 35.16 348 ILE A O 1
ATOM 2751 N N . LYS A 1 349 ? -2.842 5.412 -27.228 1.00 39.00 349 LYS A N 1
ATOM 2752 C CA . LYS A 1 349 ? -2.809 4.412 -26.157 1.00 39.00 349 LYS A CA 1
ATOM 2753 C C . LYS A 1 349 ? -1.778 4.896 -25.131 1.00 39.00 349 LYS A C 1
ATOM 2755 O O . LYS A 1 349 ? -0.670 5.247 -25.534 1.00 39.00 349 LYS A O 1
ATOM 2760 N N . PRO A 1 350 ? -2.132 4.958 -23.838 1.00 39.94 350 PRO A N 1
ATOM 2761 C CA . PRO A 1 350 ? -1.285 5.563 -22.823 1.00 39.94 350 PRO A CA 1
ATOM 2762 C C . PRO A 1 350 ? 0.077 4.885 -22.803 1.00 39.94 350 PRO A C 1
ATOM 2764 O O . PRO A 1 350 ? 0.174 3.663 -22.904 1.00 39.94 350 PRO A O 1
ATOM 2767 N N . THR A 1 351 ? 1.118 5.683 -22.612 1.00 41.84 351 THR A N 1
ATOM 2768 C CA . THR A 1 351 ? 2.351 5.206 -21.994 1.00 41.84 351 THR A CA 1
ATOM 2769 C C . THR A 1 351 ? 1.977 4.653 -20.613 1.00 41.84 351 THR A C 1
ATOM 2771 O O . THR A 1 351 ? 1.593 5.424 -19.733 1.00 41.84 351 THR A O 1
ATOM 2774 N N . LEU A 1 352 ? 1.965 3.325 -20.470 1.00 51.97 352 LEU A N 1
ATOM 2775 C CA . LEU A 1 352 ? 1.651 2.560 -19.262 1.00 51.97 352 LEU A CA 1
ATOM 2776 C C . LEU A 1 352 ? 2.740 2.796 -18.205 1.00 51.97 352 LEU A C 1
ATOM 2778 O O . LEU A 1 352 ? 3.623 1.972 -17.977 1.00 51.97 352 LEU A O 1
ATOM 2782 N N . LEU A 1 353 ? 2.659 3.915 -17.491 1.00 61.25 353 LEU A N 1
ATOM 2783 C CA . LEU A 1 353 ? 3.528 4.136 -16.339 1.00 61.25 353 LEU A CA 1
ATOM 2784 C C . LEU A 1 353 ? 3.124 3.173 -15.224 1.00 61.25 353 LEU A C 1
ATOM 2786 O O . LEU A 1 353 ? 2.278 3.494 -14.388 1.00 61.25 353 LEU A O 1
ATOM 2790 N N . ARG A 1 354 ? 3.695 1.966 -15.248 1.00 74.12 354 ARG A N 1
ATOM 2791 C CA . ARG A 1 354 ? 3.531 0.970 -14.194 1.00 74.12 354 ARG A CA 1
ATOM 2792 C C . ARG A 1 354 ? 4.270 1.461 -12.956 1.00 74.12 354 ARG A C 1
ATOM 2794 O O . ARG A 1 354 ? 5.478 1.692 -12.989 1.00 74.12 354 ARG A O 1
ATOM 2801 N N . ARG A 1 355 ? 3.534 1.620 -11.862 1.00 78.81 355 ARG A N 1
ATOM 2802 C CA . ARG A 1 355 ? 4.024 2.136 -10.582 1.00 78.81 355 ARG A CA 1
ATOM 2803 C C . ARG A 1 355 ? 3.873 1.052 -9.526 1.00 78.81 355 ARG A C 1
ATOM 2805 O O . ARG A 1 355 ? 2.908 1.030 -8.770 1.00 78.81 355 ARG A O 1
ATOM 2812 N N . ASN A 1 356 ? 4.821 0.121 -9.476 1.00 86.69 356 ASN A N 1
ATOM 2813 C CA . ASN A 1 356 ? 4.806 -0.895 -8.427 1.00 86.69 356 ASN A CA 1
ATOM 2814 C C . ASN A 1 356 ? 5.444 -0.335 -7.158 1.00 86.69 356 ASN A C 1
ATOM 2816 O O . ASN A 1 356 ? 4.758 -0.185 -6.149 1.00 86.69 356 ASN A O 1
ATOM 2820 N N . ILE A 1 357 ? 6.728 0.028 -7.207 1.00 90.06 357 ILE A N 1
ATOM 2821 C CA . ILE A 1 357 ? 7.457 0.439 -6.003 1.00 90.06 357 ILE A CA 1
ATOM 2822 C C . ILE A 1 357 ? 8.231 1.736 -6.257 1.00 90.06 357 ILE A C 1
ATOM 2824 O O . ILE A 1 357 ? 9.054 1.793 -7.164 1.00 90.06 357 ILE A O 1
ATOM 2828 N N . ALA A 1 358 ? 7.998 2.759 -5.431 1.00 88.62 358 ALA A N 1
ATOM 2829 C CA . ALA A 1 358 ? 8.921 3.878 -5.239 1.00 88.62 358 ALA A CA 1
ATOM 2830 C C . ALA A 1 358 ? 9.826 3.586 -4.037 1.00 88.62 358 ALA A C 1
ATOM 2832 O O . ALA A 1 358 ? 9.348 3.229 -2.960 1.00 88.62 358 ALA A O 1
ATOM 2833 N N . CYS A 1 359 ? 11.133 3.734 -4.214 1.00 90.12 359 CYS A N 1
ATOM 2834 C CA . CYS A 1 359 ? 12.129 3.396 -3.211 1.00 90.12 359 CYS A CA 1
ATOM 2835 C C . CYS A 1 359 ? 13.066 4.579 -2.954 1.00 90.12 359 CYS A C 1
ATOM 2837 O O . CYS A 1 359 ? 13.975 4.845 -3.744 1.00 90.12 359 CYS A O 1
ATOM 2839 N N . GLY A 1 360 ? 12.832 5.279 -1.847 1.00 89.12 360 GLY A N 1
ATOM 2840 C CA . GLY A 1 360 ? 13.677 6.368 -1.367 1.00 89.12 360 GLY A CA 1
ATOM 2841 C C . GLY A 1 360 ? 14.922 5.882 -0.625 1.00 89.12 360 GLY A C 1
ATOM 2842 O O . GLY A 1 360 ? 15.128 4.682 -0.401 1.00 89.12 360 GLY A O 1
ATOM 2843 N N . TYR A 1 361 ? 15.756 6.834 -0.215 1.00 90.81 361 TYR A N 1
ATOM 2844 C CA . TYR A 1 361 ? 17.006 6.580 0.494 1.00 90.81 361 TYR A CA 1
ATOM 2845 C C . TYR A 1 361 ? 16.776 5.880 1.847 1.00 90.81 361 TYR A C 1
ATOM 2847 O O . TYR A 1 361 ? 15.711 5.958 2.461 1.00 90.81 361 TYR A O 1
ATOM 2855 N N . GLY A 1 362 ? 17.794 5.148 2.299 1.00 90.25 362 GLY A N 1
ATOM 2856 C CA . GLY A 1 362 ? 17.782 4.337 3.516 1.00 90.25 362 GLY A CA 1
ATOM 2857 C C . GLY A 1 362 ? 16.951 3.056 3.410 1.00 90.25 362 GLY A C 1
ATOM 2858 O O . GLY A 1 362 ? 16.918 2.287 4.367 1.00 90.25 362 GLY A O 1
ATOM 2859 N N . SER A 1 363 ? 16.288 2.822 2.275 1.00 94.88 363 SER A N 1
ATOM 2860 C CA . SER A 1 363 ? 15.407 1.672 2.079 1.00 94.88 363 SER A CA 1
ATOM 2861 C C . SER A 1 363 ? 16.130 0.472 1.473 1.00 94.88 363 SER A C 1
ATOM 2863 O O . SER A 1 363 ? 17.109 0.606 0.730 1.00 94.88 363 SER A O 1
ATOM 2865 N N . ARG A 1 364 ? 15.601 -0.724 1.738 1.00 95.56 364 ARG A N 1
ATOM 2866 C CA . ARG A 1 364 ? 16.091 -1.980 1.163 1.00 95.56 364 ARG A CA 1
ATOM 2867 C C . ARG A 1 364 ? 14.935 -2.873 0.733 1.00 95.56 364 ARG A C 1
ATOM 2869 O O . ARG A 1 364 ? 13.983 -3.051 1.484 1.00 95.56 364 ARG A O 1
ATOM 2876 N N . ILE A 1 365 ? 15.051 -3.473 -0.449 1.00 96.38 365 ILE A N 1
ATOM 2877 C CA . ILE A 1 365 ? 14.070 -4.416 -0.992 1.00 96.38 365 ILE A CA 1
ATOM 2878 C C . ILE A 1 365 ? 14.719 -5.790 -1.153 1.00 96.38 365 ILE A C 1
ATOM 2880 O O . ILE A 1 365 ? 15.761 -5.930 -1.797 1.00 96.38 365 ILE A O 1
ATOM 2884 N N . THR A 1 366 ? 14.062 -6.801 -0.598 1.00 95.12 366 THR A N 1
ATOM 2885 C CA . THR A 1 366 ? 14.387 -8.217 -0.759 1.00 95.12 366 THR A CA 1
ATOM 2886 C C . THR A 1 366 ? 13.182 -8.914 -1.380 1.00 95.12 366 THR A C 1
ATOM 2888 O O . THR A 1 366 ? 12.085 -8.840 -0.829 1.00 95.12 366 THR A O 1
ATOM 2891 N N . SER A 1 367 ? 13.364 -9.562 -2.531 1.00 91.62 367 SER A N 1
ATOM 2892 C CA . SER A 1 367 ? 12.286 -10.259 -3.241 1.00 91.62 367 SER A CA 1
ATOM 2893 C C . SER A 1 367 ? 12.838 -11.344 -4.167 1.00 91.62 367 SER A C 1
ATOM 2895 O O . SER A 1 367 ? 13.930 -11.161 -4.721 1.00 91.62 367 SER A O 1
ATOM 2897 N N . PRO A 1 368 ? 12.080 -12.426 -4.419 1.00 88.06 368 PRO A N 1
ATOM 2898 C CA . PRO A 1 368 ? 12.249 -13.214 -5.634 1.00 88.06 368 PRO A CA 1
ATOM 2899 C C . PRO A 1 368 ? 11.888 -12.379 -6.876 1.00 88.06 368 PRO A C 1
ATOM 2901 O O . PRO A 1 368 ? 11.101 -11.431 -6.789 1.00 88.06 368 PRO A O 1
ATOM 2904 N N . ILE A 1 369 ? 12.463 -12.715 -8.033 1.00 82.56 369 ILE A N 1
ATOM 2905 C CA . ILE A 1 369 ? 12.220 -11.976 -9.286 1.00 82.56 369 ILE A CA 1
ATOM 2906 C C . ILE A 1 369 ? 10.830 -12.280 -9.862 1.00 82.56 369 ILE A C 1
ATOM 2908 O O . ILE A 1 369 ? 10.202 -11.425 -10.481 1.00 82.56 369 ILE A O 1
ATOM 2912 N N . GLU A 1 370 ? 10.316 -13.481 -9.596 1.00 84.75 370 GLU A N 1
ATOM 2913 C CA . GLU A 1 370 ? 9.048 -14.002 -10.104 1.00 84.75 370 GLU A CA 1
ATOM 2914 C C . GLU A 1 370 ? 7.847 -13.141 -9.690 1.00 84.75 370 GLU A C 1
ATOM 2916 O O . GLU A 1 370 ? 6.902 -13.002 -10.467 1.00 84.75 370 GLU A O 1
ATOM 2921 N N . SER A 1 371 ? 7.911 -12.484 -8.527 1.00 83.31 371 SER A N 1
ATOM 2922 C CA . SER A 1 371 ? 6.850 -11.596 -8.027 1.00 83.31 371 SER A CA 1
ATOM 2923 C C . SER A 1 371 ? 6.605 -10.359 -8.900 1.00 83.31 371 SER A C 1
ATOM 2925 O O . SER A 1 371 ? 5.574 -9.698 -8.767 1.00 83.31 371 SER A O 1
ATOM 2927 N N . PHE A 1 372 ? 7.535 -10.038 -9.805 1.00 80.56 372 PHE A N 1
ATOM 2928 C CA . PHE A 1 372 ? 7.418 -8.927 -10.752 1.00 80.56 372 PHE A CA 1
ATOM 2929 C C . PHE A 1 372 ? 6.996 -9.372 -12.155 1.00 80.56 372 PHE A C 1
ATOM 2931 O O . PHE A 1 372 ? 6.874 -8.538 -13.046 1.00 80.56 372 PHE A O 1
ATOM 2938 N N . THR A 1 373 ? 6.749 -10.667 -12.367 1.00 73.50 373 THR A N 1
ATOM 2939 C CA . THR A 1 373 ? 6.348 -11.182 -13.678 1.00 73.50 373 THR A CA 1
ATOM 2940 C C . THR A 1 373 ? 4.832 -11.096 -13.862 1.00 73.50 373 THR A C 1
ATOM 2942 O O . THR A 1 373 ? 4.063 -11.875 -13.304 1.00 73.50 373 THR A O 1
ATOM 2945 N N . GLU A 1 374 ? 4.365 -10.159 -14.691 1.00 68.69 374 GLU A N 1
ATOM 2946 C CA . GLU A 1 374 ? 2.956 -10.120 -15.099 1.00 68.69 374 GLU A CA 1
ATOM 2947 C C . GLU A 1 374 ? 2.745 -10.948 -16.379 1.00 68.69 374 GLU A C 1
ATOM 2949 O O . GLU A 1 374 ? 3.271 -10.621 -17.445 1.00 68.69 374 GLU A O 1
ATOM 2954 N N . ASN A 1 375 ? 1.969 -12.036 -16.287 1.00 61.91 375 ASN A N 1
ATOM 2955 C CA . ASN A 1 375 ? 1.587 -12.899 -17.420 1.00 61.91 375 ASN A CA 1
ATOM 2956 C C . ASN A 1 375 ? 2.765 -13.456 -18.252 1.00 61.91 375 ASN A C 1
ATOM 2958 O O . ASN A 1 375 ? 2.590 -13.782 -19.425 1.00 61.91 375 ASN A O 1
ATOM 2962 N N . GLY A 1 376 ? 3.966 -13.554 -17.671 1.00 54.22 376 GLY A N 1
ATOM 2963 C CA . GLY A 1 376 ? 5.177 -14.003 -18.371 1.00 54.22 376 GLY A CA 1
ATOM 2964 C C . GLY A 1 376 ? 5.674 -13.050 -19.468 1.00 54.22 376 GLY A C 1
ATOM 2965 O O . GLY A 1 376 ? 6.518 -13.442 -20.263 1.00 54.22 376 GLY A O 1
ATOM 2966 N N . LEU A 1 377 ? 5.146 -11.820 -19.533 1.00 52.44 377 LEU A N 1
ATOM 2967 C CA . LEU A 1 377 ? 5.472 -10.826 -20.566 1.00 52.44 377 LEU A CA 1
ATOM 2968 C C . LEU A 1 377 ? 6.609 -9.876 -20.164 1.00 52.44 377 LEU A C 1
ATOM 2970 O O . LEU A 1 377 ? 7.102 -9.130 -21.004 1.00 52.44 377 LEU A O 1
ATOM 2974 N N . GLN A 1 378 ? 6.993 -9.868 -18.889 1.00 58.41 378 GLN A N 1
ATOM 2975 C CA . GLN A 1 378 ? 8.032 -9.002 -18.336 1.00 58.41 378 GLN A CA 1
ATOM 2976 C C . GLN A 1 378 ? 9.277 -9.828 -18.058 1.00 58.41 378 GLN A C 1
ATOM 2978 O O . GLN A 1 378 ? 9.515 -10.257 -16.932 1.00 58.41 378 GLN A O 1
ATOM 2983 N N . GLU A 1 379 ? 10.051 -10.084 -19.107 1.00 57.66 379 GLU A N 1
ATOM 2984 C CA . GLU A 1 379 ? 11.407 -10.597 -18.943 1.00 57.66 379 GLU A CA 1
ATOM 2985 C C . GLU A 1 379 ? 12.239 -9.483 -18.267 1.00 57.66 379 GLU A C 1
ATOM 2987 O O . GLU A 1 379 ? 12.340 -8.365 -18.773 1.00 57.66 379 GLU A O 1
ATOM 2992 N N . ASP A 1 380 ? 12.759 -9.758 -17.066 1.00 61.69 380 ASP A N 1
ATOM 2993 C CA . ASP A 1 380 ? 13.764 -8.955 -16.348 1.00 61.69 380 ASP A CA 1
ATOM 2994 C C . ASP A 1 380 ? 13.397 -7.505 -15.922 1.00 61.69 380 ASP A C 1
ATOM 2996 O O . ASP A 1 380 ? 14.281 -6.740 -15.528 1.00 61.69 380 ASP A O 1
ATOM 3000 N N . SER A 1 381 ? 12.119 -7.098 -15.949 1.00 72.12 381 SER A N 1
ATOM 3001 C CA . SER A 1 381 ? 11.677 -5.745 -15.541 1.00 72.12 381 SER A CA 1
ATOM 3002 C C . SER A 1 381 ? 10.998 -5.733 -14.165 1.00 72.12 381 SER A C 1
ATOM 3004 O O . SER A 1 381 ? 9.958 -6.363 -13.992 1.00 72.12 381 SER A O 1
ATOM 3006 N N . LEU A 1 382 ? 11.546 -4.985 -13.195 1.00 77.25 382 LEU A N 1
ATOM 3007 C CA . LEU A 1 382 ? 11.051 -4.990 -11.806 1.00 77.25 382 LEU A CA 1
ATOM 3008 C C . LEU A 1 382 ? 10.080 -3.854 -11.446 1.00 77.25 382 LEU A C 1
ATOM 3010 O O . LEU A 1 382 ? 9.368 -3.958 -10.451 1.00 77.25 382 LEU A O 1
ATOM 3014 N N . TRP A 1 383 ? 10.026 -2.759 -12.209 1.00 81.44 383 TRP A N 1
ATOM 3015 C CA . TRP A 1 383 ? 9.139 -1.617 -11.924 1.00 81.44 383 TRP A CA 1
ATOM 3016 C C . TRP A 1 383 ? 9.356 -0.971 -10.547 1.00 81.44 383 TRP A C 1
ATOM 3018 O O . TRP A 1 383 ? 8.412 -0.533 -9.878 1.00 81.44 383 TRP A O 1
ATOM 3028 N N . ILE A 1 384 ? 10.624 -0.905 -10.139 1.00 86.00 384 ILE A N 1
ATOM 3029 C CA . ILE A 1 384 ? 11.108 -0.238 -8.934 1.00 86.00 384 ILE A CA 1
ATOM 3030 C C . ILE A 1 384 ? 11.788 1.073 -9.341 1.00 86.00 384 ILE A C 1
ATOM 3032 O O . ILE A 1 384 ? 12.876 1.073 -9.922 1.00 86.00 384 ILE A O 1
ATOM 3036 N N . LEU A 1 385 ? 11.170 2.204 -9.002 1.00 83.81 385 LEU A N 1
ATOM 3037 C CA . LEU A 1 385 ? 11.780 3.522 -9.149 1.00 83.81 385 LEU A CA 1
ATOM 3038 C C . LEU A 1 385 ? 12.589 3.859 -7.904 1.00 83.81 385 LEU A C 1
ATOM 3040 O O . LEU A 1 385 ? 12.034 4.018 -6.820 1.00 83.81 385 LEU A O 1
ATOM 3044 N N . LYS A 1 386 ? 13.899 4.028 -8.070 1.00 83.75 386 LYS A N 1
ATOM 3045 C CA . LYS A 1 386 ? 14.740 4.654 -7.048 1.00 83.75 386 LYS A CA 1
ATOM 3046 C C . LYS A 1 386 ? 14.517 6.166 -7.090 1.00 83.75 386 LYS A C 1
ATOM 3048 O O . LYS A 1 386 ? 14.644 6.763 -8.156 1.00 83.75 386 LYS A O 1
ATOM 3053 N N . THR A 1 387 ? 14.152 6.770 -5.963 1.00 81.31 387 THR A N 1
ATOM 3054 C CA . THR A 1 387 ? 13.846 8.206 -5.864 1.00 81.31 387 THR A CA 1
ATOM 3055 C C . THR A 1 387 ? 14.910 8.937 -5.046 1.00 81.31 387 THR A C 1
ATOM 3057 O O . THR A 1 387 ? 15.597 8.339 -4.219 1.00 81.31 387 THR A O 1
ATOM 3060 N N . ASP A 1 388 ? 15.010 10.256 -5.228 1.00 79.81 388 ASP A N 1
ATOM 3061 C CA . ASP A 1 388 ? 15.848 11.129 -4.390 1.00 79.81 388 ASP A CA 1
ATOM 3062 C C . ASP A 1 388 ? 15.192 11.469 -3.030 1.00 79.81 388 ASP A C 1
ATOM 3064 O O . ASP A 1 388 ? 15.669 12.334 -2.292 1.00 79.81 388 ASP A O 1
ATOM 3068 N N . GLU A 1 389 ? 14.083 10.816 -2.664 1.00 82.75 389 GLU A N 1
ATOM 3069 C CA . GLU A 1 389 ? 13.414 11.058 -1.384 1.00 82.75 389 GLU A CA 1
ATOM 3070 C C . GLU A 1 389 ? 14.311 10.629 -0.211 1.00 82.75 389 GLU A C 1
ATOM 3072 O O . GLU A 1 389 ? 14.805 9.502 -0.174 1.00 82.75 389 GLU A O 1
ATOM 3077 N N . GLY A 1 390 ? 14.533 11.529 0.753 1.00 81.75 390 GLY A N 1
ATOM 3078 C CA . GLY A 1 390 ? 15.430 11.296 1.895 1.00 81.75 390 GLY A CA 1
ATOM 3079 C C . GLY A 1 390 ? 16.921 11.500 1.599 1.00 81.75 390 GLY A C 1
ATOM 3080 O O . GLY A 1 390 ? 17.751 11.265 2.481 1.00 81.75 390 GLY A O 1
ATOM 3081 N N . LYS A 1 391 ? 17.275 11.941 0.385 1.00 84.50 391 LYS A N 1
ATOM 3082 C CA . LYS A 1 391 ? 18.649 12.284 0.010 1.00 84.50 391 LYS A CA 1
ATOM 3083 C C . LYS A 1 391 ? 19.121 13.546 0.720 1.00 84.50 391 LYS A C 1
ATOM 3085 O O . LYS A 1 391 ? 18.431 14.566 0.725 1.00 84.50 391 LYS A O 1
ATOM 3090 N N . LYS A 1 392 ? 20.352 13.503 1.231 1.00 76.25 392 LYS A N 1
ATOM 3091 C CA . LYS A 1 392 ? 21.037 14.672 1.790 1.00 76.25 392 LYS A CA 1
ATOM 3092 C C . LYS A 1 392 ? 21.249 15.745 0.722 1.00 76.25 392 LYS A C 1
ATOM 3094 O O . LYS A 1 392 ? 21.941 15.497 -0.263 1.00 76.25 392 LYS A O 1
ATOM 3099 N N . ILE A 1 393 ? 20.715 16.944 0.950 1.00 74.50 393 ILE A N 1
ATOM 3100 C CA . ILE A 1 393 ? 20.986 18.123 0.114 1.00 74.50 393 ILE A CA 1
ATOM 3101 C C . ILE A 1 393 ? 21.855 19.105 0.905 1.00 74.50 393 ILE A C 1
ATOM 3103 O O . ILE A 1 393 ? 21.447 19.617 1.950 1.00 74.50 393 ILE A O 1
ATOM 3107 N N . ASP A 1 394 ? 23.064 19.370 0.408 1.00 69.00 394 ASP A N 1
ATOM 3108 C CA . ASP A 1 394 ? 24.009 20.276 1.063 1.00 69.00 394 ASP A CA 1
ATOM 3109 C C . ASP A 1 394 ? 23.420 21.688 1.219 1.00 69.00 394 ASP A C 1
ATOM 3111 O O . ASP A 1 394 ? 22.925 22.297 0.271 1.00 69.00 394 ASP A O 1
ATOM 3115 N N . GLY A 1 395 ? 23.485 22.223 2.441 1.00 60.62 395 GLY A N 1
ATOM 3116 C CA . GLY A 1 395 ? 23.004 23.570 2.766 1.00 60.62 395 GLY A CA 1
ATOM 3117 C C . GLY A 1 395 ? 21.510 23.683 3.092 1.00 60.62 395 GLY A C 1
ATOM 3118 O O . GLY A 1 395 ? 21.065 24.785 3.411 1.00 60.62 395 GLY A O 1
ATOM 3119 N N . GLN A 1 396 ? 20.744 22.585 3.071 1.00 67.69 396 GLN A N 1
ATOM 3120 C CA . GLN A 1 396 ? 19.345 22.561 3.513 1.00 67.69 396 GLN A CA 1
ATOM 3121 C C . GLN A 1 396 ? 19.190 21.800 4.833 1.00 67.69 396 GLN A C 1
ATOM 3123 O O . GLN A 1 396 ? 19.792 20.749 5.045 1.00 67.69 396 GLN A O 1
ATOM 3128 N N . GLN A 1 397 ? 18.372 22.339 5.738 1.00 57.53 397 GLN A N 1
ATOM 3129 C CA . GLN A 1 397 ? 17.978 21.643 6.958 1.00 57.53 397 GLN A CA 1
ATOM 3130 C C . GLN A 1 397 ? 16.821 20.698 6.604 1.00 57.53 397 GLN A C 1
ATOM 3132 O O . GLN A 1 397 ? 15.788 21.155 6.121 1.00 57.53 397 GLN A O 1
ATOM 3137 N N . GLN A 1 398 ? 17.024 19.393 6.780 1.00 62.31 398 GLN A N 1
ATOM 3138 C CA . GLN A 1 398 ? 16.070 18.340 6.423 1.00 62.31 398 GLN A CA 1
ATOM 3139 C C . GLN A 1 398 ? 15.811 17.450 7.643 1.00 62.31 398 GLN A C 1
ATOM 3141 O O . GLN A 1 398 ? 16.749 17.120 8.370 1.00 62.31 398 GLN A O 1
ATOM 3146 N N . ASP A 1 399 ? 14.552 17.065 7.853 1.00 59.69 399 ASP A N 1
ATOM 3147 C CA . ASP A 1 399 ? 14.129 16.311 9.042 1.00 59.69 399 ASP A CA 1
ATOM 3148 C C . ASP A 1 399 ? 14.573 14.840 9.011 1.00 59.69 399 ASP A C 1
ATOM 3150 O O . ASP A 1 399 ? 14.863 14.256 10.053 1.00 59.69 399 ASP A O 1
ATOM 3154 N N . ILE A 1 400 ? 14.659 14.236 7.820 1.00 66.06 400 ILE A N 1
ATOM 3155 C CA . ILE A 1 400 ? 15.068 12.840 7.625 1.00 66.06 400 ILE A CA 1
ATOM 3156 C C . ILE A 1 400 ? 16.076 12.789 6.479 1.00 66.06 400 ILE A C 1
ATOM 3158 O O . ILE A 1 400 ? 15.757 13.154 5.347 1.00 66.06 400 ILE A O 1
ATOM 3162 N N . VAL A 1 401 ? 17.292 12.335 6.782 1.00 74.88 401 VAL A N 1
ATOM 3163 C CA . VAL A 1 401 ? 18.400 12.261 5.829 1.00 74.88 401 VAL A CA 1
ATOM 3164 C C . VAL A 1 401 ? 19.078 10.909 5.941 1.00 74.88 401 VAL A C 1
ATOM 3166 O O . VAL A 1 401 ? 19.516 10.512 7.021 1.00 74.88 401 VAL A O 1
ATOM 3169 N N . TYR A 1 402 ? 19.223 10.238 4.807 1.00 78.88 402 TYR A N 1
ATOM 3170 C CA . TYR A 1 402 ? 19.953 8.985 4.695 1.00 78.88 402 TYR A CA 1
ATOM 3171 C C . TYR A 1 402 ? 21.108 9.139 3.703 1.00 78.88 402 TYR A C 1
ATOM 3173 O O . TYR A 1 402 ? 21.001 9.827 2.689 1.00 78.88 402 TYR A O 1
ATOM 3181 N N . GLU A 1 403 ? 22.229 8.483 3.996 1.00 79.62 403 GLU A N 1
ATOM 3182 C CA . GLU A 1 403 ? 23.424 8.510 3.136 1.00 79.62 403 GLU A CA 1
ATOM 3183 C C . GLU A 1 403 ? 23.414 7.405 2.074 1.00 79.62 403 GLU A C 1
ATOM 3185 O O . GLU A 1 403 ? 24.192 7.440 1.125 1.00 79.62 403 GLU A O 1
ATOM 3190 N N . ILE A 1 404 ? 22.545 6.408 2.242 1.00 85.25 404 ILE A N 1
ATOM 3191 C CA . ILE A 1 404 ? 22.529 5.191 1.436 1.00 85.25 404 ILE A CA 1
ATOM 3192 C C . ILE A 1 404 ? 21.322 5.234 0.503 1.00 85.25 404 ILE A C 1
ATOM 3194 O O . ILE A 1 404 ? 20.195 5.402 0.959 1.00 85.25 404 ILE A O 1
ATOM 3198 N N . GLU A 1 405 ? 21.550 5.057 -0.794 1.00 89.12 405 GLU A N 1
ATOM 3199 C CA . GLU A 1 405 ? 20.488 4.897 -1.793 1.00 89.12 405 GLU A CA 1
ATOM 3200 C C . GLU A 1 405 ? 19.691 3.604 -1.596 1.00 89.12 405 GLU A C 1
ATOM 3202 O O . GLU A 1 405 ? 20.147 2.669 -0.939 1.00 89.12 405 GLU A O 1
ATOM 3207 N N . CYS A 1 406 ? 18.520 3.516 -2.228 1.00 90.44 406 CYS A N 1
ATOM 3208 C CA . CYS A 1 406 ? 17.730 2.289 -2.231 1.00 90.44 406 CYS A CA 1
ATOM 3209 C C . CYS A 1 406 ? 18.548 1.066 -2.692 1.00 90.44 406 CYS A C 1
ATOM 3211 O O . CYS A 1 406 ? 19.071 1.015 -3.818 1.00 90.44 406 CYS A O 1
ATOM 3213 N N . GLN A 1 407 ? 18.606 0.050 -1.828 1.00 92.69 407 GLN A N 1
ATOM 3214 C CA . GLN A 1 407 ? 19.340 -1.192 -2.064 1.00 92.69 407 GLN A CA 1
ATOM 3215 C C . GLN A 1 407 ? 18.412 -2.325 -2.508 1.00 92.69 407 GLN A C 1
ATOM 3217 O O . GLN A 1 407 ? 17.395 -2.596 -1.871 1.00 92.69 407 GLN A O 1
ATOM 3222 N N . LEU A 1 408 ? 18.812 -3.041 -3.559 1.00 91.69 408 LEU A N 1
ATOM 3223 C CA . LEU A 1 408 ? 18.169 -4.280 -3.997 1.00 91.69 408 LEU A CA 1
ATOM 3224 C C . LEU A 1 408 ? 19.005 -5.478 -3.541 1.00 91.69 408 LEU A C 1
ATOM 3226 O O . LEU A 1 408 ? 20.231 -5.469 -3.676 1.00 91.69 408 LEU A O 1
ATOM 3230 N N . ALA A 1 409 ? 18.357 -6.493 -2.978 1.00 89.62 409 ALA A N 1
ATOM 3231 C CA . ALA A 1 409 ? 19.016 -7.663 -2.410 1.00 89.62 409 ALA A CA 1
ATOM 3232 C C . ALA A 1 409 ? 18.471 -8.985 -2.972 1.00 89.62 409 ALA A C 1
ATOM 3234 O O . ALA A 1 409 ? 17.400 -9.038 -3.573 1.00 89.62 409 ALA A O 1
ATOM 3235 N N . GLU A 1 410 ? 19.230 -10.060 -2.730 1.00 86.94 410 GLU A N 1
ATOM 3236 C CA . GLU A 1 410 ? 18.886 -11.445 -3.089 1.00 86.94 410 GLU A CA 1
ATOM 3237 C C . GLU A 1 410 ? 18.544 -11.614 -4.575 1.00 86.94 410 GLU A C 1
ATOM 3239 O O . GLU A 1 410 ? 19.379 -11.274 -5.411 1.00 86.94 410 GLU A O 1
ATOM 3244 N N . GLY A 1 411 ? 17.350 -12.122 -4.906 1.00 80.69 411 GLY A N 1
ATOM 3245 C CA . GLY A 1 411 ? 16.901 -12.352 -6.282 1.00 80.69 411 GLY A CA 1
ATOM 3246 C C . GLY A 1 411 ? 16.857 -11.088 -7.145 1.00 80.69 411 GLY A C 1
ATOM 3247 O O . GLY A 1 411 ? 16.823 -11.188 -8.366 1.00 80.69 411 GLY A O 1
ATOM 3248 N N . LEU A 1 412 ? 16.922 -9.903 -6.528 1.00 85.88 412 LEU A N 1
ATOM 3249 C CA . LEU A 1 412 ? 16.971 -8.618 -7.225 1.00 85.88 412 LEU A CA 1
ATOM 3250 C C . LEU A 1 412 ? 18.393 -8.062 -7.398 1.00 85.88 412 LEU A C 1
ATOM 3252 O O . LEU A 1 412 ? 18.558 -7.007 -8.003 1.00 85.88 412 LEU A O 1
ATOM 3256 N N . ARG A 1 413 ? 19.426 -8.700 -6.831 1.00 82.56 413 ARG A N 1
ATOM 3257 C CA . ARG A 1 413 ? 20.787 -8.134 -6.795 1.00 82.56 413 ARG A CA 1
ATOM 3258 C C . ARG A 1 413 ? 21.424 -8.027 -8.179 1.00 82.56 413 ARG A C 1
ATOM 3260 O O . ARG A 1 413 ? 22.127 -7.057 -8.446 1.00 82.56 413 ARG A O 1
ATOM 3267 N N . ASP A 1 414 ? 21.176 -9.022 -9.023 1.00 77.31 414 ASP A N 1
ATOM 3268 C CA . ASP A 1 414 ? 21.852 -9.187 -10.314 1.00 77.31 414 ASP A CA 1
ATOM 3269 C C . ASP A 1 414 ? 20.985 -8.722 -11.497 1.00 77.31 414 ASP A C 1
ATOM 3271 O O . ASP A 1 414 ? 21.300 -8.989 -12.658 1.00 77.31 414 ASP A O 1
ATOM 3275 N N . VAL A 1 415 ? 19.882 -8.018 -11.219 1.00 78.19 415 VAL A N 1
ATOM 3276 C CA . VAL A 1 415 ? 19.014 -7.477 -12.267 1.00 78.19 415 VAL A CA 1
ATOM 3277 C C . VAL A 1 415 ? 19.711 -6.356 -13.021 1.00 78.19 415 VAL A C 1
ATOM 3279 O O . VAL A 1 415 ? 20.330 -5.460 -12.446 1.00 78.19 415 VAL A O 1
ATOM 3282 N N . LYS A 1 416 ? 19.576 -6.396 -14.344 1.00 73.50 416 LYS A N 1
ATOM 3283 C CA . LYS A 1 416 ? 20.158 -5.407 -15.251 1.00 73.50 416 LYS A CA 1
ATOM 3284 C C . LYS A 1 416 ? 19.626 -3.999 -14.992 1.00 73.50 416 LYS A C 1
ATOM 3286 O O . LYS A 1 416 ? 20.386 -3.041 -15.051 1.00 73.50 416 LYS A O 1
ATOM 3291 N N . SER A 1 417 ? 18.336 -3.867 -14.704 1.00 76.06 417 SER A N 1
ATOM 3292 C CA . SER A 1 417 ? 17.693 -2.578 -14.470 1.00 76.06 417 SER A CA 1
ATOM 3293 C C . SER A 1 417 ? 16.559 -2.735 -13.457 1.00 76.06 417 SER A C 1
ATOM 3295 O O . SER A 1 417 ? 15.779 -3.681 -13.568 1.00 76.06 417 SER A O 1
ATOM 3297 N N . PRO A 1 418 ? 16.430 -1.826 -12.473 1.00 75.94 418 PRO A N 1
ATOM 3298 C CA . PRO A 1 418 ? 15.375 -1.897 -11.468 1.00 75.94 418 PRO A CA 1
ATOM 3299 C C . PRO A 1 418 ? 14.006 -1.446 -11.992 1.00 75.94 418 PRO A C 1
ATOM 3301 O O . PRO A 1 418 ? 12.993 -1.763 -11.384 1.00 75.94 418 PRO A O 1
ATOM 3304 N N . LEU A 1 419 ? 13.942 -0.708 -13.101 1.00 74.19 419 LEU A N 1
ATOM 3305 C CA . LEU A 1 419 ? 12.687 -0.139 -13.594 1.00 74.19 419 LEU A CA 1
ATOM 3306 C C . LEU A 1 419 ? 12.142 -0.968 -14.762 1.00 74.19 419 LEU A C 1
ATOM 3308 O O . LEU A 1 419 ? 11.074 -1.561 -14.650 1.00 74.19 419 LEU A O 1
ATOM 3312 N N . PHE A 1 420 ? 12.902 -1.050 -15.852 1.00 74.69 420 PHE A N 1
ATOM 3313 C CA . PHE A 1 420 ? 12.574 -1.838 -17.039 1.00 74.69 420 PHE A CA 1
ATOM 3314 C C . PHE A 1 420 ? 13.804 -2.040 -17.924 1.00 74.69 420 PHE A C 1
ATOM 3316 O O . PHE A 1 420 ? 14.803 -1.321 -17.793 1.00 74.69 420 PHE A O 1
ATOM 3323 N N . ILE A 1 421 ? 13.697 -2.992 -18.849 1.00 78.00 421 ILE A N 1
ATOM 3324 C CA . ILE A 1 421 ? 14.659 -3.205 -19.929 1.00 78.00 421 ILE A CA 1
ATOM 3325 C C . ILE A 1 421 ? 13.952 -2.915 -21.256 1.00 78.00 421 ILE A C 1
ATOM 3327 O O . ILE A 1 421 ? 13.051 -3.665 -21.636 1.00 78.00 421 ILE A O 1
ATOM 3331 N N . PRO A 1 422 ? 14.295 -1.813 -21.946 1.00 79.62 422 PRO A N 1
ATOM 3332 C CA . PRO A 1 422 ? 13.693 -1.514 -23.232 1.00 79.62 422 PRO A CA 1
ATOM 3333 C C . PRO A 1 422 ? 14.320 -2.388 -24.324 1.00 79.62 422 PRO A C 1
ATOM 3335 O O . PRO A 1 422 ? 15.539 -2.563 -24.361 1.00 79.62 422 PRO A O 1
ATOM 3338 N N . HIS A 1 423 ? 13.486 -2.877 -25.238 1.00 81.88 423 HIS A N 1
ATOM 3339 C CA . HIS A 1 423 ? 13.912 -3.645 -26.407 1.00 81.88 423 HIS A CA 1
ATOM 3340 C C . HIS A 1 423 ? 13.518 -2.922 -27.679 1.00 81.88 423 HIS A C 1
ATOM 3342 O O . HIS A 1 423 ? 12.386 -2.443 -27.791 1.00 81.88 423 HIS A O 1
ATOM 3348 N N . ILE A 1 424 ? 14.428 -2.890 -28.650 1.00 86.56 424 ILE A N 1
ATOM 3349 C CA . ILE A 1 424 ? 14.098 -2.426 -29.994 1.00 86.56 424 ILE A CA 1
ATOM 3350 C C . ILE A 1 424 ? 13.880 -3.642 -30.893 1.00 86.56 424 ILE A C 1
ATOM 3352 O O . ILE A 1 424 ? 14.788 -4.450 -31.078 1.00 86.56 424 ILE A O 1
ATOM 3356 N N . ASP A 1 425 ? 12.690 -3.746 -31.479 1.00 85.75 425 ASP A N 1
ATOM 3357 C CA . ASP A 1 425 ? 12.346 -4.834 -32.396 1.00 85.75 425 ASP A CA 1
ATOM 3358 C C . ASP A 1 425 ? 12.562 -4.410 -33.862 1.00 85.75 425 ASP A C 1
ATOM 3360 O O . ASP A 1 425 ? 13.060 -5.191 -34.675 1.00 85.75 425 ASP A O 1
ATOM 3364 N N . GLU A 1 426 ? 12.223 -3.164 -34.216 1.00 87.19 426 GLU A N 1
ATOM 3365 C CA . GLU A 1 426 ? 12.329 -2.644 -35.584 1.00 87.19 426 GLU A CA 1
ATOM 3366 C C . GLU A 1 426 ? 12.599 -1.131 -35.611 1.00 87.19 426 GLU A C 1
ATOM 3368 O O . GLU A 1 426 ? 12.124 -0.374 -34.764 1.00 87.19 426 GLU A O 1
ATOM 3373 N N . VAL A 1 427 ? 13.355 -0.669 -36.616 1.00 86.62 427 VAL A N 1
ATOM 3374 C CA . VAL A 1 427 ? 13.622 0.759 -36.836 1.00 86.62 427 VAL A CA 1
ATOM 3375 C C . VAL A 1 427 ? 13.502 1.110 -38.313 1.00 86.62 427 VAL A C 1
ATOM 3377 O O . VAL A 1 427 ? 14.185 0.538 -39.165 1.00 86.62 427 VAL A O 1
ATOM 3380 N N . ASN A 1 428 ? 12.680 2.114 -38.607 1.00 86.00 428 ASN A N 1
ATOM 3381 C CA . ASN A 1 428 ? 12.418 2.595 -39.958 1.00 86.00 428 ASN A CA 1
ATOM 3382 C C . ASN A 1 428 ? 12.729 4.084 -40.072 1.00 86.00 428 ASN A C 1
ATOM 3384 O O . ASN A 1 428 ? 12.358 4.870 -39.207 1.00 86.00 428 ASN A O 1
ATOM 3388 N N . GLY A 1 429 ? 13.402 4.483 -41.151 1.00 82.94 429 GLY A N 1
ATOM 3389 C CA . GLY A 1 429 ? 13.756 5.876 -41.404 1.00 82.94 429 GLY A CA 1
ATOM 3390 C C . GLY A 1 429 ? 13.200 6.386 -42.728 1.00 82.94 429 GLY A C 1
ATOM 3391 O O . GLY A 1 429 ? 13.336 5.742 -43.774 1.00 82.94 429 GLY A O 1
ATOM 3392 N N . ILE A 1 430 ? 12.643 7.592 -42.714 1.00 81.62 430 ILE A N 1
ATOM 3393 C CA . ILE A 1 430 ? 12.332 8.356 -43.924 1.00 81.62 430 ILE A CA 1
ATOM 3394 C C . ILE A 1 430 ? 13.052 9.701 -43.893 1.00 81.62 430 ILE A C 1
ATOM 3396 O O . ILE A 1 430 ? 13.422 10.217 -42.845 1.00 81.62 430 ILE A O 1
ATOM 3400 N N . MET A 1 431 ? 13.302 10.265 -45.071 1.00 74.69 431 MET A N 1
ATOM 3401 C CA . MET A 1 431 ? 13.891 11.598 -45.168 1.00 74.69 431 MET A CA 1
ATOM 3402 C C . MET A 1 431 ? 12.864 12.640 -44.724 1.00 74.69 431 MET A C 1
ATOM 3404 O O . MET A 1 431 ? 11.737 12.618 -45.221 1.00 74.69 431 MET A O 1
ATOM 3408 N N . SER A 1 432 ? 13.273 13.548 -43.836 1.00 72.62 432 SER A N 1
ATOM 3409 C CA . SER A 1 432 ? 12.397 14.601 -43.318 1.00 72.62 432 SER A CA 1
ATOM 3410 C C . SER A 1 432 ? 11.874 15.500 -44.443 1.00 72.62 432 SER A C 1
ATOM 3412 O O . SER A 1 432 ? 12.528 15.676 -45.479 1.00 72.62 432 SER A O 1
ATOM 3414 N N . GLN A 1 433 ? 10.698 16.107 -44.251 1.00 74.88 433 GLN A N 1
ATOM 3415 C CA . GLN A 1 433 ? 10.058 16.947 -45.280 1.00 74.88 433 GLN A CA 1
ATOM 3416 C C . GLN A 1 433 ? 10.938 18.124 -45.737 1.00 74.88 433 GLN A C 1
ATOM 3418 O O . GLN A 1 433 ? 10.984 18.454 -46.924 1.00 74.88 433 GLN A O 1
ATOM 3423 N N . ASP A 1 434 ? 11.675 18.728 -44.806 1.00 71.56 434 ASP A N 1
ATOM 3424 C CA . ASP A 1 434 ? 12.625 19.815 -45.068 1.00 71.56 434 ASP A CA 1
ATOM 3425 C C . ASP A 1 434 ? 13.969 19.341 -45.651 1.00 71.56 434 ASP A C 1
ATOM 3427 O O . ASP A 1 434 ? 14.787 20.165 -46.059 1.00 71.56 434 ASP A O 1
ATOM 3431 N N . LYS A 1 435 ? 14.183 18.021 -45.747 1.00 70.81 435 LYS A N 1
ATOM 3432 C CA . LYS A 1 435 ? 15.410 17.364 -46.230 1.00 70.81 435 LYS A CA 1
ATOM 3433 C C . LYS A 1 435 ? 16.662 17.688 -45.408 1.00 70.81 435 LYS A C 1
ATOM 3435 O O . LYS A 1 435 ? 17.776 17.511 -45.905 1.00 70.81 435 LYS A O 1
ATOM 3440 N N . LEU A 1 436 ? 16.492 18.146 -44.168 1.00 69.69 436 LEU A N 1
ATOM 3441 C CA . LEU A 1 436 ? 17.582 18.473 -43.241 1.00 69.69 436 LEU A CA 1
ATOM 3442 C C . LEU A 1 436 ? 17.885 17.338 -42.246 1.00 69.69 436 LEU A C 1
ATOM 3444 O O . LEU A 1 436 ? 18.752 17.489 -41.383 1.00 69.69 436 LEU A O 1
ATOM 3448 N N . GLY A 1 437 ? 17.188 16.204 -42.356 1.00 75.56 437 GLY A N 1
ATOM 3449 C CA . GLY A 1 437 ? 17.289 15.112 -41.396 1.00 75.56 437 GLY A CA 1
ATOM 3450 C C . GLY A 1 437 ? 16.559 13.831 -41.789 1.00 75.56 437 GLY A C 1
ATOM 3451 O O . GLY A 1 437 ? 16.157 13.644 -42.943 1.00 75.56 437 GLY A O 1
ATOM 3452 N N . LEU A 1 438 ? 16.411 12.945 -40.804 1.00 78.31 438 LEU A N 1
ATOM 3453 C CA . LEU A 1 438 ? 15.599 11.734 -40.885 1.00 78.31 438 LEU A CA 1
ATOM 3454 C C . LEU A 1 438 ? 14.496 11.790 -39.832 1.00 78.31 438 LEU A C 1
ATOM 3456 O O . LEU A 1 438 ? 14.765 12.116 -38.675 1.00 78.31 438 LEU A O 1
ATOM 3460 N N . ASP A 1 439 ? 13.295 11.401 -40.239 1.00 82.12 439 ASP A N 1
ATOM 3461 C CA . ASP A 1 439 ? 12.223 11.041 -39.321 1.00 82.12 439 ASP A CA 1
ATOM 3462 C C . ASP A 1 439 ? 12.326 9.524 -39.120 1.00 82.12 439 ASP A C 1
ATOM 3464 O O . ASP A 1 439 ? 12.222 8.748 -40.077 1.00 82.12 439 ASP A O 1
ATOM 3468 N N . ILE A 1 440 ? 12.650 9.109 -37.897 1.00 86.19 440 ILE A N 1
ATOM 3469 C CA . ILE A 1 440 ? 12.937 7.719 -37.542 1.00 86.19 440 ILE A CA 1
ATOM 3470 C C . ILE A 1 440 ? 11.826 7.226 -36.625 1.00 86.19 440 ILE A C 1
ATOM 3472 O O . ILE A 1 440 ? 11.616 7.793 -35.557 1.00 86.19 440 ILE A O 1
ATOM 3476 N N . THR A 1 441 ? 11.157 6.152 -37.025 1.00 87.88 441 THR A N 1
ATOM 3477 C CA . THR A 1 441 ? 10.173 5.435 -36.214 1.00 87.88 441 THR A CA 1
ATOM 3478 C C . THR A 1 441 ? 10.827 4.200 -35.612 1.00 87.88 441 THR A C 1
ATOM 3480 O O . THR A 1 441 ? 11.428 3.394 -36.324 1.00 87.88 441 THR A O 1
ATOM 3483 N N . ILE A 1 442 ? 10.708 4.065 -34.297 1.00 86.69 442 ILE A N 1
ATOM 3484 C CA . ILE A 1 442 ? 11.275 2.984 -33.494 1.00 86.69 442 ILE A CA 1
ATOM 3485 C C . ILE A 1 442 ? 10.111 2.176 -32.944 1.00 86.69 442 ILE A C 1
ATOM 3487 O O . ILE A 1 442 ? 9.221 2.742 -32.311 1.00 86.69 442 ILE A O 1
ATOM 3491 N N . ILE A 1 443 ? 10.130 0.871 -33.194 1.00 84.75 443 ILE A N 1
ATOM 3492 C CA . ILE A 1 443 ? 9.136 -0.093 -32.730 1.00 84.75 443 ILE A CA 1
ATOM 3493 C C . ILE A 1 443 ? 9.837 -1.087 -31.805 1.00 84.75 443 ILE A C 1
ATOM 3495 O O . ILE A 1 443 ? 10.945 -1.544 -32.091 1.00 84.75 443 ILE A O 1
ATOM 3499 N N . GLY A 1 444 ? 9.212 -1.420 -30.684 1.00 82.12 444 GLY A N 1
ATOM 3500 C CA . GLY A 1 444 ? 9.832 -2.259 -29.671 1.00 82.12 444 GLY A CA 1
ATOM 3501 C C . GLY A 1 444 ? 8.908 -2.632 -28.524 1.00 82.12 444 GLY A C 1
ATOM 3502 O O . GLY A 1 444 ? 7.683 -2.544 -28.624 1.00 82.12 444 GLY A O 1
ATOM 3503 N N . ARG A 1 445 ? 9.512 -3.031 -27.404 1.00 78.12 445 ARG A N 1
ATOM 3504 C CA . ARG A 1 445 ? 8.818 -3.419 -26.169 1.00 78.12 445 ARG A CA 1
ATOM 3505 C C . ARG A 1 445 ? 9.403 -2.661 -24.987 1.00 78.12 445 ARG A C 1
ATOM 3507 O O . ARG A 1 445 ? 10.605 -2.407 -24.940 1.00 78.12 445 ARG A O 1
ATOM 3514 N N . HIS A 1 446 ? 8.542 -2.322 -24.029 1.00 73.38 446 HIS A N 1
ATOM 3515 C CA . HIS A 1 446 ? 8.915 -1.576 -22.822 1.00 73.38 446 HIS A CA 1
ATOM 3516 C C . HIS A 1 446 ? 9.599 -0.233 -23.143 1.00 73.38 446 HIS A C 1
ATOM 3518 O O . HIS A 1 446 ? 10.535 0.183 -22.461 1.00 73.38 446 HIS A O 1
ATOM 3524 N N . LEU A 1 447 ? 9.136 0.451 -24.199 1.00 74.31 447 LEU A N 1
ATOM 3525 C CA . LEU A 1 447 ? 9.599 1.788 -24.565 1.00 74.31 447 LEU A CA 1
ATOM 3526 C C . LEU A 1 447 ? 8.885 2.798 -23.671 1.00 74.31 447 LEU A C 1
ATOM 3528 O O . LEU A 1 447 ? 7.846 3.355 -24.025 1.00 74.31 447 LEU A O 1
ATOM 3532 N N . ILE A 1 448 ? 9.412 2.985 -22.466 1.00 68.19 448 ILE A N 1
ATOM 3533 C CA . ILE A 1 448 ? 8.766 3.844 -21.478 1.00 68.19 448 ILE A CA 1
ATOM 3534 C C . ILE A 1 448 ? 9.166 5.275 -21.741 1.00 68.19 448 ILE A C 1
ATOM 3536 O O . ILE A 1 448 ? 10.349 5.614 -21.785 1.00 68.19 448 ILE A O 1
ATOM 3540 N N . ARG A 1 449 ? 8.147 6.113 -21.921 1.00 60.84 449 ARG A N 1
ATOM 3541 C CA . ARG A 1 449 ? 8.351 7.521 -22.215 1.00 60.84 449 ARG A CA 1
ATOM 3542 C C . ARG A 1 449 ? 9.048 8.236 -21.085 1.00 60.84 449 ARG A C 1
ATOM 3544 O O . ARG A 1 449 ? 9.954 8.989 -21.380 1.00 60.84 449 ARG A O 1
ATOM 3551 N N . CYS A 1 450 ? 8.619 8.038 -19.845 1.00 58.84 450 CYS A N 1
ATOM 3552 C CA . CYS A 1 450 ? 9.249 8.710 -18.724 1.00 58.84 450 CYS A CA 1
ATOM 3553 C C . CYS A 1 450 ? 10.358 7.824 -18.125 1.00 58.84 450 CYS A C 1
ATOM 3555 O O . CYS A 1 450 ? 10.238 6.595 -18.082 1.00 58.84 450 CYS A O 1
ATOM 3557 N N . GLY A 1 451 ? 11.419 8.452 -17.617 1.00 60.66 451 GLY A N 1
ATOM 3558 C CA . GLY A 1 451 ? 12.514 7.782 -16.917 1.00 60.66 451 GLY A CA 1
ATOM 3559 C C . GLY A 1 451 ? 13.879 8.135 -17.501 1.00 60.66 451 GLY A C 1
ATOM 3560 O O . GLY A 1 451 ? 14.024 9.059 -18.293 1.00 60.66 451 GLY A O 1
ATOM 3561 N N . VAL A 1 452 ? 14.913 7.394 -17.106 1.00 63.88 452 VAL A N 1
ATOM 3562 C CA . VAL A 1 452 ? 16.309 7.705 -17.456 1.00 63.88 452 VAL A CA 1
ATOM 3563 C C . VAL A 1 452 ? 16.749 6.962 -18.723 1.00 63.88 452 VAL A C 1
ATOM 3565 O O . VAL A 1 452 ? 17.762 6.261 -18.723 1.00 63.88 452 VAL A O 1
ATOM 3568 N N . VAL A 1 453 ? 15.967 7.065 -19.805 1.00 75.44 453 VAL A N 1
ATOM 3569 C CA . VAL A 1 453 ? 16.302 6.414 -21.083 1.00 75.44 453 VAL A CA 1
ATOM 3570 C C . VAL A 1 453 ? 16.608 7.436 -22.160 1.00 75.44 453 VAL A C 1
ATOM 3572 O O . VAL A 1 453 ? 15.843 8.367 -22.420 1.00 75.44 453 VAL A O 1
ATOM 3575 N N . LYS A 1 454 ? 17.755 7.242 -22.805 1.00 82.00 454 LYS A N 1
ATOM 3576 C CA . LYS A 1 454 ? 18.197 8.036 -23.948 1.00 82.00 454 LYS A CA 1
ATOM 3577 C C . LYS A 1 454 ? 18.163 7.186 -25.200 1.00 82.00 454 LYS A C 1
ATOM 3579 O O . LYS A 1 454 ? 18.502 6.009 -25.145 1.00 82.00 454 LYS A O 1
ATOM 3584 N N . TYR A 1 455 ? 17.839 7.785 -26.334 1.00 86.12 455 TYR A N 1
ATOM 3585 C CA . TYR A 1 455 ? 18.223 7.210 -27.616 1.00 86.12 455 TYR A CA 1
ATOM 3586 C C . TYR A 1 455 ? 19.584 7.767 -28.022 1.00 86.12 455 TYR A C 1
ATOM 3588 O O . TYR A 1 455 ? 19.909 8.927 -27.747 1.00 86.12 455 TYR A O 1
ATOM 3596 N N . LYS A 1 456 ? 20.379 6.940 -28.696 1.00 87.75 456 LYS A N 1
ATOM 3597 C CA . LYS A 1 456 ? 21.635 7.344 -29.313 1.00 87.75 456 LYS A CA 1
ATOM 3598 C C . LYS A 1 456 ? 21.670 6.868 -30.754 1.00 87.75 456 LYS A C 1
ATOM 3600 O O . LYS A 1 456 ? 21.488 5.687 -31.026 1.00 87.75 456 LYS A O 1
ATOM 3605 N N . ILE A 1 457 ? 21.880 7.809 -31.668 1.00 86.06 457 ILE A N 1
ATOM 3606 C CA . ILE A 1 457 ? 21.911 7.579 -33.112 1.00 86.06 457 ILE A CA 1
ATOM 3607 C C . ILE A 1 457 ? 23.275 7.993 -33.618 1.00 86.06 457 ILE A C 1
ATOM 3609 O O . ILE A 1 457 ? 23.670 9.138 -33.412 1.00 86.06 457 ILE A O 1
ATOM 3613 N N . CYS A 1 458 ? 23.965 7.107 -34.321 1.00 82.81 458 CYS A N 1
ATOM 3614 C CA . CYS A 1 458 ? 25.316 7.367 -34.800 1.00 82.81 458 CYS A CA 1
ATOM 3615 C C . CYS A 1 458 ? 25.500 6.910 -36.242 1.00 82.81 458 CYS A C 1
ATOM 3617 O O . CYS A 1 458 ? 24.855 5.972 -36.706 1.00 82.81 458 CYS A O 1
ATOM 3619 N N . GLU A 1 459 ? 26.428 7.543 -36.953 1.00 80.56 459 GLU A N 1
ATOM 3620 C CA . GLU A 1 459 ? 26.900 7.022 -38.235 1.00 80.56 459 GLU A CA 1
ATOM 3621 C C . GLU A 1 459 ? 27.605 5.669 -38.027 1.00 80.56 459 GLU A C 1
ATOM 3623 O O . GLU A 1 459 ? 28.453 5.527 -37.141 1.00 80.56 459 GLU A O 1
ATOM 3628 N N . LYS A 1 460 ? 27.276 4.664 -38.848 1.00 82.25 460 LYS A N 1
ATOM 3629 C CA . LYS A 1 460 ? 27.918 3.348 -38.785 1.00 82.25 460 LYS A CA 1
ATOM 3630 C C . LYS A 1 460 ? 29.373 3.451 -39.230 1.00 82.25 460 LYS A C 1
ATOM 3632 O O . LYS A 1 460 ? 29.668 3.734 -40.396 1.00 82.25 460 LYS A O 1
ATOM 3637 N N . MET A 1 461 ? 30.290 3.174 -38.307 1.00 77.19 461 MET A N 1
ATOM 3638 C CA . MET A 1 461 ? 31.735 3.228 -38.529 1.00 77.19 461 MET A CA 1
ATOM 3639 C C . MET A 1 461 ? 32.413 1.963 -38.002 1.00 77.19 461 MET A C 1
ATOM 3641 O O . MET A 1 461 ? 32.043 1.427 -36.961 1.00 77.19 461 MET A O 1
ATOM 3645 N N . LYS A 1 462 ? 33.443 1.479 -38.711 1.00 78.12 462 LYS A N 1
ATOM 3646 C CA . LYS A 1 462 ? 34.264 0.358 -38.231 1.00 78.12 462 LYS A CA 1
ATOM 3647 C C . LYS A 1 462 ? 35.215 0.865 -37.146 1.00 78.12 462 LYS A C 1
ATOM 3649 O O . LYS A 1 462 ? 36.321 1.310 -37.464 1.00 78.12 462 LYS A O 1
ATOM 3654 N N . VAL A 1 463 ? 34.759 0.790 -35.898 1.00 77.19 463 VAL A N 1
ATOM 3655 C CA . VAL A 1 463 ? 35.502 1.208 -34.697 1.00 77.19 463 VAL A CA 1
ATOM 3656 C C . VAL A 1 463 ? 36.398 0.111 -34.122 1.00 77.19 463 VAL A C 1
ATOM 3658 O O . VAL A 1 463 ? 37.228 0.401 -33.272 1.00 77.19 463 VAL A O 1
ATOM 3661 N N . THR A 1 464 ? 36.288 -1.128 -34.607 1.00 81.44 464 THR A N 1
ATOM 3662 C CA . THR A 1 464 ? 37.107 -2.260 -34.155 1.00 81.44 464 THR A CA 1
ATOM 3663 C C . THR A 1 464 ? 38.189 -2.662 -35.163 1.00 81.44 464 THR A C 1
ATOM 3665 O O . THR A 1 464 ? 38.017 -2.564 -36.387 1.00 81.44 464 THR A O 1
ATOM 3668 N N . ASN A 1 465 ? 39.321 -3.130 -34.635 1.00 79.25 465 ASN A N 1
ATOM 3669 C CA . ASN A 1 465 ? 40.397 -3.777 -35.388 1.00 79.25 465 ASN A CA 1
ATOM 3670 C C . ASN A 1 465 ? 39.991 -5.186 -35.858 1.00 79.25 465 ASN A C 1
ATOM 3672 O O . ASN A 1 465 ? 38.923 -5.688 -35.511 1.00 79.25 465 ASN A O 1
ATOM 3676 N N . GLU A 1 466 ? 40.835 -5.840 -36.662 1.00 79.06 466 GLU A N 1
ATOM 3677 C CA . GLU A 1 466 ? 40.581 -7.213 -37.146 1.00 79.06 466 GLU A CA 1
ATOM 3678 C C . GLU A 1 466 ? 40.468 -8.244 -36.009 1.00 79.06 466 GLU A C 1
ATOM 3680 O O . GLU A 1 466 ? 39.749 -9.228 -36.156 1.00 79.06 466 GLU A O 1
ATOM 3685 N N . ASP A 1 467 ? 41.066 -7.948 -34.853 1.00 71.94 467 ASP A N 1
ATOM 3686 C CA . ASP A 1 467 ? 40.990 -8.753 -33.628 1.00 71.94 467 ASP A CA 1
ATOM 3687 C C . ASP A 1 467 ? 39.796 -8.390 -32.717 1.00 71.94 467 ASP A C 1
ATOM 3689 O O . ASP A 1 467 ? 39.679 -8.903 -31.606 1.00 71.94 467 ASP A O 1
ATOM 3693 N N . GLY A 1 468 ? 38.914 -7.476 -33.144 1.00 72.50 468 GLY A N 1
ATOM 3694 C CA . GLY A 1 468 ? 37.717 -7.072 -32.392 1.00 72.50 468 GLY A CA 1
ATOM 3695 C C . GLY A 1 468 ? 37.946 -6.049 -31.270 1.00 72.50 468 GLY A C 1
ATOM 3696 O O . GLY A 1 468 ? 36.983 -5.644 -30.629 1.00 72.50 468 GLY A O 1
ATOM 3697 N N . GLN A 1 469 ? 39.183 -5.595 -31.048 1.00 76.94 469 GLN A N 1
ATOM 3698 C CA . GLN A 1 469 ? 39.492 -4.527 -30.087 1.00 76.94 469 GLN A CA 1
ATOM 3699 C C . GLN A 1 469 ? 39.072 -3.150 -30.614 1.00 76.94 469 GLN A C 1
ATOM 3701 O O . GLN A 1 469 ? 39.286 -2.850 -31.791 1.00 76.94 469 GLN A O 1
ATOM 3706 N N . GLU A 1 470 ? 38.502 -2.317 -29.743 1.00 82.31 470 GLU A N 1
ATOM 3707 C CA . GLU A 1 470 ? 38.112 -0.940 -30.062 1.00 82.31 470 GLU A CA 1
ATOM 3708 C C . GLU A 1 470 ? 39.335 -0.050 -30.327 1.00 82.31 470 GLU A C 1
ATOM 3710 O O . GLU A 1 470 ? 40.356 -0.130 -29.645 1.00 82.31 470 GLU A O 1
ATOM 3715 N N . ILE A 1 471 ? 39.229 0.794 -31.352 1.00 84.56 471 ILE A N 1
ATOM 3716 C CA . ILE A 1 471 ? 40.232 1.785 -31.739 1.00 84.56 471 ILE A CA 1
ATOM 3717 C C . ILE A 1 471 ? 39.773 3.127 -31.172 1.00 84.56 471 ILE A C 1
ATOM 3719 O O . ILE A 1 471 ? 38.846 3.728 -31.711 1.00 84.56 471 ILE A O 1
ATOM 3723 N N . GLU A 1 472 ? 40.429 3.596 -30.114 1.00 80.44 472 GLU A N 1
ATOM 3724 C CA . GLU A 1 472 ? 40.051 4.794 -29.345 1.00 80.44 472 GLU A CA 1
ATOM 3725 C C . GLU A 1 472 ? 39.791 6.029 -30.230 1.00 80.44 472 GLU A C 1
ATOM 3727 O O . GLU A 1 472 ? 38.711 6.610 -30.172 1.00 80.44 472 GLU A O 1
ATOM 3732 N N . GLU A 1 473 ? 40.696 6.339 -31.166 1.00 79.69 473 GLU A N 1
ATOM 3733 C CA . GLU A 1 473 ? 40.550 7.461 -32.112 1.00 79.69 473 GLU A CA 1
ATOM 3734 C C . GLU A 1 473 ? 39.279 7.356 -32.977 1.00 79.69 473 GLU A C 1
ATOM 3736 O O . GLU A 1 473 ? 38.630 8.356 -33.279 1.00 79.69 473 GLU A O 1
ATOM 3741 N N . LYS A 1 474 ? 38.872 6.137 -33.353 1.00 77.50 474 LYS A N 1
ATOM 3742 C CA . LYS A 1 474 ? 37.649 5.924 -34.141 1.00 77.50 474 LYS A CA 1
ATOM 3743 C C . LYS A 1 474 ? 36.386 5.928 -33.294 1.00 77.50 474 LYS A C 1
ATOM 3745 O O . LYS A 1 474 ? 35.313 6.205 -33.827 1.00 77.50 474 LYS A O 1
ATOM 3750 N N . VAL A 1 475 ? 36.489 5.586 -32.011 1.00 78.44 475 VAL A N 1
ATOM 3751 C CA . VAL A 1 475 ? 35.383 5.747 -31.063 1.00 78.44 475 VAL A CA 1
ATOM 3752 C C . VAL A 1 475 ? 35.128 7.237 -30.857 1.00 78.44 475 VAL A C 1
ATOM 3754 O O . VAL A 1 475 ? 33.994 7.669 -31.032 1.00 78.44 475 VAL A O 1
ATOM 3757 N N . GLU A 1 476 ? 36.171 8.038 -30.625 1.00 78.56 476 GLU A N 1
ATOM 3758 C CA . GLU A 1 476 ? 36.053 9.501 -30.549 1.00 78.56 476 GLU A CA 1
ATOM 3759 C C . GLU A 1 476 ? 35.488 10.105 -31.844 1.00 78.56 476 GLU A C 1
ATOM 3761 O O . GLU A 1 476 ? 34.576 10.933 -31.797 1.00 78.56 476 GLU A O 1
ATOM 3766 N N . GLU A 1 477 ? 35.957 9.649 -33.013 1.00 76.81 477 GLU A N 1
ATOM 3767 C CA . GLU A 1 477 ? 35.406 10.076 -34.306 1.00 76.81 477 GLU A CA 1
ATOM 3768 C C . GLU A 1 477 ? 33.912 9.731 -34.429 1.00 76.81 477 GLU A C 1
ATOM 3770 O O . GLU A 1 477 ? 33.118 10.561 -34.874 1.00 76.81 477 GLU A O 1
ATOM 3775 N N . ARG A 1 478 ? 33.498 8.533 -33.994 1.00 77.25 478 ARG A N 1
ATOM 3776 C CA . ARG A 1 478 ? 32.089 8.118 -33.992 1.00 77.25 478 ARG A CA 1
ATOM 3777 C C . ARG A 1 478 ? 31.246 8.989 -33.063 1.00 77.25 478 ARG A C 1
ATOM 3779 O O . ARG A 1 478 ? 30.154 9.382 -33.466 1.00 77.25 478 ARG A O 1
ATOM 3786 N N . GLU A 1 479 ? 31.732 9.308 -31.864 1.00 78.75 479 GLU A N 1
ATOM 3787 C CA . GLU A 1 479 ? 31.014 10.139 -30.886 1.00 78.75 479 GLU A CA 1
ATOM 3788 C C . GLU A 1 479 ? 30.705 11.544 -31.426 1.00 78.75 479 GLU A C 1
ATOM 3790 O O . GLU A 1 479 ? 29.606 12.056 -31.212 1.00 78.75 479 GLU A O 1
ATOM 3795 N N . LEU A 1 480 ? 31.602 12.131 -32.227 1.00 76.25 480 LEU A N 1
ATOM 3796 C CA . LEU A 1 480 ? 31.356 13.402 -32.933 1.00 76.25 480 LEU A CA 1
ATOM 3797 C C . LEU A 1 480 ? 30.222 13.318 -33.971 1.00 76.25 480 LEU A C 1
ATOM 3799 O O . LEU A 1 480 ? 29.701 14.340 -34.424 1.00 76.25 480 LEU A O 1
ATOM 3803 N N . HIS A 1 481 ? 29.850 12.102 -34.364 1.00 75.88 481 HIS A N 1
ATOM 3804 C CA . HIS A 1 481 ? 28.799 11.793 -35.328 1.00 75.88 481 HIS A CA 1
ATOM 3805 C C . HIS A 1 481 ? 27.571 11.142 -34.681 1.00 75.88 481 HIS A C 1
ATOM 3807 O O . HIS A 1 481 ? 26.752 10.539 -35.382 1.00 75.88 481 HIS A O 1
ATOM 3813 N N . CYS A 1 482 ? 27.429 11.290 -33.363 1.00 78.38 482 CYS A N 1
ATOM 3814 C CA . CYS A 1 482 ? 26.298 10.794 -32.602 1.00 78.38 482 CYS A CA 1
ATOM 3815 C C . CYS A 1 482 ? 25.362 11.923 -32.150 1.00 78.38 482 CYS A C 1
ATOM 3817 O O . CYS A 1 482 ? 25.799 12.981 -31.704 1.00 78.38 482 CYS A O 1
ATOM 3819 N N . GLN A 1 483 ? 24.057 11.664 -32.188 1.00 80.88 483 GLN A N 1
ATOM 3820 C CA . GLN A 1 483 ? 23.049 12.432 -31.460 1.00 80.88 483 GLN A CA 1
ATOM 3821 C C . GLN A 1 483 ? 22.574 11.580 -30.286 1.00 80.88 483 GLN A C 1
ATOM 3823 O O . GLN A 1 483 ? 22.171 10.435 -30.487 1.00 80.88 483 GLN A O 1
ATOM 3828 N N . THR A 1 484 ? 22.623 12.133 -29.075 1.00 81.31 484 THR A N 1
ATOM 3829 C CA . THR A 1 484 ? 22.129 11.473 -27.860 1.00 81.31 484 THR A CA 1
ATOM 3830 C C . THR A 1 484 ? 21.148 12.389 -27.159 1.00 81.31 484 THR A C 1
ATOM 3832 O O . THR A 1 484 ? 21.480 13.540 -26.884 1.00 81.31 484 THR A O 1
ATOM 3835 N N . GLU A 1 485 ? 19.961 11.886 -26.846 1.00 77.75 485 GLU A N 1
ATOM 3836 C CA . GLU A 1 485 ? 18.913 12.688 -26.222 1.00 77.75 485 GLU A CA 1
ATOM 3837 C C . GLU A 1 485 ? 17.927 11.807 -25.445 1.00 77.75 485 GLU A C 1
ATOM 3839 O O . GLU A 1 485 ? 17.879 10.595 -25.654 1.00 77.75 485 GLU A O 1
ATOM 3844 N N . LEU A 1 486 ? 17.179 12.399 -24.509 1.00 75.00 486 LEU A N 1
ATOM 3845 C CA . LEU A 1 486 ? 16.155 11.692 -23.738 1.00 75.00 486 LEU A CA 1
ATOM 3846 C C . LEU A 1 486 ? 15.011 11.243 -24.652 1.00 75.00 486 LEU A C 1
ATOM 3848 O O . LEU A 1 486 ? 14.545 12.007 -25.495 1.00 75.00 486 LEU A O 1
ATOM 3852 N N . MET A 1 487 ? 14.510 10.025 -24.443 1.00 76.75 487 MET A N 1
ATOM 3853 C CA . MET A 1 487 ? 13.334 9.516 -25.162 1.00 76.75 487 MET A CA 1
ATOM 3854 C C . MET A 1 487 ? 12.084 10.378 -24.938 1.00 76.75 487 MET A C 1
ATOM 3856 O O . MET A 1 487 ? 11.221 10.475 -25.810 1.00 76.75 487 MET A O 1
ATOM 3860 N N . GLU A 1 488 ? 12.012 11.065 -23.803 1.00 69.75 488 GLU A N 1
ATOM 3861 C CA . GLU A 1 488 ? 10.968 12.040 -23.473 1.00 69.75 488 GLU A CA 1
ATOM 3862 C C . GLU A 1 488 ? 10.867 13.177 -24.494 1.00 69.75 488 GLU A C 1
ATOM 3864 O O . GLU A 1 488 ? 9.765 13.664 -24.754 1.00 69.75 488 GLU A O 1
ATOM 3869 N N . ASN A 1 489 ? 11.996 13.538 -25.112 1.00 69.50 489 ASN A N 1
ATOM 3870 C CA . ASN A 1 489 ? 12.096 14.586 -26.127 1.00 69.50 489 ASN A CA 1
ATOM 3871 C C . ASN A 1 489 ? 11.746 14.084 -27.535 1.00 69.50 489 ASN A C 1
ATOM 3873 O O . ASN A 1 489 ? 11.888 14.830 -28.505 1.00 69.50 489 ASN A O 1
ATOM 3877 N N . ALA A 1 490 ? 11.320 12.825 -27.683 1.00 72.00 490 ALA A N 1
ATOM 3878 C CA . ALA A 1 490 ? 10.932 12.304 -28.982 1.00 72.00 490 ALA A CA 1
ATOM 3879 C C . ALA A 1 490 ? 9.805 13.132 -29.614 1.00 72.00 490 ALA A C 1
ATOM 3881 O O . ALA A 1 490 ? 8.905 13.638 -28.941 1.00 72.00 490 ALA A O 1
ATOM 3882 N N . HIS A 1 491 ? 9.858 13.239 -30.939 1.00 69.75 491 HIS A N 1
ATOM 3883 C CA . HIS A 1 491 ? 8.970 14.091 -31.721 1.00 69.75 491 HIS A CA 1
ATOM 3884 C C . HIS A 1 491 ? 7.507 13.640 -31.647 1.00 69.75 491 HIS A C 1
ATOM 3886 O O . HIS A 1 491 ? 6.602 14.470 -31.583 1.00 69.75 491 HIS A O 1
ATOM 3892 N N . HIS A 1 492 ? 7.273 12.327 -31.654 1.00 71.94 492 HIS A N 1
ATOM 3893 C CA . HIS A 1 492 ? 5.937 11.754 -31.577 1.00 71.94 492 HIS A CA 1
ATOM 3894 C C . HIS A 1 492 ? 5.933 10.440 -30.794 1.00 71.94 492 HIS A C 1
ATOM 3896 O O . HIS A 1 492 ? 6.893 9.675 -30.850 1.00 71.94 492 HIS A O 1
ATOM 3902 N N . TRP A 1 493 ? 4.831 10.170 -30.100 1.00 68.19 493 TRP A N 1
ATOM 3903 C CA . TRP A 1 493 ? 4.611 8.956 -29.320 1.00 68.19 493 TRP A CA 1
ATOM 3904 C C . TRP A 1 493 ? 3.256 8.361 -29.678 1.00 68.19 493 TRP A C 1
ATOM 3906 O O . TRP A 1 493 ? 2.231 9.006 -29.461 1.00 68.19 493 TRP A O 1
ATOM 3916 N N . ASP A 1 494 ? 3.263 7.123 -30.169 1.00 61.44 494 ASP A N 1
ATOM 3917 C CA . ASP A 1 494 ? 2.037 6.395 -30.491 1.00 61.44 494 ASP A CA 1
ATOM 3918 C C . ASP A 1 494 ? 1.574 5.532 -29.302 1.00 61.44 494 ASP A C 1
ATOM 3920 O O . ASP A 1 494 ? 0.373 5.439 -29.031 1.00 61.44 494 ASP A O 1
ATOM 3924 N N . ASN A 1 495 ? 2.519 4.866 -28.615 1.00 60.25 495 ASN A N 1
ATOM 3925 C CA . ASN A 1 495 ? 2.318 3.986 -27.448 1.00 60.25 495 ASN A CA 1
ATOM 3926 C C . ASN A 1 495 ? 3.676 3.480 -26.885 1.00 60.25 495 ASN A C 1
ATOM 3928 O O . ASN A 1 495 ? 4.733 3.836 -27.391 1.00 60.25 495 ASN A O 1
ATOM 3932 N N . GLU A 1 496 ? 3.668 2.590 -25.883 1.00 66.81 496 GLU A N 1
ATOM 3933 C CA . GLU A 1 496 ? 4.894 1.962 -25.325 1.00 66.81 496 GLU A CA 1
ATOM 3934 C C . GLU A 1 496 ? 5.597 0.938 -26.223 1.00 66.81 496 GLU A C 1
ATOM 3936 O O . GLU A 1 496 ? 6.597 0.331 -25.831 1.00 66.81 496 GLU A O 1
ATOM 3941 N N . SER A 1 497 ? 5.050 0.695 -27.407 1.00 73.38 497 SER A N 1
ATOM 3942 C CA . SER A 1 497 ? 5.690 -0.116 -28.433 1.00 73.38 497 SER A CA 1
ATOM 3943 C C . SER A 1 497 ? 6.198 0.711 -29.602 1.00 73.38 497 SER A C 1
ATOM 3945 O O . SER A 1 497 ? 6.835 0.143 -30.479 1.00 73.38 497 SER A O 1
ATOM 3947 N N . GLN A 1 498 ? 5.942 2.026 -29.640 1.00 81.56 498 GLN A N 1
ATOM 3948 C CA . GLN A 1 498 ? 6.326 2.845 -30.781 1.00 81.56 498 GLN A CA 1
ATOM 3949 C C . GLN A 1 498 ? 6.464 4.339 -30.459 1.00 81.56 498 GLN A C 1
ATOM 3951 O O . GLN A 1 498 ? 5.533 4.985 -29.967 1.00 81.56 498 GLN A O 1
ATOM 3956 N N . PHE A 1 499 ? 7.601 4.908 -30.860 1.00 81.31 499 PHE A N 1
ATOM 3957 C CA . PHE A 1 499 ? 7.834 6.352 -30.866 1.00 81.31 499 PHE A CA 1
ATOM 3958 C C . PHE A 1 499 ? 8.618 6.784 -32.106 1.00 81.31 499 PHE A C 1
ATOM 3960 O O . PHE A 1 499 ? 9.288 5.979 -32.753 1.00 81.31 499 PHE A O 1
ATOM 3967 N N . SER A 1 500 ? 8.525 8.066 -32.450 1.00 83.56 500 SER A N 1
ATOM 3968 C CA . SER A 1 500 ? 9.246 8.654 -33.575 1.00 83.56 500 SER A CA 1
ATOM 3969 C C . SER A 1 500 ? 10.111 9.824 -33.129 1.00 83.56 500 SER A C 1
ATOM 3971 O O . SER A 1 500 ? 9.685 10.681 -32.355 1.00 83.56 500 SER A O 1
ATOM 3973 N N . ILE A 1 501 ? 11.329 9.877 -33.653 1.00 83.88 501 ILE A N 1
ATOM 3974 C CA . ILE A 1 501 ? 12.322 10.917 -33.387 1.00 83.88 501 ILE A CA 1
ATOM 3975 C C . ILE A 1 501 ? 12.737 11.592 -34.682 1.00 83.88 501 ILE A C 1
ATOM 3977 O O . ILE A 1 501 ? 12.672 11.004 -35.761 1.00 83.88 501 ILE A O 1
ATOM 3981 N N . GLN A 1 502 ? 13.194 12.832 -34.564 1.00 79.38 502 GLN A N 1
ATOM 3982 C CA . GLN A 1 502 ? 13.663 13.605 -35.698 1.00 79.38 502 GLN A CA 1
ATOM 3983 C C . GLN A 1 502 ? 15.119 13.996 -35.488 1.00 79.38 502 GLN A C 1
ATOM 3985 O O . GLN A 1 502 ? 15.473 14.632 -34.496 1.00 79.38 502 GLN A O 1
ATOM 3990 N N . THR A 1 503 ? 15.969 13.630 -36.440 1.00 76.62 503 THR A N 1
ATOM 3991 C CA . THR A 1 503 ? 17.382 14.018 -36.430 1.00 76.62 503 THR A CA 1
ATOM 3992 C C . THR A 1 503 ? 17.592 15.275 -37.253 1.00 76.62 503 THR A C 1
ATOM 3994 O O . THR A 1 503 ? 16.879 15.523 -38.225 1.00 76.62 503 THR A O 1
ATOM 3997 N N . ARG A 1 504 ? 18.576 16.094 -36.877 1.00 70.88 504 ARG A N 1
ATOM 3998 C CA . ARG A 1 504 ? 18.948 17.312 -37.609 1.00 70.88 504 ARG A CA 1
ATOM 3999 C C . ARG A 1 504 ? 20.442 17.292 -37.882 1.00 70.88 504 ARG A C 1
ATOM 4001 O O . ARG A 1 504 ? 21.236 17.272 -36.949 1.00 70.88 504 ARG A O 1
ATOM 4008 N N . TYR A 1 505 ? 20.834 17.339 -39.154 1.00 64.56 505 TYR A N 1
ATOM 4009 C CA . TYR A 1 505 ? 22.247 17.366 -39.535 1.00 64.56 505 TYR A CA 1
ATOM 4010 C C . TYR A 1 505 ? 22.581 18.692 -40.222 1.00 64.56 505 TYR A C 1
ATOM 4012 O O . TYR A 1 505 ? 22.017 19.026 -41.261 1.00 64.56 505 TYR A O 1
ATOM 4020 N N . GLN A 1 506 ? 23.538 19.448 -39.667 1.00 42.06 506 GLN A N 1
ATOM 4021 C CA . GLN A 1 506 ? 23.964 20.745 -40.221 1.00 42.06 506 GLN A CA 1
ATOM 4022 C C . GLN A 1 506 ? 24.641 20.631 -41.600 1.00 42.06 506 GLN A C 1
ATOM 4024 O O . GLN A 1 506 ? 24.787 21.631 -42.300 1.00 42.06 506 GLN A O 1
ATOM 4029 N N . ILE A 1 507 ? 25.063 19.430 -42.014 1.00 43.28 507 ILE A N 1
ATOM 4030 C CA . ILE A 1 507 ? 25.742 19.202 -43.292 1.00 43.28 507 ILE A CA 1
ATOM 4031 C C . ILE A 1 507 ? 25.227 17.896 -43.897 1.00 43.28 507 ILE A C 1
ATOM 4033 O O . ILE A 1 507 ? 25.433 16.824 -43.331 1.00 43.28 507 ILE A O 1
ATOM 4037 N N . VAL A 1 508 ? 24.604 17.982 -45.077 1.00 42.59 508 VAL A N 1
ATOM 4038 C CA . VAL A 1 508 ? 24.161 16.835 -45.888 1.00 42.59 508 VAL A CA 1
ATOM 4039 C C . VAL A 1 508 ? 25.392 16.060 -46.382 1.00 42.59 508 VAL A C 1
ATOM 4041 O O . VAL A 1 508 ? 25.846 16.216 -47.517 1.00 42.59 508 VAL A O 1
ATOM 4044 N N . ARG A 1 509 ? 25.986 15.233 -45.519 1.00 51.19 509 ARG A N 1
ATOM 4045 C CA . ARG A 1 509 ? 26.963 14.222 -45.929 1.00 51.19 509 ARG A CA 1
ATOM 4046 C C . ARG A 1 509 ? 26.183 13.053 -46.525 1.00 51.19 509 ARG A C 1
ATOM 4048 O O . ARG A 1 509 ? 25.137 12.670 -46.016 1.00 51.19 509 ARG A O 1
ATOM 4055 N N . LYS A 1 510 ? 26.653 12.528 -47.661 1.00 50.84 510 LYS A N 1
ATOM 4056 C CA . LYS A 1 510 ? 26.031 11.399 -48.375 1.00 50.84 510 LYS A CA 1
ATOM 4057 C C . LYS A 1 510 ? 25.657 10.295 -47.376 1.00 50.84 510 LYS A C 1
ATOM 4059 O O . LYS A 1 510 ? 26.557 9.685 -46.816 1.00 50.84 510 LYS A O 1
ATOM 4064 N N . TRP A 1 511 ? 24.352 10.087 -47.191 1.00 55.59 511 TRP A N 1
ATOM 4065 C CA . TRP A 1 511 ? 23.727 9.191 -46.213 1.00 55.59 511 TRP A CA 1
ATOM 4066 C C . TRP A 1 511 ? 24.418 7.825 -46.137 1.00 55.59 511 TRP A C 1
ATOM 4068 O O . TRP A 1 511 ? 24.150 6.944 -46.960 1.00 55.59 511 TRP A O 1
ATOM 4078 N N . LYS A 1 512 ? 25.333 7.676 -45.179 1.00 65.19 512 LYS A N 1
ATOM 4079 C CA . LYS A 1 512 ? 25.857 6.380 -44.756 1.00 65.19 512 LYS A CA 1
ATOM 4080 C C . LYS A 1 512 ? 24.809 5.691 -43.882 1.00 65.19 512 LYS A C 1
ATOM 4082 O O . LYS A 1 512 ? 23.850 6.322 -43.442 1.00 65.19 512 LYS A O 1
ATOM 4087 N N . ILE A 1 513 ? 24.967 4.383 -43.702 1.00 74.62 513 ILE A N 1
ATOM 4088 C CA . ILE A 1 513 ? 24.095 3.598 -42.824 1.00 74.62 513 ILE A CA 1
ATOM 4089 C C . ILE A 1 513 ? 24.230 4.174 -41.410 1.00 74.62 513 ILE A C 1
ATOM 4091 O O . ILE A 1 513 ? 25.343 4.465 -40.973 1.00 74.62 513 ILE A O 1
ATOM 4095 N N . MET A 1 514 ? 23.104 4.391 -40.743 1.00 82.00 514 MET A N 1
ATOM 4096 C CA . MET A 1 514 ? 23.046 4.901 -39.375 1.00 82.00 514 MET A CA 1
ATOM 4097 C C . MET A 1 514 ? 22.662 3.752 -38.446 1.00 82.00 514 MET A C 1
ATOM 4099 O O . MET A 1 514 ? 21.906 2.873 -38.853 1.00 82.00 514 MET A O 1
ATOM 4103 N N . GLU A 1 515 ? 23.160 3.781 -37.219 1.00 87.31 515 GLU A N 1
ATOM 4104 C CA . GLU A 1 515 ? 22.831 2.833 -36.158 1.00 87.31 515 GLU A CA 1
ATOM 4105 C C . GLU A 1 515 ? 22.114 3.557 -35.024 1.00 87.31 515 GLU A C 1
ATOM 4107 O O . GLU A 1 515 ? 22.405 4.724 -34.747 1.00 87.31 515 GLU A O 1
ATOM 4112 N N . ILE A 1 516 ? 21.201 2.858 -34.358 1.00 89.38 516 ILE A N 1
ATOM 4113 C CA . ILE A 1 516 ? 20.498 3.355 -33.179 1.00 89.38 516 ILE A CA 1
ATOM 4114 C C . ILE A 1 516 ? 20.485 2.316 -32.062 1.00 89.38 516 ILE A C 1
ATOM 4116 O O . ILE A 1 516 ? 20.410 1.114 -32.317 1.00 89.38 516 ILE A O 1
ATOM 4120 N N . TRP A 1 517 ? 20.563 2.798 -30.827 1.00 91.25 517 TRP A N 1
ATOM 4121 C CA . TRP A 1 517 ? 20.333 2.019 -29.617 1.00 91.25 517 TRP A CA 1
ATOM 4122 C C . TRP A 1 517 ? 19.771 2.913 -28.514 1.00 91.25 517 TRP A C 1
ATOM 4124 O O . TRP A 1 517 ? 19.836 4.146 -28.583 1.00 91.25 517 TRP A O 1
ATOM 4134 N N . LEU A 1 518 ? 19.222 2.285 -27.483 1.00 87.94 518 LEU A N 1
ATOM 4135 C CA . LEU A 1 518 ? 18.774 2.938 -26.265 1.00 87.94 518 LEU A CA 1
ATOM 4136 C C . LEU A 1 518 ? 19.841 2.787 -25.188 1.00 87.94 518 LEU A C 1
ATOM 4138 O O . LEU A 1 518 ? 20.529 1.774 -25.123 1.00 87.94 518 LEU A O 1
ATOM 4142 N N . ILE A 1 519 ? 19.975 3.799 -24.345 1.00 84.38 519 ILE A N 1
ATOM 4143 C CA . ILE A 1 519 ? 20.844 3.821 -23.173 1.00 84.38 519 ILE A CA 1
ATOM 4144 C C . ILE A 1 519 ? 19.934 3.897 -21.950 1.00 84.38 519 ILE A C 1
ATOM 4146 O O . ILE A 1 519 ? 19.114 4.812 -21.868 1.00 84.38 519 ILE A O 1
ATOM 4150 N N . PHE A 1 520 ? 20.084 2.970 -21.008 1.00 80.12 520 PHE A N 1
ATOM 4151 C CA . PHE A 1 520 ? 19.253 2.857 -19.804 1.00 80.12 520 PHE A CA 1
ATOM 4152 C C . PHE A 1 520 ? 20.103 2.505 -18.568 1.00 80.12 520 PHE A C 1
ATOM 4154 O O . PHE A 1 520 ? 21.333 2.464 -18.649 1.00 80.12 520 PHE A O 1
ATOM 4161 N N . ALA A 1 521 ? 19.457 2.300 -17.411 1.00 70.62 521 ALA A N 1
ATOM 4162 C CA . ALA A 1 521 ? 20.115 2.029 -16.124 1.00 70.62 521 ALA A CA 1
ATOM 4163 C C . ALA A 1 521 ? 21.200 3.076 -15.793 1.00 70.62 521 ALA A C 1
ATOM 4165 O O . ALA A 1 521 ? 22.380 2.751 -15.646 1.00 70.62 521 ALA A O 1
ATOM 4166 N N . ASP A 1 522 ? 20.800 4.350 -15.768 1.00 67.75 522 ASP A N 1
ATOM 4167 C CA . ASP A 1 522 ? 21.663 5.508 -15.483 1.00 67.75 522 ASP A CA 1
ATOM 4168 C C . ASP A 1 522 ? 22.901 5.621 -16.387 1.00 67.75 522 ASP A C 1
ATOM 4170 O O . ASP A 1 522 ? 23.933 6.171 -16.009 1.00 67.75 522 ASP A O 1
ATOM 4174 N N . GLY A 1 523 ? 22.804 5.109 -17.617 1.00 71.06 523 GLY A N 1
ATOM 4175 C CA . GLY A 1 523 ? 23.891 5.163 -18.595 1.00 71.06 523 GLY A CA 1
ATOM 4176 C C . GLY A 1 523 ? 24.824 3.957 -18.586 1.00 71.06 523 GLY A C 1
ATOM 4177 O O . GLY A 1 523 ? 25.730 3.901 -19.413 1.00 71.06 523 GLY A O 1
ATOM 4178 N N . SER A 1 524 ? 24.614 2.996 -17.684 1.00 75.06 524 SER A N 1
ATOM 4179 C CA . SER A 1 524 ? 25.482 1.820 -17.557 1.00 75.06 524 SER A CA 1
ATOM 4180 C C . SER A 1 524 ? 25.187 0.715 -18.576 1.00 75.06 524 SER A C 1
ATOM 4182 O O . SER A 1 524 ? 26.016 -0.178 -18.752 1.00 75.06 524 SER A O 1
ATOM 4184 N N . GLN A 1 525 ? 24.030 0.752 -19.248 1.00 81.25 525 GLN A N 1
ATOM 4185 C CA . GLN A 1 525 ? 23.601 -0.300 -20.171 1.00 81.25 525 GLN A CA 1
ATOM 4186 C C . GLN A 1 525 ? 23.015 0.247 -21.468 1.00 81.25 525 GLN A C 1
ATOM 4188 O O . GLN A 1 525 ? 22.524 1.378 -21.525 1.00 81.25 525 GLN A O 1
ATOM 4193 N N . ILE A 1 526 ? 23.065 -0.588 -22.508 1.00 86.44 526 ILE A N 1
ATOM 4194 C CA . ILE A 1 526 ? 22.512 -0.299 -23.831 1.00 86.44 526 ILE A CA 1
ATOM 4195 C C . ILE A 1 526 ? 21.603 -1.428 -24.317 1.00 86.44 526 ILE A C 1
ATOM 4197 O O . ILE A 1 526 ? 21.796 -2.586 -23.941 1.00 86.44 526 ILE A O 1
ATOM 4201 N N . SER A 1 527 ? 20.615 -1.084 -25.142 1.00 86.25 527 SER A N 1
ATOM 4202 C CA . SER A 1 527 ? 19.760 -2.051 -25.839 1.00 8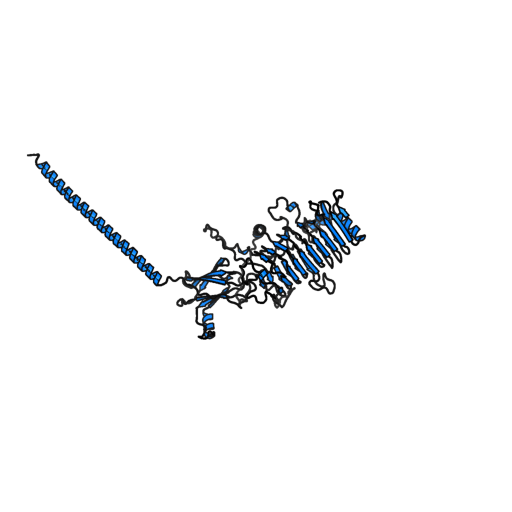6.25 527 SER A CA 1
ATOM 4203 C C . SER A 1 527 ? 20.490 -2.690 -27.023 1.00 86.25 527 SER A C 1
ATOM 4205 O O . SER A 1 527 ? 21.681 -2.467 -27.259 1.00 86.25 527 SER A O 1
ATOM 4207 N N . GLU A 1 528 ? 19.746 -3.447 -27.824 1.00 87.12 528 GLU A N 1
ATOM 4208 C CA . GLU A 1 528 ? 20.178 -3.888 -29.142 1.00 87.12 528 GLU A CA 1
ATOM 4209 C C . GLU A 1 528 ? 20.555 -2.688 -30.032 1.00 87.12 528 GLU A C 1
ATOM 4211 O O . GLU A 1 528 ? 19.921 -1.629 -29.975 1.00 87.12 528 GLU A O 1
ATOM 4216 N N . VAL A 1 529 ? 21.587 -2.869 -30.864 1.00 87.88 529 VAL A N 1
ATOM 4217 C CA . VAL A 1 529 ? 22.019 -1.895 -31.876 1.00 87.88 529 VAL A CA 1
ATOM 4218 C C . VAL A 1 529 ? 21.431 -2.305 -33.223 1.00 87.88 529 VAL A C 1
ATOM 4220 O O . VAL A 1 529 ? 21.710 -3.404 -33.708 1.00 87.88 529 VAL A O 1
ATOM 4223 N N . LEU A 1 530 ? 20.641 -1.427 -33.841 1.00 88.81 530 LEU A N 1
ATOM 4224 C CA . LEU A 1 530 ? 19.968 -1.689 -35.117 1.00 88.81 530 LEU A CA 1
ATOM 4225 C C . LEU A 1 530 ? 20.381 -0.694 -36.198 1.00 88.81 530 LEU A C 1
ATOM 4227 O O . LEU A 1 530 ? 20.525 0.502 -35.943 1.00 88.81 530 LEU A O 1
ATOM 4231 N N . ASP A 1 531 ? 20.513 -1.200 -37.425 1.00 86.75 531 ASP A N 1
ATOM 4232 C CA . ASP A 1 531 ? 20.722 -0.383 -38.618 1.00 86.75 531 ASP A CA 1
ATOM 4233 C C . ASP A 1 531 ? 19.402 0.277 -39.042 1.00 86.75 531 ASP A C 1
ATOM 4235 O O . ASP A 1 531 ? 18.373 -0.384 -39.185 1.00 86.75 531 ASP A O 1
ATOM 4239 N N . ILE A 1 532 ? 19.435 1.583 -39.304 1.00 81.88 532 ILE A N 1
ATOM 4240 C CA . ILE A 1 532 ? 18.264 2.337 -39.755 1.00 81.88 532 ILE A CA 1
ATOM 4241 C C . ILE A 1 532 ? 18.023 2.058 -41.241 1.00 81.88 532 ILE A C 1
ATOM 4243 O O . ILE A 1 532 ? 18.788 2.488 -42.114 1.00 81.88 532 ILE A O 1
ATOM 4247 N N . ASN A 1 533 ? 16.907 1.394 -41.541 1.00 73.06 533 ASN A N 1
ATOM 4248 C CA . ASN A 1 533 ? 16.456 1.182 -42.910 1.00 73.06 533 ASN A CA 1
ATOM 4249 C C . ASN A 1 533 ? 15.846 2.469 -43.474 1.00 73.06 533 ASN A C 1
ATOM 4251 O O . ASN A 1 533 ? 14.703 2.820 -43.187 1.00 73.06 533 ASN A O 1
ATOM 4255 N N . ILE A 1 534 ? 16.606 3.176 -44.314 1.00 69.56 534 ILE A N 1
ATOM 4256 C CA . ILE A 1 534 ? 16.091 4.323 -45.065 1.00 69.56 534 ILE A CA 1
ATOM 4257 C C . ILE A 1 534 ? 15.387 3.783 -46.307 1.00 69.56 534 ILE A C 1
ATOM 4259 O O . ILE A 1 534 ? 16.051 3.227 -47.186 1.00 69.56 534 ILE A O 1
ATOM 4263 N N . GLY A 1 535 ? 14.068 3.966 -46.397 1.00 55.78 535 GLY A N 1
ATOM 4264 C CA . GLY A 1 535 ? 13.231 3.533 -47.521 1.00 55.78 535 GLY A CA 1
ATOM 4265 C C . GLY A 1 535 ? 13.605 4.199 -48.851 1.00 55.78 535 GLY A C 1
ATOM 4266 O O . GLY A 1 535 ? 12.886 5.049 -49.367 1.00 55.78 535 GLY A O 1
ATOM 4267 N N . LYS A 1 536 ? 14.746 3.834 -49.439 1.00 54.75 536 LYS A N 1
ATOM 4268 C CA . LYS A 1 536 ? 15.092 4.155 -50.821 1.00 54.75 536 LYS A CA 1
ATOM 4269 C C . LYS A 1 536 ? 14.633 2.993 -51.682 1.00 54.75 536 LYS A C 1
ATOM 4271 O O . LYS A 1 536 ? 15.143 1.883 -51.549 1.00 54.75 536 LYS A O 1
ATOM 4276 N N . LEU A 1 537 ? 13.701 3.264 -52.599 1.00 50.50 537 LEU A N 1
ATOM 4277 C CA . LEU A 1 537 ? 13.449 2.375 -53.730 1.00 50.50 537 LEU A CA 1
ATOM 4278 C C . LEU A 1 537 ? 14.802 2.033 -54.354 1.00 50.50 537 LEU A C 1
ATOM 4280 O O . LEU A 1 537 ? 15.562 2.927 -54.739 1.00 50.50 537 LEU A O 1
ATOM 4284 N N . SER A 1 538 ? 15.119 0.743 -54.405 1.00 49.69 538 SER A N 1
ATOM 4285 C CA . SER A 1 538 ? 16.336 0.279 -55.052 1.00 49.69 538 SER A CA 1
ATOM 4286 C C . SER A 1 538 ? 16.372 0.822 -56.482 1.00 49.69 538 SER A C 1
ATOM 4288 O O . SER A 1 538 ? 15.336 0.976 -57.137 1.00 49.69 538 SER A O 1
ATOM 4290 N N . ALA A 1 539 ? 17.566 1.117 -56.997 1.00 54.19 539 ALA A N 1
ATOM 4291 C CA . ALA A 1 539 ? 17.714 1.584 -58.377 1.00 54.19 539 ALA A CA 1
ATOM 4292 C C . ALA A 1 539 ? 17.028 0.633 -59.381 1.00 54.19 539 ALA A C 1
ATOM 4294 O O . ALA A 1 539 ? 16.513 1.078 -60.404 1.00 54.19 539 ALA A O 1
ATOM 4295 N N . SER A 1 540 ? 16.943 -0.661 -59.049 1.00 50.06 540 SER A N 1
ATOM 4296 C CA . SER A 1 540 ? 16.194 -1.672 -59.795 1.00 50.06 540 SER A CA 1
ATOM 4297 C C . SER A 1 540 ? 14.675 -1.464 -59.762 1.00 50.06 540 SER A C 1
ATOM 4299 O O . SER A 1 540 ? 14.043 -1.602 -60.806 1.00 50.06 540 SER A O 1
ATOM 4301 N N . ALA A 1 541 ? 14.077 -1.073 -58.634 1.00 59.06 541 ALA A N 1
ATOM 4302 C CA . ALA A 1 541 ? 12.647 -0.766 -58.556 1.00 59.06 541 ALA A CA 1
ATOM 4303 C C . ALA A 1 541 ? 12.276 0.481 -59.380 1.00 59.06 541 ALA A C 1
ATOM 4305 O O . ALA A 1 541 ? 11.282 0.469 -60.106 1.00 59.06 541 ALA A O 1
ATOM 4306 N N . ILE A 1 542 ? 13.115 1.523 -59.350 1.00 68.50 542 ILE A N 1
ATOM 4307 C CA . ILE A 1 542 ? 12.933 2.725 -60.185 1.00 68.50 542 ILE A CA 1
ATOM 4308 C C . ILE A 1 542 ? 12.995 2.358 -61.676 1.00 68.50 542 ILE A C 1
ATOM 4310 O O . ILE A 1 542 ? 12.174 2.817 -62.470 1.00 68.50 542 ILE A O 1
ATOM 4314 N N . LEU A 1 543 ? 13.935 1.488 -62.053 1.00 67.69 543 LEU A N 1
ATOM 4315 C CA . LEU A 1 543 ? 14.115 1.038 -63.433 1.00 67.69 543 LEU A CA 1
ATOM 4316 C C . LEU A 1 543 ? 12.923 0.194 -63.924 1.00 67.69 543 LEU A C 1
ATOM 4318 O O . LEU A 1 543 ? 12.464 0.383 -65.049 1.00 67.69 543 LEU A O 1
ATOM 4322 N N . ILE A 1 544 ? 12.360 -0.667 -63.068 1.00 71.12 544 ILE A N 1
ATOM 4323 C CA . ILE A 1 544 ? 11.147 -1.445 -63.369 1.00 71.12 544 ILE A CA 1
ATOM 4324 C C . ILE A 1 544 ? 9.930 -0.526 -63.549 1.00 71.12 544 ILE A C 1
ATOM 4326 O O . ILE A 1 544 ? 9.190 -0.682 -64.523 1.00 71.12 544 ILE A O 1
ATOM 4330 N N . ILE A 1 545 ? 9.734 0.465 -62.670 1.00 74.31 545 ILE A N 1
ATOM 4331 C CA . ILE A 1 545 ? 8.623 1.428 -62.783 1.00 74.31 545 ILE A CA 1
ATOM 4332 C C . ILE A 1 545 ? 8.735 2.219 -64.095 1.00 74.31 545 ILE A C 1
ATOM 4334 O O . ILE A 1 545 ? 7.751 2.343 -64.826 1.00 74.31 545 ILE A O 1
ATOM 4338 N N . ALA A 1 546 ? 9.937 2.683 -64.448 1.00 75.75 546 ALA A N 1
ATOM 4339 C CA . ALA A 1 546 ? 10.172 3.410 -65.694 1.00 75.75 546 ALA A CA 1
ATOM 4340 C C . ALA A 1 546 ? 9.862 2.558 -66.942 1.00 75.75 546 ALA A C 1
ATOM 4342 O O . ALA A 1 546 ? 9.192 3.035 -67.860 1.00 75.75 546 ALA A O 1
ATOM 4343 N N . ILE A 1 547 ? 10.285 1.287 -66.965 1.00 81.25 547 ILE A N 1
ATOM 4344 C CA . ILE A 1 547 ? 9.997 0.359 -68.075 1.00 81.25 547 ILE A CA 1
ATOM 4345 C C . ILE A 1 547 ? 8.492 0.083 -68.188 1.00 81.25 547 ILE A C 1
ATOM 4347 O O . ILE A 1 547 ? 7.944 0.077 -69.292 1.00 81.25 547 ILE A O 1
ATOM 4351 N N . THR A 1 548 ? 7.808 -0.104 -67.058 1.00 79.94 548 THR A N 1
ATOM 4352 C CA . THR A 1 548 ? 6.364 -0.382 -67.039 1.00 79.94 548 THR A CA 1
ATOM 4353 C C . THR A 1 548 ? 5.562 0.815 -67.561 1.00 79.94 548 THR A C 1
ATOM 4355 O O . THR A 1 548 ? 4.671 0.642 -68.392 1.00 79.94 548 THR A O 1
ATOM 4358 N N . CYS A 1 549 ? 5.929 2.042 -67.170 1.00 80.19 549 CYS A N 1
ATOM 4359 C CA . CYS A 1 549 ? 5.319 3.260 -67.711 1.00 80.19 549 CYS A CA 1
ATOM 4360 C C . CYS A 1 549 ? 5.538 3.394 -69.226 1.00 80.19 549 CYS A C 1
ATOM 4362 O O . CYS A 1 549 ? 4.597 3.717 -69.951 1.00 80.19 549 CYS A O 1
ATOM 4364 N N . LEU A 1 550 ? 6.744 3.102 -69.728 1.00 83.75 550 LEU A N 1
ATOM 4365 C CA . LEU A 1 550 ? 7.035 3.143 -71.167 1.00 83.75 550 LEU A CA 1
ATOM 4366 C C . LEU A 1 550 ? 6.207 2.123 -71.964 1.00 83.75 550 LEU A C 1
ATOM 4368 O O . LEU A 1 550 ? 5.720 2.450 -73.048 1.00 83.75 550 LEU A O 1
ATOM 4372 N N . LEU A 1 551 ? 5.991 0.920 -71.423 1.00 83.88 551 LEU A N 1
ATOM 4373 C CA . LEU A 1 551 ? 5.127 -0.090 -72.043 1.00 83.88 551 LEU A CA 1
ATOM 4374 C C . LEU A 1 551 ? 3.669 0.379 -72.131 1.00 83.88 551 LEU A C 1
ATOM 4376 O O . LEU A 1 551 ? 3.046 0.232 -73.182 1.00 83.88 551 LEU A O 1
ATOM 4380 N N . ILE A 1 552 ? 3.141 0.996 -71.070 1.00 84.62 552 ILE A N 1
ATOM 4381 C CA . ILE A 1 552 ? 1.769 1.525 -71.053 1.00 84.62 552 ILE A CA 1
ATOM 4382 C C . ILE A 1 552 ? 1.607 2.645 -72.088 1.00 84.62 552 ILE A C 1
ATOM 4384 O O . ILE A 1 552 ? 0.661 2.615 -72.877 1.00 84.62 552 ILE A O 1
ATOM 4388 N N . PHE A 1 553 ? 2.550 3.593 -72.152 1.00 82.44 553 PHE A N 1
ATOM 4389 C CA . PHE A 1 553 ? 2.529 4.650 -73.169 1.00 82.44 553 PHE A CA 1
ATOM 4390 C C . PHE A 1 553 ? 2.628 4.088 -74.595 1.00 82.44 553 PHE A C 1
ATOM 4392 O O . PHE A 1 553 ? 1.926 4.564 -75.490 1.00 82.44 553 PHE A O 1
ATOM 4399 N N . GLY A 1 554 ? 3.438 3.047 -74.809 1.00 80.25 554 GLY A N 1
ATOM 4400 C CA . GLY A 1 554 ? 3.547 2.361 -76.098 1.00 80.25 554 GLY A CA 1
ATOM 4401 C C . GLY A 1 554 ? 2.234 1.708 -76.545 1.00 80.25 554 GLY A C 1
ATOM 4402 O O . GLY A 1 554 ? 1.828 1.876 -77.699 1.00 80.25 554 GLY A O 1
ATOM 4403 N N . ILE A 1 555 ? 1.538 1.024 -75.629 1.00 84.94 555 ILE A N 1
ATOM 4404 C CA . ILE A 1 555 ? 0.219 0.415 -75.880 1.00 84.94 555 ILE A CA 1
ATOM 4405 C C . ILE A 1 555 ? -0.826 1.498 -76.181 1.00 84.94 555 ILE A C 1
ATOM 4407 O O . ILE A 1 555 ? -1.618 1.365 -77.115 1.00 84.94 555 ILE A O 1
ATOM 4411 N N . PHE A 1 556 ? -0.805 2.604 -75.435 1.00 84.06 556 PHE A N 1
ATOM 4412 C CA . PHE A 1 556 ? -1.748 3.701 -75.637 1.00 84.06 556 PHE A CA 1
ATOM 4413 C C . PHE A 1 556 ? -1.557 4.371 -77.005 1.00 84.06 556 PHE A C 1
ATOM 4415 O O . PHE A 1 556 ? -2.527 4.602 -77.725 1.00 84.06 556 PHE A O 1
ATOM 4422 N N . ALA A 1 557 ? -0.307 4.611 -77.414 1.00 81.44 557 ALA A N 1
ATOM 4423 C CA . ALA A 1 557 ? 0.013 5.170 -78.726 1.00 81.44 557 ALA A CA 1
ATOM 4424 C C . ALA A 1 557 ? -0.413 4.242 -79.876 1.00 81.44 557 ALA A C 1
ATOM 4426 O O . ALA A 1 557 ? -0.976 4.709 -80.867 1.00 81.44 557 ALA A O 1
ATOM 4427 N N . THR A 1 558 ? -0.210 2.927 -79.741 1.00 80.56 558 THR A N 1
ATOM 4428 C CA . THR A 1 558 ? -0.672 1.956 -80.750 1.00 80.56 558 THR A CA 1
ATOM 4429 C C . THR A 1 558 ? -2.194 1.917 -80.848 1.00 80.56 558 THR A C 1
ATOM 4431 O O . THR A 1 558 ? -2.727 1.905 -81.957 1.00 80.56 558 THR A O 1
ATOM 4434 N N . PHE A 1 559 ? -2.906 1.982 -79.721 1.00 83.94 559 PHE A N 1
ATOM 4435 C CA . PHE A 1 559 ? -4.367 2.065 -79.716 1.00 83.94 559 PHE A CA 1
ATOM 4436 C C . PHE A 1 559 ? -4.872 3.338 -80.416 1.00 83.94 559 PHE A C 1
ATOM 4438 O O . PHE A 1 559 ? -5.804 3.278 -81.218 1.00 83.94 559 PHE A O 1
ATOM 4445 N N . LEU A 1 560 ? -4.204 4.474 -80.193 1.00 83.56 560 LEU A N 1
ATOM 4446 C CA . LEU A 1 560 ? -4.521 5.760 -80.822 1.00 83.56 560 LEU A CA 1
ATOM 4447 C C . LEU A 1 560 ? -4.314 5.725 -82.347 1.00 83.56 560 LEU A C 1
ATOM 4449 O O . LEU A 1 560 ? -5.163 6.202 -83.100 1.00 83.56 560 LEU A O 1
ATOM 4453 N N . VAL A 1 561 ? -3.237 5.088 -82.821 1.00 82.38 561 VAL A N 1
ATOM 4454 C CA . VAL A 1 561 ? -2.984 4.879 -84.260 1.00 82.38 561 VAL A CA 1
ATOM 4455 C C . VAL A 1 561 ? -4.041 3.968 -84.891 1.00 82.38 561 VAL A C 1
ATOM 4457 O O . VAL A 1 561 ? -4.496 4.243 -86.004 1.00 82.38 561 VAL A O 1
ATOM 4460 N N . ILE A 1 562 ? -4.473 2.912 -84.192 1.00 83.31 562 ILE A N 1
ATOM 4461 C CA . ILE A 1 562 ? -5.550 2.025 -84.660 1.00 83.31 562 ILE A CA 1
ATOM 4462 C C . ILE A 1 562 ? -6.868 2.800 -84.780 1.00 83.31 562 ILE A C 1
ATOM 4464 O O . ILE A 1 562 ? -7.555 2.669 -85.794 1.00 83.31 562 ILE A O 1
ATOM 4468 N N . LEU A 1 563 ? -7.194 3.642 -83.795 1.00 81.06 563 LEU A N 1
ATOM 4469 C CA . LEU A 1 563 ? -8.385 4.497 -83.801 1.00 81.06 563 LEU A CA 1
ATOM 4470 C C . LEU A 1 563 ? -8.372 5.485 -84.976 1.00 81.06 563 LEU A C 1
ATOM 4472 O O . LEU A 1 563 ? -9.347 5.563 -85.723 1.00 81.06 563 LEU A O 1
ATOM 4476 N N . LEU A 1 564 ? -7.239 6.155 -85.209 1.00 79.69 564 LEU A N 1
ATOM 4477 C CA . LEU A 1 564 ? -7.060 7.064 -86.346 1.00 79.69 564 LEU A CA 1
ATOM 4478 C C . LEU A 1 564 ? -7.149 6.333 -87.696 1.00 79.69 564 LEU A C 1
ATOM 4480 O O . LEU A 1 564 ? -7.782 6.827 -88.631 1.00 79.69 564 LEU A O 1
ATOM 4484 N N . CYS A 1 565 ? -6.578 5.129 -87.807 1.00 78.44 565 CYS A N 1
ATOM 4485 C CA . CYS A 1 565 ? -6.721 4.298 -89.006 1.00 78.44 565 CYS A CA 1
ATOM 4486 C C . CYS A 1 565 ? -8.170 3.843 -89.222 1.00 78.44 565 CYS A C 1
ATOM 4488 O O . CYS A 1 565 ? -8.629 3.773 -90.365 1.00 78.44 565 CYS A O 1
ATOM 4490 N N . TYR A 1 566 ? -8.903 3.542 -88.148 1.00 80.69 566 TYR A N 1
ATOM 4491 C CA . TYR A 1 566 ? -10.307 3.150 -88.218 1.00 80.69 566 TYR A CA 1
ATOM 4492 C C . TYR A 1 566 ? -11.192 4.314 -88.682 1.00 80.69 566 TYR A C 1
ATOM 4494 O O . TYR A 1 566 ? -11.988 4.137 -89.607 1.00 80.69 566 TYR A O 1
ATOM 4502 N N . GLU A 1 567 ? -10.996 5.519 -88.136 1.00 77.62 567 GLU A N 1
ATOM 4503 C CA . GLU A 1 567 ? -11.682 6.732 -88.599 1.00 77.62 567 GLU A CA 1
ATOM 4504 C C . GLU A 1 567 ? -11.362 7.062 -90.060 1.00 77.62 567 GLU A C 1
ATOM 4506 O O . GLU A 1 567 ? -12.261 7.401 -90.833 1.00 77.62 567 GLU A O 1
ATOM 4511 N N . TYR A 1 568 ? -10.100 6.915 -90.475 1.00 77.00 568 TYR A N 1
ATOM 4512 C CA . TYR A 1 568 ? -9.708 7.128 -91.867 1.00 77.00 568 TYR A CA 1
ATOM 4513 C C . TYR A 1 568 ? -10.412 6.139 -92.810 1.00 77.00 568 TYR A C 1
ATOM 4515 O O . TYR A 1 568 ? -10.936 6.526 -93.858 1.00 77.00 568 TYR A O 1
ATOM 4523 N N . LYS A 1 569 ? -10.500 4.861 -92.420 1.00 75.44 569 LYS A N 1
ATOM 4524 C CA . LYS A 1 569 ? -11.173 3.817 -93.208 1.00 75.44 569 LYS A CA 1
ATOM 4525 C C . LYS A 1 569 ? -12.693 4.024 -93.268 1.00 75.44 569 LYS A C 1
ATOM 4527 O O . LYS A 1 569 ? -13.295 3.768 -94.311 1.00 75.44 569 LYS A O 1
ATOM 4532 N N . GLN A 1 570 ? -13.303 4.526 -92.192 1.00 74.12 570 GLN A N 1
ATOM 4533 C CA . GLN A 1 570 ? -14.716 4.927 -92.149 1.00 74.12 570 GLN A CA 1
ATOM 4534 C C . GLN A 1 570 ? -14.991 6.131 -93.063 1.00 74.12 570 GLN A C 1
ATOM 4536 O O . GLN A 1 570 ? -15.900 6.072 -93.890 1.00 74.12 570 GLN A O 1
ATOM 4541 N N . LYS A 1 571 ? -14.157 7.180 -93.012 1.00 71.62 571 LYS A N 1
ATOM 4542 C CA . LYS A 1 571 ? -14.267 8.332 -93.927 1.00 71.62 571 LYS A CA 1
ATOM 4543 C C . LYS A 1 571 ? -14.114 7.927 -95.393 1.00 71.62 571 LYS A C 1
ATOM 4545 O O . LYS A 1 571 ? -14.854 8.428 -96.236 1.00 71.62 571 LYS A O 1
ATOM 4550 N N . LYS A 1 572 ? -13.217 6.985 -95.702 1.00 73.44 572 LYS A N 1
ATOM 4551 C CA . LYS A 1 572 ? -13.076 6.448 -97.062 1.00 73.44 572 LYS A CA 1
ATOM 4552 C C . LYS A 1 572 ? -14.345 5.723 -97.532 1.00 73.44 572 LYS A C 1
ATOM 4554 O O . LYS A 1 572 ? -14.810 6.005 -98.629 1.00 73.44 572 LYS A O 1
ATOM 4559 N N . LYS A 1 573 ? -14.956 4.878 -96.689 1.00 69.69 573 LYS A N 1
ATOM 4560 C CA . LYS A 1 573 ? -16.231 4.208 -97.012 1.00 69.69 573 LYS A CA 1
ATOM 4561 C C . LYS A 1 573 ? -17.387 5.188 -97.230 1.00 69.69 573 LYS A C 1
ATOM 4563 O O . LYS A 1 573 ? -18.194 4.973 -98.126 1.00 69.69 573 LYS A O 1
ATOM 4568 N N . ILE A 1 574 ? -17.463 6.261 -96.440 1.00 67.81 574 ILE A N 1
ATOM 4569 C CA . ILE A 1 574 ? -18.490 7.304 -96.598 1.00 67.81 574 ILE A CA 1
ATOM 4570 C C . ILE A 1 574 ? -18.299 8.066 -97.918 1.00 67.81 574 ILE A C 1
ATOM 4572 O O . ILE A 1 574 ? -19.277 8.366 -98.598 1.00 67.81 574 ILE A O 1
ATOM 4576 N N . ASN A 1 575 ? -17.054 8.342 -98.314 1.00 66.00 575 ASN A N 1
ATOM 4577 C CA . ASN A 1 575 ? -16.769 8.984 -99.598 1.00 66.00 575 ASN A CA 1
ATOM 4578 C C . ASN A 1 575 ? -17.070 8.063 -100.791 1.00 66.00 575 ASN A C 1
ATOM 4580 O O . ASN A 1 575 ? -17.633 8.532 -101.773 1.00 66.00 575 ASN A O 1
ATOM 4584 N N . GLU A 1 576 ? -16.774 6.763 -100.689 1.00 66.62 576 GLU A N 1
ATOM 4585 C CA . GLU A 1 576 ? -17.150 5.769 -101.709 1.00 66.62 576 GLU A CA 1
ATOM 4586 C C . GLU A 1 576 ? -18.682 5.633 -101.841 1.00 66.62 576 GLU A C 1
ATOM 4588 O O . GLU A 1 576 ? -19.193 5.511 -102.953 1.00 66.62 576 GLU A O 1
ATOM 4593 N N . PHE A 1 577 ? -19.436 5.731 -100.736 1.00 63.50 577 PHE A N 1
ATOM 4594 C CA . PHE A 1 577 ? -20.907 5.751 -100.763 1.00 63.50 577 PHE A CA 1
ATOM 4595 C C . PHE A 1 577 ? -21.473 7.010 -101.433 1.00 63.50 577 PHE A C 1
ATOM 4597 O O . PHE A 1 577 ? -22.360 6.896 -102.273 1.00 63.50 577 PHE A O 1
ATOM 4604 N N . LYS A 1 578 ? -20.928 8.196 -101.127 1.00 61.69 578 LYS A N 1
ATOM 4605 C CA . LYS A 1 578 ? -21.340 9.456 -101.777 1.00 61.69 578 LYS A CA 1
ATOM 4606 C C . LYS A 1 578 ? -21.047 9.476 -103.277 1.00 61.69 578 LYS A C 1
ATOM 4608 O O . LYS A 1 578 ? -21.761 10.122 -104.035 1.00 61.69 578 LYS A O 1
ATOM 4613 N N . GLN A 1 579 ? -19.995 8.784 -103.710 1.00 62.31 579 GLN A N 1
ATOM 4614 C CA . GLN A 1 579 ? -19.643 8.695 -105.123 1.00 62.31 579 GLN A CA 1
ATOM 4615 C C . GLN A 1 579 ? -20.623 7.791 -105.891 1.00 62.31 579 GLN A C 1
ATOM 4617 O O . GLN A 1 579 ? -21.058 8.168 -106.973 1.00 62.31 579 GLN A O 1
ATOM 4622 N N . LYS A 1 580 ? -21.059 6.677 -105.284 1.00 63.59 580 LYS A N 1
ATOM 4623 C CA . LYS A 1 580 ? -22.132 5.821 -105.823 1.00 63.59 580 LYS A CA 1
ATOM 4624 C C . LYS A 1 580 ? -23.497 6.508 -105.868 1.00 63.59 580 LYS A C 1
ATOM 4626 O O . LYS A 1 580 ? -24.211 6.372 -106.850 1.00 63.59 580 LYS A O 1
ATOM 4631 N N . GLU A 1 581 ? -23.844 7.276 -104.838 1.00 60.41 581 GLU A N 1
ATOM 4632 C CA . GLU A 1 581 ? -25.121 8.002 -104.781 1.00 60.41 581 GLU A CA 1
ATOM 4633 C C . GLU A 1 581 ? -25.217 9.088 -105.870 1.00 60.41 581 GLU A C 1
ATOM 4635 O O . GLU A 1 581 ? -26.279 9.293 -106.455 1.00 60.41 581 GLU A O 1
ATOM 4640 N N . ASN A 1 582 ? -24.091 9.725 -106.212 1.00 60.41 582 ASN A N 1
ATOM 4641 C CA . ASN A 1 582 ? -24.017 10.665 -107.332 1.00 60.41 582 ASN A CA 1
ATOM 4642 C C . ASN A 1 582 ? -24.123 9.970 -108.704 1.00 60.41 582 ASN A C 1
ATOM 4644 O O . ASN A 1 582 ? -24.758 10.523 -109.599 1.00 60.41 582 ASN A O 1
ATOM 4648 N N . GLU A 1 583 ? -23.553 8.769 -108.876 1.00 61.69 583 GLU A N 1
ATOM 4649 C CA . GLU A 1 583 ? -23.705 7.971 -110.109 1.00 61.69 583 GLU A CA 1
ATOM 4650 C C . GLU A 1 583 ? -25.154 7.477 -110.295 1.00 61.69 583 GLU A C 1
ATOM 4652 O O . GLU A 1 583 ? -25.695 7.539 -111.402 1.00 61.69 583 GLU A O 1
ATOM 4657 N N . ASP A 1 584 ? -25.829 7.079 -109.213 1.00 60.31 584 ASP A N 1
ATOM 4658 C CA . ASP A 1 584 ? -27.236 6.660 -109.244 1.00 60.31 584 ASP A CA 1
ATOM 4659 C C . ASP A 1 584 ? -28.194 7.841 -109.518 1.00 60.31 584 ASP A C 1
ATOM 4661 O O . ASP A 1 584 ? -29.189 7.678 -110.230 1.00 60.31 584 ASP A O 1
ATOM 4665 N N . GLN A 1 585 ? -27.883 9.054 -109.039 1.00 58.81 585 GLN A N 1
ATOM 4666 C CA . GLN A 1 585 ? -28.645 10.271 -109.367 1.00 58.81 585 GLN A CA 1
ATOM 4667 C C . GLN A 1 585 ? -28.444 10.740 -110.817 1.00 58.81 585 GLN A C 1
ATOM 4669 O O . GLN A 1 585 ? -29.386 11.255 -111.422 1.00 58.81 585 GLN A O 1
ATOM 4674 N N . GLN A 1 586 ? -27.261 10.532 -111.403 1.00 59.16 586 GLN A N 1
ATOM 4675 C CA . GLN A 1 586 ? -26.998 10.851 -112.811 1.00 59.16 586 GLN A CA 1
ATOM 4676 C C . GLN A 1 586 ? -27.748 9.903 -113.763 1.00 59.16 586 GLN A C 1
ATOM 4678 O O . GLN A 1 586 ? -28.363 10.363 -114.725 1.00 59.16 586 GLN A O 1
ATOM 4683 N N . ASN A 1 587 ? -27.810 8.607 -113.435 1.00 58.69 587 ASN A N 1
ATOM 4684 C CA . ASN A 1 587 ? -28.580 7.615 -114.197 1.00 58.69 587 ASN A CA 1
ATOM 4685 C C . ASN A 1 587 ? -30.109 7.824 -114.088 1.00 58.69 587 ASN A C 1
ATOM 4687 O O . ASN A 1 587 ? -30.850 7.564 -115.041 1.00 58.69 587 ASN A O 1
ATOM 4691 N N . LEU A 1 588 ? -30.610 8.344 -112.958 1.00 57.28 588 LEU A N 1
ATOM 4692 C CA . LEU A 1 588 ? -32.032 8.693 -112.808 1.00 57.28 588 LEU A CA 1
ATOM 4693 C C . LEU A 1 588 ? -32.432 9.915 -113.656 1.00 57.28 588 LEU A C 1
ATOM 4695 O O . LEU A 1 588 ? -33.559 9.973 -114.154 1.00 57.28 588 LEU A O 1
ATOM 4699 N N . LEU A 1 589 ? -31.512 10.868 -113.849 1.00 56.47 589 LEU A N 1
ATOM 4700 C CA . LEU A 1 589 ? -31.735 12.064 -114.665 1.00 56.47 589 LEU A CA 1
ATOM 4701 C C . LEU A 1 589 ? -31.779 11.7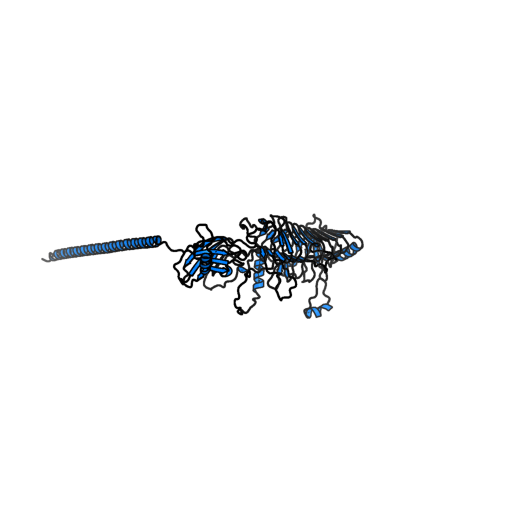27 -116.167 1.00 56.47 589 LEU A C 1
ATOM 4703 O O . LEU A 1 589 ? -32.636 12.238 -116.885 1.00 56.47 589 LEU A O 1
ATOM 4707 N N . GLU A 1 590 ? -30.941 10.798 -116.637 1.00 56.84 590 GLU A N 1
ATOM 4708 C CA . GLU A 1 590 ? -30.988 10.315 -118.028 1.00 56.84 590 GLU A CA 1
ATOM 4709 C C . GLU A 1 590 ? -32.283 9.546 -118.342 1.00 56.84 590 GLU A C 1
ATOM 4711 O O . GLU A 1 590 ? -32.806 9.638 -119.452 1.00 56.84 590 GLU A O 1
ATOM 4716 N N . THR A 1 591 ? -32.888 8.891 -117.345 1.00 55.53 591 THR A N 1
ATOM 4717 C CA . THR A 1 591 ? -34.152 8.154 -117.522 1.00 55.53 591 THR A CA 1
ATOM 4718 C C . THR A 1 591 ? -35.385 9.079 -117.561 1.00 55.53 591 THR A C 1
ATOM 4720 O O . THR A 1 591 ? -36.399 8.729 -118.163 1.00 55.53 591 THR A O 1
ATOM 4723 N N . GLN A 1 592 ? -35.315 10.288 -116.985 1.00 56.19 592 GLN A N 1
ATOM 4724 C CA . GLN A 1 592 ? -36.417 11.267 -117.016 1.00 56.19 592 GLN A CA 1
ATOM 4725 C C . GLN A 1 592 ? -36.426 12.164 -118.265 1.00 56.19 592 GLN A C 1
ATOM 4727 O O . GLN A 1 592 ? -37.468 12.729 -118.595 1.00 56.19 592 GLN A O 1
ATOM 4732 N N . THR A 1 593 ? -35.326 12.237 -119.021 1.00 53.12 593 THR A N 1
ATOM 4733 C CA . THR A 1 593 ? -35.278 12.981 -120.298 1.00 53.12 593 THR A CA 1
ATOM 4734 C C . THR A 1 593 ? -35.833 12.199 -121.500 1.00 53.12 593 THR A C 1
ATOM 4736 O O . THR A 1 593 ? -36.020 12.785 -122.557 1.00 53.12 593 THR A O 1
ATOM 4739 N N . SER A 1 594 ? -36.164 10.908 -121.351 1.00 53.16 594 SER A N 1
ATOM 4740 C CA . SER A 1 594 ? -36.720 10.071 -122.437 1.00 53.16 594 SER A CA 1
ATOM 4741 C C . SER A 1 594 ? -38.259 9.994 -122.460 1.00 53.16 594 SER A C 1
ATOM 4743 O O . SER A 1 594 ? -38.816 9.290 -123.298 1.00 53.16 594 SER A O 1
ATOM 4745 N N . GLN A 1 595 ? -38.969 10.692 -121.562 1.00 52.22 595 GLN A N 1
ATOM 4746 C CA . GLN A 1 595 ? -40.446 10.740 -121.542 1.00 52.22 595 GLN A CA 1
ATOM 4747 C C . GLN A 1 595 ? -41.051 12.064 -122.044 1.00 52.22 595 GLN A C 1
ATOM 4749 O O . GLN A 1 595 ? -42.259 12.268 -121.936 1.00 52.22 595 GLN A O 1
ATOM 4754 N N . TYR A 1 596 ? -40.234 12.927 -122.648 1.00 53.28 596 TYR A N 1
ATOM 4755 C CA . TYR A 1 596 ? -40.683 14.054 -123.469 1.00 53.28 596 TYR A CA 1
ATOM 4756 C C . TYR A 1 596 ? -39.917 14.059 -124.801 1.00 53.28 596 TYR A C 1
ATOM 4758 O O . TYR A 1 596 ? -39.109 14.947 -125.061 1.00 53.28 596 TYR A O 1
ATOM 4766 N N . GLU A 1 597 ? -40.185 13.046 -125.626 1.00 44.78 597 GLU A N 1
ATOM 4767 C CA . GLU A 1 597 ? -40.100 13.114 -127.094 1.00 44.78 597 GLU A CA 1
ATOM 4768 C C . GLU A 1 597 ? -41.466 12.766 -127.687 1.00 44.78 597 GLU A C 1
ATOM 4770 O O . GLU A 1 597 ? -42.063 11.756 -127.238 1.00 44.78 597 GLU A O 1
#

Secondary structure (DSSP, 8-state):
-EE-TT--PPTTHHHHHHHHHHHH-SEEEEEESS-EEEEES-EEESSSEEEEEE-TT--SPEEEEEPPPPPPGGGHHHHHTT----S-SS-SEEE-TT-EEEEES-EEEPPSS--SS-SEEE-TT-EEEEES-EEE--GGGTTT-SS--SSPB-S-SEEESSSEEEEES-EE--EEEESS-SEEEE--TTTTS-TTPPTTSSEEEEES-EEESEEEE-SSS----SEEEESSEEEEES-EEE--HHHHHHHHHHHTTS------------------S------SEEEESSEEEEETT-EEES-TT-SEEEES-EEEE--TT-EEE--EE-GGG---PPPTT-SS--------EE-SEEE-TT-EEE--SGGG-STT--SS---EEE--TTB--TT---SS-BSSPPEEEGGGTT-S-SS---EEEEEEEEE-TTSSSEEEEEEEES--SSSS-EEEEEE----B-TTS-B-HHHHHHHHTTEEEEEGGG-SEEEETTEEEEE---SS------EEEEEEEGGGTEE---EE-EE-PPPHHHHHHHHHHHHHHHHHHHHHHHHHHHHHHHHHHHHHHHHHHHHHHHHHHHHHHTTS--